Protein AF-A0A9D8E2U4-F1 (afdb_monomer_lite)

Radius of gyration: 33.71 Å; chains: 1; bounding box: 80×39×110 Å

pLDDT: mean 76.06, std 14.98, range [36.28, 96.69]

Sequence (444 aa):
MKRAAAAPSSARPSHGDLSRYRPISSFGSALQLMFAAWMGLLGLVAAGRLVAWRASDRLASNPFAVSYEQASAADQRAVVLGVVGIGAYAVTGLLFVTWLWRAYRNLTAFQQAPTRFRPGWAIGAWFVPILNLVRPKRIVDECWRESAPRPTDGPRLARTGSVPWVFHLWWGLTITGRFLGSWFWLGSPDQPGLFRWRALLTVVAAFAEMGAAGAAFWVVTLVTRRQAARAASLGLEKTPRPVSRPAAVLVIVGLPLVAAAATVPALVAWHEPPAFVVIGGLDPEQEQRYEAHGVGFRYPGGYVAAESSGFGSGKPTYGYGMIALTPETPALRDHYLVVEWASGLTTDDAAEFIAAVVDMVTRTESGSPLRRLSDLVHLPFGSGEVVARTFSASEGGAWMSGAVGYGMCPSSDRLFGIRYIYPYANRQGTVLGDLEAVLASLSC

Structure (mmCIF, N/CA/C/O backbone):
data_AF-A0A9D8E2U4-F1
#
_entry.id   AF-A0A9D8E2U4-F1
#
loop_
_atom_site.group_PDB
_atom_site.id
_atom_site.type_symbol
_atom_site.label_atom_id
_atom_site.label_alt_id
_atom_site.label_comp_id
_atom_site.label_asym_id
_atom_site.label_entity_id
_atom_site.label_seq_id
_atom_site.pdbx_PDB_ins_code
_atom_site.Cartn_x
_atom_site.Cartn_y
_atom_site.Cartn_z
_atom_site.occupancy
_atom_site.B_iso_or_equiv
_atom_site.auth_seq_id
_atom_site.auth_comp_id
_atom_site.auth_asym_id
_atom_site.auth_atom_id
_atom_site.pdbx_PDB_model_num
ATOM 1 N N . MET A 1 1 ? -43.370 16.072 67.535 1.00 38.62 1 MET A N 1
ATOM 2 C CA . MET A 1 1 ? -42.488 14.915 67.252 1.00 38.62 1 MET A CA 1
ATOM 3 C C . MET A 1 1 ? -42.647 14.505 65.787 1.00 38.62 1 MET A C 1
ATOM 5 O O . MET A 1 1 ? -43.623 13.850 65.452 1.00 38.62 1 MET A O 1
ATOM 9 N N . LYS A 1 2 ? -41.751 14.945 64.890 1.00 38.69 2 LYS A N 1
ATOM 10 C CA . LYS A 1 2 ? -41.728 14.508 63.480 1.00 38.69 2 LYS A CA 1
ATOM 11 C C . LYS A 1 2 ? -40.787 13.304 63.366 1.00 38.69 2 LYS A C 1
ATOM 13 O O . LYS A 1 2 ? -39.613 13.425 63.700 1.00 38.69 2 LYS A O 1
ATOM 18 N N . ARG A 1 3 ? -41.312 12.148 62.941 1.00 38.56 3 ARG A N 1
ATOM 19 C CA . ARG A 1 3 ? -40.525 10.940 62.648 1.00 38.56 3 ARG A CA 1
ATOM 20 C C . ARG A 1 3 ? -39.592 11.225 61.469 1.00 38.56 3 ARG A C 1
ATOM 22 O O . ARG A 1 3 ? -40.064 11.553 60.384 1.00 38.56 3 ARG A O 1
ATOM 29 N N . ALA A 1 4 ? -38.287 11.105 61.693 1.00 37.94 4 ALA A N 1
ATOM 30 C CA . ALA A 1 4 ? -37.291 11.106 60.632 1.00 37.94 4 ALA A CA 1
ATOM 31 C C . ALA A 1 4 ? -37.431 9.810 59.817 1.00 37.94 4 ALA A C 1
ATOM 33 O O . ALA A 1 4 ? -37.358 8.713 60.371 1.00 37.94 4 ALA A O 1
ATOM 34 N N . ALA A 1 5 ? -37.675 9.943 58.514 1.00 39.53 5 ALA A N 1
ATOM 35 C CA . ALA A 1 5 ? -37.659 8.826 57.582 1.00 39.53 5 ALA A CA 1
ATOM 36 C C . ALA A 1 5 ? -36.214 8.332 57.421 1.00 39.53 5 ALA A C 1
ATOM 38 O O . ALA A 1 5 ? -35.320 9.106 57.077 1.00 39.53 5 ALA A O 1
ATOM 39 N N . ALA A 1 6 ? -35.993 7.050 57.705 1.00 38.72 6 ALA A N 1
ATOM 40 C CA . ALA A 1 6 ? -34.713 6.388 57.511 1.00 38.72 6 ALA A CA 1
ATOM 41 C C . ALA A 1 6 ? -34.320 6.413 56.025 1.00 38.72 6 ALA A C 1
ATOM 43 O O . ALA A 1 6 ? -35.119 6.066 55.154 1.00 38.72 6 ALA A O 1
ATOM 44 N N . ALA A 1 7 ? -33.083 6.826 55.747 1.00 36.62 7 ALA A N 1
ATOM 45 C CA . ALA A 1 7 ? -32.491 6.762 54.419 1.00 36.62 7 ALA A CA 1
ATOM 46 C C . ALA A 1 7 ? -32.400 5.297 53.939 1.00 36.62 7 ALA A C 1
ATOM 48 O O . ALA A 1 7 ? -32.098 4.415 54.749 1.00 36.62 7 ALA A O 1
ATOM 49 N N . PRO A 1 8 ? -32.633 5.009 52.645 1.00 39.94 8 PRO A N 1
ATOM 50 C CA . PRO A 1 8 ? -32.501 3.657 52.125 1.00 39.94 8 PRO A CA 1
ATOM 51 C C . PRO A 1 8 ? -31.041 3.198 52.230 1.00 39.94 8 PRO A C 1
ATOM 53 O O . PRO A 1 8 ? -30.123 3.847 51.731 1.00 39.94 8 PRO A O 1
ATOM 56 N N . SER A 1 9 ? -30.849 2.069 52.912 1.00 40.84 9 SER A N 1
ATOM 57 C CA . SER A 1 9 ? -29.581 1.351 53.023 1.00 40.84 9 SER A CA 1
ATOM 58 C C . SER A 1 9 ? -29.017 1.056 51.629 1.00 40.84 9 SER A C 1
ATOM 60 O O . SER A 1 9 ? -29.697 0.464 50.789 1.00 40.84 9 SER A O 1
ATOM 62 N N . SER A 1 10 ? -27.769 1.459 51.382 1.00 46.50 10 SER A N 1
ATOM 63 C CA . SER A 1 10 ? -26.990 1.010 50.231 1.00 46.50 10 SER A CA 1
ATOM 64 C C . SER A 1 10 ? -26.762 -0.497 50.356 1.00 46.50 10 SER A C 1
ATOM 66 O O . SER A 1 10 ? -25.886 -0.958 51.090 1.00 46.50 10 SER A O 1
ATOM 68 N N . ALA A 1 11 ? -27.595 -1.282 49.674 1.00 48.19 11 ALA A N 1
ATOM 69 C CA . ALA A 1 11 ? -27.471 -2.731 49.652 1.00 48.19 11 ALA A CA 1
ATOM 70 C C . ALA A 1 11 ? -26.057 -3.118 49.188 1.00 48.19 11 ALA A C 1
ATOM 72 O O . ALA A 1 11 ? -25.645 -2.794 48.072 1.00 48.19 11 ALA A O 1
ATOM 73 N N . ARG A 1 12 ? -25.296 -3.796 50.060 1.00 51.50 12 ARG A N 1
ATOM 74 C CA . ARG A 1 12 ? -24.032 -4.433 49.671 1.00 51.50 12 ARG A CA 1
ATOM 75 C C . ARG A 1 12 ? -24.316 -5.412 48.524 1.00 51.50 12 ARG A C 1
ATOM 77 O O . ARG A 1 12 ? -25.303 -6.144 48.614 1.00 51.50 12 ARG A O 1
ATOM 84 N N . PRO A 1 13 ? -23.469 -5.459 47.481 1.00 50.88 13 PRO A N 1
ATOM 85 C CA . PRO A 1 13 ? -23.630 -6.424 46.401 1.00 50.88 13 PRO A CA 1
ATOM 86 C C . PRO A 1 13 ? -23.661 -7.847 46.967 1.00 50.88 13 PRO A C 1
ATOM 88 O O . PRO A 1 13 ? -22.899 -8.188 47.876 1.00 50.88 13 PRO A O 1
ATOM 91 N N . SER A 1 14 ? -24.565 -8.674 46.443 1.00 50.19 14 SER A N 1
ATOM 92 C CA . SER A 1 14 ? -24.683 -10.073 46.852 1.00 50.19 14 SER A CA 1
ATOM 93 C C . SER A 1 14 ? -23.428 -10.852 46.431 1.00 50.19 14 SER A C 1
ATOM 95 O O . SER A 1 14 ? -22.780 -10.509 45.441 1.00 50.19 14 SER A O 1
ATOM 97 N N . HIS A 1 15 ? -23.073 -11.937 47.131 1.00 48.56 15 HIS A N 1
ATOM 98 C CA . HIS A 1 15 ? -21.917 -12.777 46.763 1.00 48.56 15 HIS A CA 1
ATOM 99 C C . HIS A 1 15 ? -21.956 -13.276 45.298 1.00 48.56 15 HIS A C 1
ATOM 101 O O . HIS A 1 15 ? -20.906 -13.517 44.702 1.00 48.56 15 HIS A O 1
ATOM 107 N N . GLY A 1 16 ? -23.146 -13.371 44.689 1.00 52.62 16 GLY A N 1
ATOM 108 C CA . GLY A 1 16 ? -23.322 -13.715 43.276 1.00 52.62 16 GLY A CA 1
ATOM 109 C C . GLY A 1 16 ? -22.845 -12.634 42.295 1.00 52.62 16 GLY A C 1
ATOM 110 O O . GLY A 1 16 ? -22.331 -12.981 41.229 1.00 52.62 16 GLY A O 1
ATOM 111 N N . ASP A 1 17 ? -22.937 -11.348 42.650 1.00 52.34 17 ASP A N 1
ATOM 112 C CA . ASP A 1 17 ? -22.516 -10.218 41.801 1.00 52.34 17 ASP A CA 1
ATOM 113 C C . ASP A 1 17 ? -20.989 -10.124 41.673 1.00 52.34 17 ASP A C 1
ATOM 115 O O . ASP A 1 17 ? -20.460 -9.856 40.591 1.00 52.34 17 ASP A O 1
ATOM 119 N N . LEU A 1 18 ? -20.267 -10.440 42.754 1.00 52.34 18 LEU A N 1
ATOM 120 C CA . LEU A 1 18 ? -18.799 -10.456 42.788 1.00 52.34 18 LEU A CA 1
ATOM 121 C C . LEU A 1 18 ? -18.195 -11.543 41.881 1.00 52.34 18 LEU A C 1
ATOM 123 O O . LEU A 1 18 ? -17.095 -11.369 41.367 1.00 52.34 18 LEU A O 1
ATOM 127 N N . SER A 1 19 ? -18.918 -12.643 41.641 1.00 57.62 19 SER A N 1
ATOM 128 C CA . SER A 1 19 ? -18.449 -13.751 40.790 1.00 57.62 19 SER A CA 1
ATOM 129 C C . SER A 1 19 ? -18.502 -13.454 39.282 1.00 57.62 19 SER A C 1
ATOM 131 O O . SER A 1 19 ? -17.851 -14.136 38.486 1.00 57.62 19 SER A O 1
ATOM 133 N N . ARG A 1 20 ? -19.286 -12.448 38.863 1.00 71.56 20 ARG A N 1
ATOM 134 C CA . ARG A 1 20 ? -19.576 -12.179 37.443 1.00 71.56 20 ARG A CA 1
ATOM 135 C C . ARG A 1 20 ? -18.669 -11.124 36.814 1.00 71.56 20 ARG A C 1
ATOM 137 O O . ARG A 1 20 ? -18.444 -11.186 35.605 1.00 71.56 20 ARG A O 1
ATOM 144 N N . TYR A 1 21 ? -18.142 -10.184 37.600 1.00 81.69 21 TYR A N 1
ATOM 145 C CA . TYR A 1 21 ? -17.253 -9.131 37.103 1.00 81.69 21 TYR A CA 1
ATOM 146 C C . TYR A 1 21 ? -15.833 -9.658 36.858 1.00 81.69 21 TYR A C 1
ATOM 148 O O . TYR A 1 21 ? -15.243 -10.326 37.706 1.00 81.69 21 TYR A O 1
ATOM 156 N N . ARG A 1 22 ? -15.255 -9.334 35.695 1.00 83.62 22 ARG A N 1
ATOM 157 C CA . ARG A 1 22 ? -13.849 -9.615 35.373 1.00 83.62 22 ARG A CA 1
ATOM 158 C C . ARG A 1 22 ? -13.116 -8.311 35.049 1.00 83.62 22 ARG A C 1
ATOM 160 O O . ARG A 1 22 ? -13.505 -7.652 34.083 1.00 83.62 22 ARG A O 1
ATOM 167 N N . PRO A 1 23 ? -12.037 -7.954 35.773 1.00 82.75 23 PRO A N 1
ATOM 168 C CA . PRO A 1 23 ? -11.258 -6.759 35.472 1.00 82.75 23 PRO A CA 1
ATOM 169 C C . PRO A 1 23 ? -10.737 -6.779 34.033 1.00 82.75 23 PRO A C 1
ATOM 171 O O . PRO A 1 23 ? -10.144 -7.760 33.577 1.00 82.75 23 PRO A O 1
ATOM 174 N N . ILE A 1 24 ? -10.950 -5.679 33.313 1.00 84.94 24 ILE A N 1
ATOM 175 C CA . ILE A 1 24 ? -10.504 -5.513 31.919 1.00 84.94 24 ILE A CA 1
ATOM 176 C C . ILE A 1 24 ? -9.313 -4.561 31.780 1.00 84.94 24 ILE A C 1
ATOM 178 O O . ILE A 1 24 ? -8.827 -4.362 30.673 1.00 84.94 24 ILE A O 1
ATOM 182 N N . SER A 1 25 ? -8.804 -4.003 32.882 1.00 76.44 25 SER A N 1
ATOM 183 C CA . SER A 1 25 ? -7.725 -3.004 32.882 1.00 76.44 25 SER A CA 1
ATOM 184 C C . SER A 1 25 ? -6.418 -3.532 32.281 1.00 76.44 25 SER A C 1
ATOM 186 O O . SER A 1 25 ? -5.863 -2.905 31.385 1.00 76.44 25 SER A O 1
ATOM 188 N N . SER A 1 26 ? -5.970 -4.721 32.696 1.00 73.62 26 SER A N 1
ATOM 189 C CA . SER A 1 26 ? -4.735 -5.352 32.190 1.00 73.62 26 SER A CA 1
ATOM 190 C C . SER A 1 26 ? -4.828 -5.658 30.695 1.00 73.62 26 SER A C 1
ATOM 192 O O . SER A 1 26 ? -3.884 -5.451 29.938 1.00 73.62 26 SER A O 1
ATOM 194 N N . PHE A 1 27 ? -6.007 -6.111 30.271 1.00 76.50 27 PHE A N 1
ATOM 195 C CA . PHE A 1 27 ? -6.288 -6.429 28.879 1.00 76.50 27 PHE A CA 1
ATOM 196 C C . PHE A 1 27 ? -6.379 -5.156 28.023 1.00 76.50 27 PHE A C 1
ATOM 198 O O . PHE A 1 27 ? -5.862 -5.116 26.910 1.00 76.50 27 PHE A O 1
ATOM 205 N N . GLY A 1 28 ? -6.980 -4.093 28.565 1.00 77.19 28 GLY A N 1
ATOM 206 C CA . GLY A 1 28 ? -7.035 -2.776 27.936 1.00 77.19 28 GLY A CA 1
ATOM 207 C C . GLY A 1 28 ? -5.643 -2.194 27.691 1.00 77.19 28 GLY A C 1
ATOM 208 O O . GLY A 1 28 ? -5.395 -1.691 26.602 1.00 77.19 28 GLY A O 1
ATOM 209 N N . SER A 1 29 ? -4.714 -2.329 28.643 1.00 76.81 29 SER A N 1
ATOM 210 C CA . SER A 1 29 ? -3.326 -1.873 28.469 1.00 76.81 29 SER A CA 1
ATOM 211 C C . SER A 1 29 ? -2.562 -2.656 27.399 1.00 76.81 29 SER A C 1
ATOM 213 O O . SER A 1 29 ? -1.879 -2.048 26.579 1.00 76.81 29 SER A O 1
ATOM 215 N N . ALA A 1 30 ? -2.708 -3.983 27.351 1.00 78.81 30 ALA A N 1
ATOM 216 C CA . ALA A 1 30 ? -2.099 -4.795 26.294 1.00 78.81 30 ALA A CA 1
ATOM 217 C C . ALA A 1 30 ? -2.639 -4.416 24.901 1.00 78.81 30 ALA A C 1
ATOM 219 O O . ALA A 1 30 ? -1.876 -4.240 23.954 1.00 78.81 30 ALA A O 1
ATOM 220 N N . LEU A 1 31 ? -3.955 -4.218 24.792 1.00 85.44 31 LEU A N 1
ATOM 221 C CA . LEU A 1 31 ? -4.609 -3.809 23.551 1.00 85.44 31 LEU A CA 1
ATOM 222 C C . LEU A 1 31 ? -4.204 -2.390 23.115 1.00 85.44 31 LEU A C 1
ATOM 224 O O . LEU A 1 31 ? -4.018 -2.140 21.929 1.00 85.44 31 LEU A O 1
ATOM 228 N N . GLN A 1 32 ? -4.017 -1.470 24.061 1.00 84.75 32 GLN A N 1
ATOM 229 C CA . GLN A 1 32 ? -3.500 -0.122 23.803 1.00 84.75 32 GLN A CA 1
ATOM 230 C C . GLN A 1 32 ? -2.082 -0.143 23.216 1.00 84.75 32 GLN A C 1
ATOM 232 O O . GLN A 1 32 ? -1.827 0.560 22.239 1.00 84.75 32 GLN A O 1
ATOM 237 N N . LEU A 1 33 ? -1.177 -0.956 23.777 1.00 83.56 33 LEU A N 1
ATOM 238 C CA . LEU A 1 33 ? 0.173 -1.145 23.230 1.00 83.56 33 LEU A CA 1
ATOM 239 C C . LEU A 1 33 ? 0.121 -1.731 21.816 1.00 83.56 33 LEU A C 1
ATOM 241 O O . LEU A 1 33 ? 0.829 -1.261 20.929 1.00 83.56 33 LEU A O 1
ATOM 245 N N . MET A 1 34 ? -0.763 -2.704 21.590 1.00 86.25 34 MET A N 1
ATOM 246 C CA . MET A 1 34 ? -0.937 -3.302 20.270 1.00 86.25 34 MET A CA 1
ATOM 247 C C . MET A 1 34 ? -1.465 -2.286 19.247 1.00 86.25 34 MET A C 1
ATOM 249 O O . MET A 1 34 ? -0.934 -2.212 18.146 1.00 86.25 34 MET A O 1
ATOM 253 N N . PHE A 1 35 ? -2.438 -1.438 19.605 1.00 87.44 35 PHE A N 1
ATOM 254 C CA . PHE A 1 35 ? -2.903 -0.361 18.720 1.00 87.44 35 PHE A CA 1
ATOM 255 C C . PHE A 1 35 ? -1.802 0.644 18.379 1.00 87.44 35 PHE A C 1
ATOM 257 O O . PHE A 1 35 ? -1.769 1.156 17.265 1.00 87.44 35 PHE A O 1
ATOM 264 N N . ALA A 1 36 ? -0.894 0.920 19.310 1.00 82.75 36 ALA A N 1
ATOM 265 C CA . ALA A 1 36 ? 0.237 1.803 19.067 1.00 82.75 36 ALA A CA 1
ATOM 266 C C . ALA A 1 36 ? 1.258 1.211 18.097 1.00 82.75 36 ALA A C 1
ATOM 268 O O . ALA A 1 36 ? 1.654 1.873 17.139 1.00 82.75 36 ALA A O 1
ATOM 269 N N . ALA A 1 37 ? 1.626 -0.055 18.308 1.00 82.69 37 ALA A N 1
ATOM 270 C CA . ALA A 1 37 ? 2.467 -0.798 17.377 1.00 82.69 37 ALA A CA 1
ATOM 271 C C . ALA A 1 37 ? 1.811 -0.880 15.989 1.00 82.69 37 ALA A C 1
ATOM 273 O O . ALA A 1 37 ? 2.460 -0.632 14.975 1.00 82.69 37 ALA A O 1
ATOM 274 N N . TRP A 1 38 ? 0.500 -1.136 15.953 1.00 87.56 38 TRP A N 1
ATOM 275 C CA . TRP A 1 38 ? -0.297 -1.164 14.731 1.00 87.56 38 TRP A CA 1
ATOM 276 C C . TRP A 1 38 ? -0.296 0.183 13.999 1.00 87.56 38 TRP A C 1
ATOM 278 O O . TRP A 1 38 ? -0.090 0.211 12.793 1.00 87.56 38 TRP A O 1
ATOM 288 N N . MET A 1 39 ? -0.442 1.309 14.706 1.00 87.69 39 MET A N 1
ATOM 289 C CA . MET A 1 39 ? -0.328 2.645 14.102 1.00 87.69 39 MET A CA 1
ATOM 290 C C . MET A 1 39 ? 1.063 2.903 13.513 1.00 87.69 39 MET A C 1
ATOM 292 O O . MET A 1 39 ? 1.156 3.485 12.437 1.00 87.69 39 MET A O 1
ATOM 296 N N . GLY A 1 40 ? 2.135 2.449 14.170 1.00 82.81 40 GLY A N 1
ATOM 297 C CA . GLY A 1 40 ? 3.494 2.549 13.624 1.00 82.81 40 GLY A CA 1
ATOM 298 C C . GLY A 1 40 ? 3.668 1.761 12.332 1.00 82.81 40 GLY A C 1
ATOM 299 O O . GLY A 1 40 ? 4.165 2.293 11.341 1.00 82.81 40 GLY A O 1
ATOM 300 N N . LEU A 1 41 ? 3.182 0.519 12.314 1.00 86.00 41 LEU A N 1
ATOM 301 C CA . LEU A 1 41 ? 3.187 -0.317 11.117 1.00 86.00 41 LEU A CA 1
ATOM 302 C C . LEU A 1 41 ? 2.349 0.298 9.986 1.00 86.00 41 LEU A C 1
ATOM 304 O O . LEU A 1 41 ? 2.807 0.356 8.848 1.00 86.00 41 LEU A O 1
ATOM 308 N N . LEU A 1 42 ? 1.158 0.821 10.295 1.00 87.81 42 LEU A N 1
ATOM 309 C CA . LEU A 1 42 ? 0.325 1.536 9.325 1.00 87.81 42 LEU A CA 1
ATOM 310 C C . LEU A 1 42 ? 1.006 2.803 8.794 1.00 87.81 42 LEU A C 1
ATOM 312 O O . LEU A 1 42 ? 0.842 3.122 7.621 1.00 87.81 42 LEU A O 1
ATOM 316 N N . GLY A 1 43 ? 1.802 3.492 9.615 1.00 85.25 43 GLY A N 1
ATOM 317 C CA . GLY A 1 43 ? 2.633 4.614 9.180 1.00 85.25 43 GLY A CA 1
ATOM 318 C C . GLY A 1 43 ? 3.671 4.201 8.133 1.00 85.25 43 GLY A C 1
ATOM 319 O O . GLY A 1 43 ? 3.797 4.866 7.105 1.00 85.25 43 GLY A O 1
ATOM 320 N N . LEU A 1 44 ? 4.351 3.067 8.337 1.00 83.62 44 LEU A N 1
ATOM 321 C CA . LEU A 1 44 ? 5.289 2.505 7.354 1.00 83.62 44 LEU A CA 1
ATOM 322 C C . LEU A 1 44 ? 4.580 2.095 6.056 1.00 83.62 44 LEU A C 1
ATOM 324 O O . LEU A 1 44 ? 5.061 2.395 4.964 1.00 83.62 44 LEU A O 1
ATOM 328 N N . VAL A 1 45 ? 3.407 1.465 6.164 1.00 85.75 45 VAL A N 1
ATOM 329 C CA . VAL A 1 45 ? 2.578 1.108 5.001 1.00 85.75 45 VAL A CA 1
ATOM 330 C C . VAL A 1 45 ? 2.129 2.359 4.242 1.00 85.75 45 VAL A C 1
ATOM 332 O O . VAL A 1 45 ? 2.227 2.398 3.016 1.00 85.75 45 VAL A O 1
ATOM 335 N N . ALA A 1 46 ? 1.666 3.398 4.941 1.00 85.31 46 ALA A N 1
ATOM 336 C CA . ALA A 1 46 ? 1.256 4.661 4.333 1.00 85.31 46 ALA A CA 1
ATOM 337 C C . ALA A 1 46 ? 2.426 5.350 3.616 1.00 85.31 46 ALA A C 1
ATOM 339 O O . ALA A 1 46 ? 2.250 5.843 2.503 1.00 85.31 46 ALA A O 1
ATOM 340 N N . ALA A 1 47 ? 3.623 5.331 4.212 1.00 82.31 47 ALA A N 1
ATOM 341 C CA . ALA A 1 47 ? 4.838 5.848 3.589 1.00 82.31 47 ALA A CA 1
ATOM 342 C C . ALA A 1 47 ? 5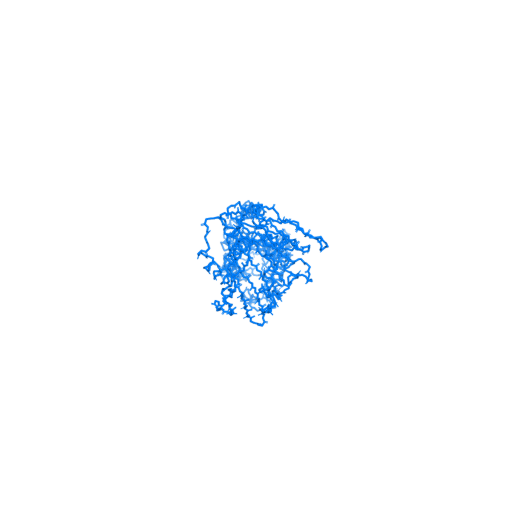.188 5.080 2.304 1.00 82.31 47 ALA A C 1
ATOM 344 O O . ALA A 1 47 ? 5.404 5.701 1.266 1.00 82.31 47 ALA A O 1
ATOM 345 N N . GLY A 1 48 ? 5.159 3.743 2.339 1.00 81.31 48 GLY A N 1
A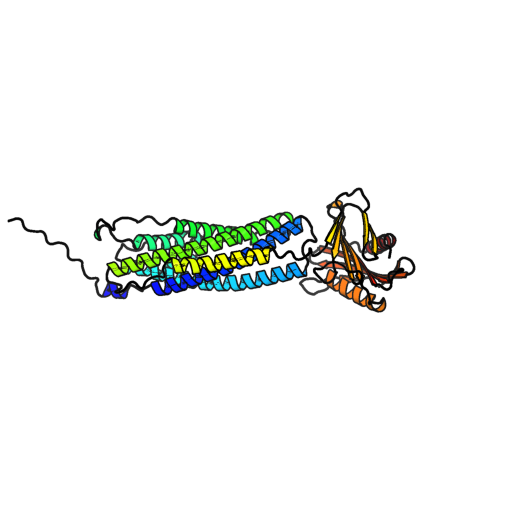TOM 346 C CA . GLY A 1 48 ? 5.382 2.909 1.154 1.00 81.31 48 GLY A CA 1
ATOM 347 C C . GLY A 1 48 ? 4.366 3.183 0.040 1.00 81.31 48 GLY A C 1
ATOM 348 O O . GLY A 1 48 ? 4.745 3.376 -1.113 1.00 81.31 48 GLY A O 1
ATOM 349 N N . ARG A 1 49 ? 3.076 3.306 0.383 1.00 85.12 49 ARG A N 1
ATOM 350 C CA . ARG A 1 49 ? 2.016 3.662 -0.579 1.00 85.12 49 ARG A CA 1
ATOM 351 C C . ARG A 1 49 ? 2.192 5.066 -1.153 1.00 85.12 49 ARG A C 1
ATOM 353 O O . ARG A 1 49 ? 1.925 5.273 -2.331 1.00 85.12 49 ARG A O 1
ATOM 360 N N . LEU A 1 50 ? 2.659 6.023 -0.352 1.00 84.69 50 LEU A N 1
ATOM 361 C CA . LEU A 1 50 ? 2.941 7.381 -0.816 1.00 84.69 50 LEU A CA 1
ATOM 362 C C . LEU A 1 50 ? 4.105 7.396 -1.815 1.00 84.69 50 LEU A C 1
ATOM 364 O O . LEU A 1 50 ? 4.031 8.094 -2.826 1.00 84.69 50 LEU A O 1
ATOM 368 N N . VAL A 1 51 ? 5.156 6.611 -1.557 1.00 79.69 51 VAL A N 1
ATOM 369 C CA . VAL A 1 51 ? 6.276 6.424 -2.491 1.00 79.69 51 VAL A CA 1
ATOM 370 C C . VAL A 1 51 ? 5.793 5.776 -3.788 1.00 79.69 51 VAL A C 1
ATOM 372 O O . VAL A 1 51 ? 6.097 6.293 -4.859 1.00 79.69 51 VAL A O 1
ATOM 375 N N . ALA A 1 52 ? 4.978 4.721 -3.706 1.00 78.62 52 ALA A N 1
ATOM 376 C CA . ALA A 1 52 ? 4.399 4.066 -4.880 1.00 78.62 52 ALA A CA 1
ATOM 377 C C . ALA A 1 52 ? 3.500 5.013 -5.697 1.00 78.62 52 ALA A C 1
ATOM 379 O O . ALA A 1 52 ? 3.601 5.065 -6.922 1.00 78.62 52 ALA A O 1
ATOM 380 N N . TRP A 1 53 ? 2.666 5.825 -5.040 1.00 83.88 53 TRP A N 1
ATOM 381 C CA . TRP A 1 53 ? 1.859 6.847 -5.712 1.00 83.88 53 TRP A CA 1
ATOM 382 C C . TRP A 1 53 ? 2.726 7.899 -6.414 1.00 83.88 53 TRP A C 1
ATOM 384 O O . TRP A 1 53 ? 2.476 8.202 -7.576 1.00 83.88 53 TRP A O 1
ATOM 394 N N . ARG A 1 54 ? 3.791 8.402 -5.772 1.00 81.12 54 ARG A N 1
ATOM 395 C CA . ARG A 1 54 ? 4.728 9.336 -6.423 1.00 81.12 54 ARG A CA 1
ATOM 396 C C . ARG A 1 54 ? 5.505 8.703 -7.570 1.00 81.12 54 ARG A C 1
ATOM 398 O O . ARG A 1 54 ? 5.787 9.373 -8.554 1.00 81.12 54 ARG A O 1
ATOM 405 N N . ALA A 1 55 ? 5.881 7.433 -7.452 1.00 76.06 55 ALA A N 1
ATOM 406 C CA . ALA A 1 55 ? 6.480 6.686 -8.552 1.00 76.06 55 ALA A CA 1
ATOM 407 C C . ALA A 1 55 ? 5.502 6.590 -9.732 1.00 76.06 55 ALA A C 1
ATOM 409 O O . ALA A 1 55 ? 5.889 6.868 -10.858 1.00 76.06 55 ALA A O 1
ATOM 410 N N . SER A 1 56 ? 4.224 6.318 -9.456 1.00 76.06 56 SER A N 1
ATOM 411 C CA . SER A 1 56 ? 3.153 6.281 -10.462 1.00 76.06 56 SER A CA 1
ATOM 412 C C . SER A 1 56 ? 2.930 7.638 -11.137 1.00 76.06 56 SER A C 1
ATOM 414 O O . SER A 1 56 ? 2.713 7.699 -12.341 1.00 76.06 56 SER A O 1
ATOM 416 N N . ASP A 1 57 ? 2.979 8.726 -10.367 1.00 77.12 57 ASP A N 1
ATOM 417 C CA . ASP A 1 57 ? 2.843 10.094 -10.875 1.00 77.12 57 ASP A CA 1
ATOM 418 C C . ASP A 1 57 ? 4.028 10.482 -11.772 1.00 77.12 57 ASP A C 1
ATOM 420 O O . ASP A 1 57 ? 3.835 10.995 -12.870 1.00 77.12 57 ASP A O 1
ATOM 424 N N . ARG A 1 58 ? 5.253 10.127 -11.360 1.00 73.44 58 ARG A N 1
ATOM 425 C CA . ARG A 1 58 ? 6.457 10.295 -12.186 1.00 73.44 58 ARG A CA 1
ATOM 426 C C . ARG A 1 58 ? 6.429 9.436 -13.447 1.00 73.44 58 ARG A C 1
ATOM 428 O O . ARG A 1 58 ? 6.848 9.913 -14.488 1.00 73.44 58 ARG A O 1
ATOM 435 N N . LEU A 1 59 ? 5.919 8.206 -13.377 1.00 67.44 59 LEU A N 1
ATOM 436 C CA . LEU A 1 59 ? 5.743 7.340 -14.549 1.00 67.44 59 LEU A CA 1
ATOM 437 C C . LEU A 1 59 ? 4.711 7.897 -15.535 1.00 67.44 59 LEU A C 1
ATOM 439 O O . LEU A 1 59 ? 4.840 7.695 -16.737 1.00 67.44 59 LEU A O 1
ATOM 443 N N . ALA A 1 60 ? 3.698 8.610 -15.037 1.00 67.50 60 ALA A N 1
ATOM 444 C CA . ALA A 1 60 ? 2.702 9.257 -15.881 1.00 67.50 60 ALA A CA 1
ATOM 445 C C . ALA A 1 60 ? 3.263 10.469 -16.644 1.00 67.50 60 ALA A C 1
ATOM 447 O O . ALA A 1 60 ? 2.753 10.775 -17.718 1.00 67.50 60 ALA A O 1
ATOM 448 N N . SER A 1 61 ? 4.274 11.157 -16.100 1.00 66.19 61 SER A N 1
ATOM 449 C CA . SER A 1 61 ? 4.959 12.269 -16.776 1.00 66.19 61 SER A CA 1
ATOM 450 C C . SER A 1 61 ? 6.201 11.843 -17.558 1.00 66.19 61 SER A C 1
ATOM 452 O O . SER A 1 61 ? 6.567 12.503 -18.520 1.00 66.19 61 SER A O 1
ATOM 454 N N . ASN A 1 62 ? 6.854 10.761 -17.144 1.00 62.44 62 ASN A N 1
ATOM 455 C CA . ASN A 1 62 ? 8.035 10.197 -17.773 1.00 62.44 62 ASN A CA 1
ATOM 456 C C . ASN A 1 62 ? 8.031 8.667 -17.575 1.00 62.44 62 ASN A C 1
ATOM 458 O O . ASN A 1 62 ? 8.356 8.198 -16.477 1.00 62.44 62 ASN A O 1
ATOM 462 N N . PRO A 1 63 ? 7.748 7.875 -18.626 1.00 61.06 63 PRO A N 1
ATOM 463 C CA . PRO A 1 63 ? 7.729 6.410 -18.557 1.00 61.06 63 PRO A CA 1
ATOM 464 C C . PRO A 1 63 ? 9.032 5.774 -18.048 1.00 61.06 63 PRO A C 1
ATOM 466 O O . PRO A 1 63 ? 9.022 4.639 -17.582 1.00 61.06 63 PRO A O 1
ATOM 469 N N . PHE A 1 64 ? 10.143 6.508 -18.089 1.00 61.88 64 PHE A N 1
ATOM 470 C CA . PHE A 1 64 ? 11.467 6.061 -17.672 1.00 61.88 64 PHE A CA 1
ATOM 471 C C . PHE A 1 64 ? 11.895 6.587 -16.294 1.00 61.88 64 PHE A C 1
ATOM 473 O O . PHE A 1 64 ? 13.062 6.524 -15.909 1.00 61.88 64 PHE A O 1
ATOM 480 N N . ALA A 1 65 ? 10.971 7.139 -15.513 1.00 64.38 65 ALA A N 1
ATOM 481 C CA . ALA A 1 65 ? 11.315 7.690 -14.208 1.00 64.38 65 ALA A CA 1
ATOM 482 C C . ALA A 1 65 ? 11.710 6.626 -13.162 1.00 64.38 65 ALA A C 1
ATOM 484 O O . ALA A 1 65 ? 12.318 6.981 -12.150 1.00 64.38 65 ALA A O 1
ATOM 485 N N . VAL A 1 66 ? 11.348 5.352 -13.370 1.00 66.19 66 VAL A N 1
ATOM 486 C CA . VAL A 1 66 ? 11.505 4.256 -12.396 1.00 66.19 66 VAL A CA 1
ATOM 487 C C . VAL A 1 66 ? 12.085 3.018 -13.083 1.00 66.19 66 VAL A C 1
ATOM 489 O O . VAL A 1 66 ? 11.598 2.619 -14.138 1.00 66.19 66 VAL A O 1
ATOM 492 N N . SER A 1 67 ? 13.116 2.402 -12.495 1.00 67.00 67 SER A N 1
ATOM 493 C CA . SER A 1 67 ? 13.745 1.190 -13.036 1.00 67.00 67 SER A CA 1
ATOM 494 C C . SER A 1 67 ? 12.968 -0.062 -12.629 1.00 67.00 67 SER A C 1
ATOM 496 O O . SER A 1 67 ? 12.238 -0.063 -11.635 1.00 67.00 67 SER A O 1
ATOM 498 N N . TYR A 1 68 ? 13.171 -1.162 -13.357 1.00 60.28 68 TYR A N 1
ATOM 499 C CA . TYR A 1 68 ? 12.609 -2.460 -12.975 1.00 60.28 68 TYR A CA 1
ATOM 500 C C . TYR A 1 68 ? 13.080 -2.911 -11.582 1.00 60.28 68 TYR A C 1
ATOM 502 O O . TYR A 1 68 ? 12.278 -3.378 -10.779 1.00 60.28 68 TYR A O 1
ATOM 510 N N . GLU A 1 69 ? 14.362 -2.725 -11.261 1.00 62.56 69 GLU A N 1
ATOM 511 C CA . GLU A 1 69 ? 14.914 -3.069 -9.945 1.00 62.56 69 GLU A CA 1
ATOM 512 C C . GLU A 1 69 ? 14.276 -2.232 -8.826 1.00 62.56 69 GLU A C 1
ATOM 514 O O . GLU A 1 69 ? 13.896 -2.773 -7.787 1.00 62.56 69 GLU A O 1
ATOM 519 N N . GLN A 1 70 ? 14.072 -0.930 -9.061 1.00 68.94 70 GLN A N 1
ATOM 520 C CA . GLN A 1 70 ? 13.388 -0.037 -8.123 1.00 68.94 70 GLN A CA 1
ATOM 521 C C . GLN A 1 70 ? 11.932 -0.459 -7.901 1.00 68.94 70 GLN A C 1
ATOM 523 O O . GLN A 1 70 ? 11.476 -0.507 -6.756 1.00 68.94 70 GLN A O 1
ATOM 528 N N . ALA A 1 71 ? 11.211 -0.787 -8.977 1.00 68.31 71 ALA A N 1
ATOM 529 C CA . ALA A 1 71 ? 9.841 -1.284 -8.902 1.00 68.31 71 ALA A CA 1
ATOM 530 C C . ALA A 1 71 ? 9.767 -2.622 -8.144 1.00 68.31 71 ALA A C 1
ATOM 532 O O . ALA A 1 71 ? 9.003 -2.744 -7.190 1.00 68.31 71 ALA A O 1
ATOM 533 N N . SER A 1 72 ? 10.631 -3.583 -8.481 1.00 68.44 72 SER A N 1
ATOM 534 C CA . SER A 1 72 ? 10.694 -4.902 -7.838 1.00 68.44 72 SER A CA 1
ATOM 535 C C . SER A 1 72 ? 11.043 -4.812 -6.348 1.00 68.44 72 SER A C 1
ATOM 537 O O . SER A 1 72 ? 10.379 -5.422 -5.506 1.00 68.44 72 SER A O 1
ATOM 539 N N . ALA A 1 73 ? 12.028 -3.989 -5.976 1.00 69.31 73 ALA A N 1
ATOM 540 C CA . ALA A 1 73 ? 12.377 -3.764 -4.577 1.00 69.31 73 ALA A CA 1
ATOM 541 C C . ALA A 1 73 ? 11.229 -3.097 -3.796 1.00 69.31 73 ALA A C 1
ATOM 543 O O . ALA A 1 73 ? 11.006 -3.421 -2.625 1.00 69.31 73 ALA A O 1
ATOM 544 N N . ALA A 1 74 ? 10.491 -2.171 -4.419 1.00 73.56 74 ALA A N 1
ATOM 545 C CA . ALA A 1 74 ? 9.311 -1.557 -3.816 1.00 73.56 74 ALA A CA 1
ATOM 546 C C . ALA A 1 74 ? 8.177 -2.577 -3.613 1.00 73.56 74 ALA A C 1
ATOM 548 O O . ALA A 1 74 ? 7.602 -2.628 -2.521 1.00 73.56 74 ALA A O 1
ATOM 549 N N . ASP A 1 75 ? 7.918 -3.428 -4.605 1.00 76.06 75 ASP A N 1
ATOM 550 C CA . ASP A 1 75 ? 6.906 -4.484 -4.537 1.00 76.06 75 ASP A CA 1
ATOM 551 C C . ASP A 1 75 ? 7.240 -5.524 -3.463 1.00 76.06 75 ASP A C 1
ATOM 553 O O . ASP A 1 75 ? 6.391 -5.848 -2.630 1.00 76.06 75 ASP A O 1
ATOM 557 N N . GLN A 1 76 ? 8.494 -5.978 -3.379 1.00 75.19 76 GLN A N 1
ATOM 558 C CA . GLN A 1 76 ? 8.938 -6.900 -2.326 1.00 75.19 76 GLN A CA 1
ATOM 559 C C . GLN A 1 76 ? 8.721 -6.317 -0.923 1.00 75.19 76 GLN A C 1
ATOM 561 O O . GLN A 1 76 ? 8.194 -6.994 -0.034 1.00 75.19 76 GLN A O 1
ATOM 566 N N . ARG A 1 77 ? 9.069 -5.040 -0.710 1.00 78.50 77 ARG A N 1
ATOM 567 C CA . ARG A 1 77 ? 8.821 -4.346 0.567 1.00 78.50 77 ARG A CA 1
ATOM 568 C C . ARG A 1 77 ? 7.326 -4.250 0.862 1.00 78.50 77 ARG A C 1
ATOM 570 O O . ARG A 1 77 ? 6.920 -4.473 2.004 1.00 78.50 77 ARG A O 1
ATOM 577 N N . ALA A 1 78 ? 6.508 -3.936 -0.143 1.00 79.31 78 ALA A N 1
ATOM 578 C CA . ALA A 1 78 ? 5.059 -3.850 0.000 1.00 79.31 78 ALA A CA 1
ATOM 579 C C . ALA A 1 78 ? 4.443 -5.204 0.387 1.00 79.31 78 ALA A C 1
ATOM 581 O O . ALA A 1 78 ? 3.603 -5.248 1.287 1.00 79.31 78 ALA A O 1
ATOM 582 N N . VAL A 1 79 ? 4.905 -6.306 -0.214 1.00 79.56 79 VAL A N 1
ATOM 583 C CA . VAL A 1 79 ? 4.486 -7.673 0.136 1.00 79.56 79 VAL A CA 1
ATOM 584 C C . VAL A 1 79 ? 4.862 -8.009 1.578 1.00 79.56 79 VAL A C 1
ATOM 586 O O . VAL A 1 79 ? 3.998 -8.431 2.347 1.00 79.56 79 VAL A O 1
ATOM 589 N N . VAL A 1 80 ? 6.114 -7.769 1.986 1.00 81.00 80 VAL A N 1
ATOM 590 C CA . VAL A 1 80 ? 6.573 -8.035 3.362 1.00 81.00 80 VAL A CA 1
ATOM 591 C C . VAL A 1 80 ? 5.752 -7.240 4.381 1.00 81.00 80 VAL A C 1
ATOM 593 O O . VAL A 1 80 ? 5.231 -7.813 5.341 1.00 81.00 80 VAL A O 1
ATOM 596 N N . LEU A 1 81 ? 5.573 -5.934 4.157 1.00 82.62 81 LEU A N 1
ATOM 597 C CA . LEU A 1 81 ? 4.746 -5.085 5.020 1.00 82.62 81 LEU A CA 1
ATOM 598 C C . LEU A 1 81 ? 3.279 -5.531 5.029 1.00 82.62 81 LEU A C 1
ATOM 600 O O . LEU A 1 81 ? 2.632 -5.469 6.073 1.00 82.62 81 LEU A O 1
ATOM 604 N N . GLY A 1 82 ? 2.760 -6.011 3.897 1.00 84.06 82 GLY A N 1
ATOM 605 C CA . GLY A 1 82 ? 1.416 -6.567 3.777 1.00 84.06 82 GLY A CA 1
ATOM 606 C C . GLY A 1 82 ? 1.222 -7.823 4.626 1.00 84.06 82 GLY A C 1
ATOM 607 O O . GLY A 1 82 ? 0.272 -7.890 5.404 1.00 84.06 82 GLY A O 1
ATOM 608 N N . VAL A 1 83 ? 2.141 -8.789 4.544 1.00 84.75 83 VAL A N 1
ATOM 609 C CA . VAL A 1 83 ? 2.097 -10.038 5.327 1.00 84.75 83 VAL A CA 1
ATOM 610 C C . VAL A 1 83 ? 2.193 -9.755 6.827 1.00 84.75 83 VAL A C 1
ATOM 612 O O . VAL A 1 83 ? 1.365 -10.238 7.606 1.00 84.75 83 VAL A O 1
ATOM 615 N N . VAL A 1 84 ? 3.152 -8.919 7.241 1.00 86.69 84 VAL A N 1
ATOM 616 C CA . VAL A 1 84 ? 3.287 -8.484 8.643 1.00 86.69 84 VAL A CA 1
ATOM 617 C C . VAL A 1 84 ? 2.029 -7.734 9.094 1.00 86.69 84 VAL A C 1
ATOM 619 O O . VAL A 1 84 ? 1.525 -7.961 10.196 1.00 86.69 84 VAL A O 1
ATOM 622 N N . GLY A 1 85 ? 1.478 -6.896 8.212 1.00 87.94 85 GLY A N 1
ATOM 623 C CA . GLY A 1 85 ? 0.214 -6.187 8.385 1.00 87.94 85 GLY A CA 1
ATOM 624 C C . GLY A 1 85 ? -0.955 -7.121 8.688 1.00 87.94 85 GLY A C 1
ATOM 625 O O . GLY A 1 85 ? -1.644 -6.951 9.690 1.00 87.94 85 GLY A O 1
ATOM 626 N N . ILE A 1 86 ? -1.164 -8.149 7.868 1.00 88.88 86 ILE A N 1
ATOM 627 C CA . ILE A 1 86 ? -2.247 -9.123 8.058 1.00 88.88 86 ILE A CA 1
ATOM 628 C C . ILE A 1 86 ? -2.108 -9.839 9.408 1.00 88.88 86 ILE A C 1
ATOM 630 O O . ILE A 1 86 ? -3.088 -9.952 10.150 1.00 88.88 86 ILE A O 1
ATOM 634 N N . GLY A 1 87 ? -0.893 -10.270 9.762 1.00 90.00 87 GLY A N 1
ATOM 635 C CA . GLY A 1 87 ? -0.621 -10.921 11.044 1.00 90.00 87 GLY A CA 1
ATOM 636 C C . GLY A 1 87 ? -0.939 -10.020 12.240 1.00 90.00 87 GLY A C 1
ATOM 637 O O . GLY A 1 87 ? -1.692 -10.407 13.138 1.00 90.00 87 GLY A O 1
ATOM 638 N N . ALA A 1 88 ? -0.431 -8.786 12.238 1.00 87.56 88 ALA A N 1
ATOM 639 C CA . ALA A 1 88 ? -0.689 -7.838 13.318 1.00 87.56 88 ALA A CA 1
ATOM 640 C C . ALA A 1 88 ? -2.168 -7.398 13.381 1.00 87.56 88 ALA A C 1
ATOM 642 O O . ALA A 1 88 ? -2.708 -7.247 14.483 1.00 87.56 88 ALA A O 1
ATOM 643 N N . TYR A 1 89 ? -2.865 -7.291 12.243 1.00 88.88 89 TYR A N 1
ATOM 644 C CA . TYR A 1 89 ? -4.312 -7.054 12.197 1.00 88.88 89 TYR A CA 1
ATOM 645 C C . TYR A 1 89 ? -5.096 -8.191 12.860 1.00 88.88 89 TYR A C 1
ATOM 647 O O . TYR A 1 89 ? -5.971 -7.933 13.689 1.00 88.88 89 TYR A O 1
ATOM 655 N N . ALA A 1 90 ? -4.766 -9.447 12.541 1.00 91.12 90 ALA A N 1
ATOM 656 C CA . ALA A 1 90 ? -5.424 -10.619 13.112 1.00 91.12 90 ALA A CA 1
ATOM 657 C C . ALA A 1 90 ? -5.244 -10.678 14.637 1.00 91.12 90 ALA A C 1
ATOM 659 O O . ALA A 1 90 ? -6.227 -10.801 15.371 1.00 91.12 90 ALA A O 1
ATOM 660 N N . VAL A 1 91 ? -4.013 -10.505 15.130 1.00 90.56 91 VAL A N 1
ATOM 661 C CA . VAL A 1 91 ? -3.720 -10.484 16.573 1.00 90.56 91 VAL A CA 1
ATOM 662 C C . VAL A 1 91 ? -4.464 -9.341 17.272 1.00 90.56 91 VAL A C 1
ATOM 664 O O . VAL A 1 91 ? -5.137 -9.565 18.281 1.00 90.56 91 VAL A O 1
ATOM 667 N N . THR A 1 92 ? -4.406 -8.124 16.721 1.00 90.25 92 THR A N 1
ATOM 668 C CA . THR A 1 92 ? -5.115 -6.954 17.271 1.00 90.25 92 THR A CA 1
ATOM 669 C C . THR A 1 92 ? -6.625 -7.180 17.296 1.00 90.25 92 THR A C 1
ATOM 671 O O . THR A 1 92 ? -7.276 -6.886 18.299 1.00 90.25 92 THR A O 1
ATOM 674 N N . GLY A 1 93 ? -7.187 -7.748 16.227 1.00 92.44 93 GLY A N 1
ATOM 675 C CA . GLY A 1 93 ? -8.605 -8.074 16.116 1.00 92.44 93 GLY A CA 1
ATOM 676 C C . GLY A 1 93 ? -9.053 -9.104 17.151 1.00 92.44 93 GLY A C 1
ATOM 677 O O . GLY A 1 93 ? -10.043 -8.878 17.847 1.00 92.44 93 GLY A O 1
ATOM 678 N N . LEU A 1 94 ? -8.302 -10.197 17.323 1.00 93.12 94 LEU A N 1
ATOM 679 C CA . LEU A 1 94 ? -8.587 -11.222 18.334 1.00 93.12 94 LEU A CA 1
ATOM 680 C C . LEU A 1 94 ? -8.568 -10.644 19.752 1.00 93.12 94 LEU A C 1
ATOM 682 O O . LEU A 1 94 ? -9.478 -10.910 20.546 1.00 93.12 94 LEU A O 1
ATOM 686 N N . LEU A 1 95 ? -7.572 -9.808 20.063 1.00 91.50 95 LEU A N 1
ATOM 687 C CA . LEU A 1 95 ? -7.518 -9.100 21.337 1.00 91.50 95 LEU A CA 1
ATOM 688 C C . LEU A 1 95 ? -8.725 -8.166 21.483 1.00 91.50 95 LEU A C 1
ATOM 690 O O . LEU A 1 95 ? -9.446 -8.253 22.475 1.00 91.50 95 LEU A O 1
ATOM 694 N N . PHE A 1 96 ? -9.012 -7.326 20.489 1.00 94.06 96 PHE A N 1
ATOM 695 C CA . PHE A 1 96 ? -10.133 -6.388 20.531 1.00 94.06 96 PHE A CA 1
ATOM 696 C C . PHE A 1 96 ? -11.483 -7.084 20.749 1.00 94.06 96 PHE A C 1
ATOM 698 O O . PHE A 1 96 ? -12.261 -6.670 21.609 1.00 94.06 96 PHE A O 1
ATOM 705 N N . VAL A 1 97 ? -11.756 -8.172 20.027 1.00 94.56 97 VAL A N 1
ATOM 706 C CA . VAL A 1 97 ? -12.997 -8.950 20.165 1.00 94.56 97 VAL A CA 1
ATOM 707 C C . VAL A 1 97 ? -13.085 -9.608 21.544 1.00 94.56 97 VAL A C 1
ATOM 709 O O . VAL A 1 97 ? -14.140 -9.570 22.181 1.00 94.56 97 VAL A O 1
ATOM 712 N N . THR A 1 98 ? -11.975 -10.149 22.054 1.00 92.56 98 THR A N 1
ATOM 713 C CA . THR A 1 98 ? -11.915 -10.747 23.398 1.00 92.56 98 THR A CA 1
ATOM 714 C C . THR A 1 98 ? -12.149 -9.701 24.489 1.00 92.56 98 THR A C 1
ATOM 716 O O . THR A 1 98 ? -12.903 -9.943 25.438 1.00 92.56 98 THR A O 1
ATOM 719 N N . TRP A 1 99 ? -11.545 -8.517 24.346 1.00 94.12 99 TRP A N 1
ATOM 720 C CA . TRP A 1 99 ? -11.782 -7.368 25.216 1.00 94.12 99 TRP A CA 1
ATOM 721 C C . TRP A 1 99 ? -13.251 -6.952 25.189 1.00 94.12 99 TRP A C 1
ATOM 723 O O . TRP A 1 99 ? -13.865 -6.828 26.248 1.00 94.12 99 TRP A O 1
ATOM 733 N N . LEU A 1 100 ? -13.832 -6.799 23.997 1.00 94.94 100 LEU A N 1
ATOM 734 C CA . LEU A 1 100 ? -15.215 -6.368 23.820 1.00 94.94 100 LEU A CA 1
ATOM 735 C C . LEU A 1 100 ? -16.193 -7.367 24.437 1.00 94.94 100 LEU A C 1
ATOM 737 O O . LEU A 1 100 ? -17.116 -6.971 25.143 1.00 94.94 100 LEU A O 1
ATOM 741 N N . TRP A 1 101 ? -15.966 -8.663 24.229 1.00 93.06 101 TRP A N 1
ATOM 742 C CA . TRP A 1 101 ? -16.770 -9.715 24.842 1.00 93.06 101 TRP A CA 1
ATOM 743 C C . TRP A 1 101 ? -16.716 -9.663 26.372 1.00 93.06 101 TRP A C 1
ATOM 745 O O . TRP A 1 101 ? -17.757 -9.744 27.027 1.00 93.06 101 TRP A O 1
ATOM 755 N N . ARG A 1 102 ? -15.527 -9.469 26.961 1.00 91.69 102 ARG A N 1
ATOM 756 C CA . ARG A 1 102 ? -15.376 -9.303 28.418 1.00 91.69 102 ARG A CA 1
ATOM 757 C C . ARG A 1 102 ? -16.077 -8.042 28.923 1.00 91.69 102 ARG A C 1
ATOM 759 O O . ARG A 1 102 ? -16.843 -8.124 29.881 1.00 91.69 102 ARG A O 1
ATOM 766 N N . ALA A 1 103 ? -15.856 -6.909 28.259 1.00 91.88 103 ALA A N 1
ATOM 767 C CA . ALA A 1 103 ? -16.469 -5.632 28.608 1.00 91.88 103 ALA A CA 1
ATOM 768 C C . ALA A 1 103 ? -18.002 -5.707 28.549 1.00 91.88 103 ALA A C 1
ATOM 770 O O . ALA A 1 103 ? -18.681 -5.210 29.445 1.00 91.88 103 ALA A O 1
ATOM 771 N N . TYR A 1 104 ? -18.553 -6.382 27.538 1.00 91.94 104 TYR A N 1
ATOM 772 C CA . TYR A 1 104 ? -19.996 -6.540 27.382 1.00 91.94 104 TYR A CA 1
ATOM 773 C C . TYR A 1 104 ? -20.590 -7.494 28.429 1.00 91.94 104 TYR A C 1
ATOM 775 O O . TYR A 1 104 ? -21.654 -7.228 28.980 1.00 91.94 104 TYR A O 1
ATOM 783 N N . ARG A 1 105 ? -19.888 -8.582 28.784 1.00 90.00 105 ARG A N 1
ATOM 784 C CA . ARG A 1 105 ? -20.318 -9.480 29.873 1.00 90.00 105 ARG A CA 1
ATOM 785 C C . ARG A 1 105 ? -20.375 -8.778 31.229 1.00 90.00 105 ARG A C 1
ATOM 787 O O . ARG A 1 105 ? -21.298 -9.049 31.998 1.00 90.00 105 ARG A O 1
ATOM 794 N N . ASN A 1 106 ? -19.437 -7.872 31.504 1.00 89.69 106 ASN A N 1
ATOM 795 C CA . ASN A 1 106 ? -19.398 -7.115 32.757 1.00 89.69 106 ASN A CA 1
ATOM 796 C C . ASN A 1 106 ? -20.642 -6.245 32.981 1.00 89.69 106 ASN A C 1
ATOM 798 O O . ASN A 1 106 ? -20.976 -5.980 34.132 1.00 89.69 106 ASN A O 1
ATOM 802 N N . LEU A 1 107 ? -21.372 -5.864 31.925 1.00 87.56 107 LEU A N 1
ATOM 803 C CA . LEU A 1 107 ? -22.611 -5.090 32.062 1.00 87.56 107 LEU A CA 1
ATOM 804 C C . LEU A 1 107 ? -23.645 -5.798 32.949 1.00 87.56 107 LEU A C 1
ATOM 806 O O . LEU A 1 107 ? -24.336 -5.149 33.730 1.00 87.56 107 LEU A O 1
ATOM 810 N N . THR A 1 108 ? -23.683 -7.134 32.913 1.00 84.88 108 THR A N 1
ATOM 811 C CA . THR A 1 108 ? -24.584 -7.930 33.766 1.00 84.88 108 THR A CA 1
ATOM 812 C C . THR A 1 108 ? -24.279 -7.805 35.260 1.00 84.88 108 THR A C 1
ATOM 814 O O . THR A 1 108 ? -25.180 -7.988 36.073 1.00 84.88 108 THR A O 1
ATOM 817 N N . ALA A 1 109 ? -23.038 -7.469 35.628 1.00 82.31 109 ALA A N 1
ATOM 818 C CA . ALA A 1 109 ? -22.630 -7.249 37.014 1.00 82.31 109 ALA A CA 1
ATOM 819 C C . ALA A 1 109 ? -22.930 -5.820 37.501 1.00 82.31 109 ALA A C 1
ATOM 821 O O . ALA A 1 109 ? -22.955 -5.573 38.701 1.00 82.31 109 ALA A O 1
ATOM 822 N N . PHE A 1 110 ? -23.176 -4.866 36.594 1.00 79.06 110 PHE A N 1
ATOM 823 C CA . PHE A 1 110 ? -23.473 -3.477 36.963 1.00 79.06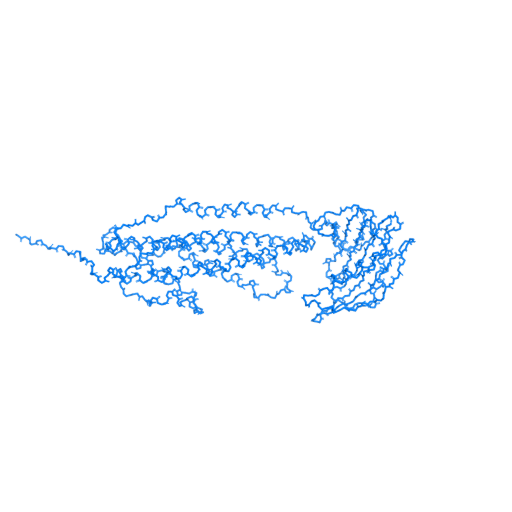 110 PHE A CA 1
ATOM 824 C C . PHE A 1 110 ? -24.954 -3.234 37.286 1.00 79.06 110 PHE A C 1
ATOM 826 O O . PHE A 1 110 ? -25.315 -2.121 37.665 1.00 79.06 110 PHE A O 1
ATOM 833 N N . GLN A 1 111 ? -25.803 -4.264 37.155 1.00 66.12 111 GLN A N 1
ATOM 834 C CA . GLN A 1 111 ? -27.239 -4.245 37.474 1.00 66.12 111 GLN A CA 1
ATOM 835 C C . GLN A 1 111 ? -28.033 -3.148 36.735 1.00 66.12 111 GLN A C 1
ATOM 837 O O . GLN A 1 111 ? -29.103 -2.730 37.187 1.00 66.12 111 GLN A O 1
ATOM 842 N N . GLN A 1 112 ? -27.522 -2.673 35.592 1.00 62.78 112 GLN A N 1
ATOM 843 C CA . GLN A 1 112 ? -28.117 -1.622 34.762 1.00 62.78 112 GLN A CA 1
ATOM 844 C C . GLN A 1 112 ? -28.869 -2.248 33.591 1.00 62.78 112 GLN A C 1
ATOM 846 O O . GLN A 1 112 ? -28.294 -2.437 32.534 1.00 62.78 112 GLN A O 1
ATOM 851 N N . ALA A 1 113 ? -30.141 -2.598 33.812 1.00 59.38 113 ALA A N 1
ATOM 852 C CA . ALA A 1 113 ? -31.053 -3.144 32.800 1.00 59.38 113 ALA A CA 1
ATOM 853 C C . ALA A 1 113 ? -30.597 -4.472 32.131 1.00 59.38 113 ALA A C 1
ATOM 855 O O . ALA A 1 113 ? -29.431 -4.868 32.179 1.00 59.38 113 ALA A O 1
ATOM 856 N N . PRO A 1 114 ? -31.523 -5.243 31.531 1.00 69.56 114 PRO A N 1
ATOM 857 C CA . PRO A 1 114 ? -31.130 -6.344 30.660 1.00 69.56 114 PRO A CA 1
ATOM 858 C C . PRO A 1 114 ? -30.383 -5.797 29.436 1.00 69.56 114 PRO A C 1
ATOM 860 O O . PRO A 1 114 ? -30.865 -4.885 28.764 1.00 69.56 114 PRO A O 1
ATOM 863 N N . THR A 1 115 ? -29.220 -6.375 29.125 1.00 79.38 115 THR A N 1
ATOM 864 C CA . THR A 1 115 ? -28.467 -6.035 27.911 1.00 79.38 115 THR A CA 1
ATOM 865 C C . THR A 1 115 ? -29.306 -6.345 26.674 1.00 79.38 115 THR A C 1
ATOM 867 O O . THR A 1 115 ? -29.929 -7.407 26.578 1.00 79.38 115 THR A O 1
ATOM 870 N N . ARG A 1 116 ? -29.293 -5.451 25.685 1.00 82.25 116 ARG A N 1
ATOM 871 C CA . ARG A 1 116 ? -30.070 -5.586 24.447 1.00 82.25 116 ARG A CA 1
ATOM 872 C C . ARG A 1 116 ? -29.640 -6.791 23.614 1.00 82.25 116 ARG A C 1
ATOM 874 O O . ARG A 1 116 ? -30.441 -7.331 22.849 1.00 82.25 116 ARG A O 1
ATOM 881 N N . PHE A 1 117 ? -28.378 -7.203 23.726 1.00 85.50 117 PHE A N 1
ATOM 882 C CA . PHE A 1 117 ? -27.827 -8.350 23.012 1.00 85.50 117 PHE A CA 1
ATOM 883 C C . PHE A 1 117 ? -27.324 -9.423 23.972 1.00 85.50 117 PHE A C 1
ATOM 885 O O . PHE A 1 117 ? -26.976 -9.169 25.123 1.00 85.50 117 PHE A O 1
ATOM 892 N N . ARG A 1 118 ? -27.268 -10.663 23.476 1.00 87.31 118 ARG A N 1
ATOM 893 C CA . ARG A 1 118 ? -26.572 -11.752 24.169 1.00 87.31 118 ARG A CA 1
ATOM 894 C C . ARG A 1 118 ? -25.054 -11.568 24.016 1.00 87.31 118 ARG A C 1
ATOM 896 O O . ARG A 1 118 ? -24.625 -11.201 22.921 1.00 87.31 118 ARG A O 1
ATOM 903 N N . PRO A 1 119 ? -24.225 -11.911 25.021 1.00 85.94 119 PRO A N 1
ATOM 904 C CA . PRO A 1 119 ? -22.774 -11.707 24.957 1.00 85.94 119 PRO A CA 1
ATOM 905 C C . PRO A 1 119 ? -22.068 -12.339 23.752 1.00 85.94 119 PRO A C 1
ATOM 907 O O . PRO A 1 119 ? -21.080 -11.793 23.276 1.00 85.94 119 PRO A O 1
ATOM 910 N N . GLY A 1 120 ? -22.580 -13.454 23.215 1.00 88.31 120 GLY A N 1
ATOM 911 C CA . GLY A 1 120 ? -22.024 -14.087 22.011 1.00 88.31 120 GLY A CA 1
ATOM 912 C C . GLY A 1 120 ? -22.015 -13.172 20.779 1.00 88.31 120 GLY A C 1
ATOM 913 O O . GLY A 1 120 ? -21.132 -13.295 19.933 1.00 88.31 120 GLY A O 1
ATOM 914 N N . TRP A 1 121 ? -22.918 -12.186 20.709 1.00 93.31 121 TRP A N 1
ATOM 915 C CA . TRP A 1 121 ? -22.934 -11.206 19.621 1.00 93.31 121 TRP A CA 1
ATOM 916 C C . TRP A 1 121 ? -21.730 -10.264 19.632 1.00 93.31 121 TRP A C 1
ATOM 918 O O . TRP A 1 121 ? -21.393 -9.747 18.575 1.00 93.31 121 TRP A O 1
ATOM 928 N N . ALA A 1 122 ? -21.030 -10.092 20.760 1.00 91.75 122 ALA A N 1
ATOM 929 C CA . ALA A 1 122 ? -19.769 -9.343 20.791 1.00 91.75 122 ALA A CA 1
ATOM 930 C C . ALA A 1 122 ? -18.677 -9.981 19.909 1.00 91.75 122 ALA A C 1
ATOM 932 O O . ALA A 1 122 ? -17.761 -9.284 19.476 1.00 91.75 122 ALA A O 1
ATOM 933 N N . ILE A 1 123 ? -18.810 -11.281 19.620 1.00 93.94 123 ILE A N 1
ATOM 934 C CA . ILE A 1 123 ? -17.931 -12.060 18.741 1.00 93.94 123 ILE A CA 1
ATOM 935 C C . ILE A 1 123 ? -18.607 -12.267 17.380 1.00 93.94 123 ILE A C 1
ATOM 937 O O . ILE A 1 123 ? -18.075 -11.861 16.352 1.00 93.94 123 ILE A O 1
ATOM 941 N N . GLY A 1 124 ? -19.816 -12.841 17.364 1.00 92.25 124 GLY A N 1
ATOM 942 C CA . GLY A 1 124 ? -20.503 -13.226 16.126 1.00 92.25 124 GLY A CA 1
ATOM 943 C C . GLY A 1 124 ? -20.826 -12.056 15.192 1.00 92.25 124 GLY A C 1
ATOM 944 O O . GLY A 1 124 ? -20.849 -12.230 13.977 1.00 92.25 124 GLY A O 1
ATOM 945 N N . ALA A 1 125 ? -21.006 -10.842 15.729 1.00 94.12 125 ALA A N 1
ATOM 946 C CA . ALA A 1 125 ? -21.304 -9.658 14.924 1.00 94.12 125 ALA A CA 1
ATOM 947 C C . ALA A 1 125 ? -20.220 -9.313 13.893 1.00 94.12 125 ALA A C 1
ATOM 949 O O . ALA A 1 125 ? -20.528 -8.611 12.938 1.00 94.12 125 ALA A O 1
ATOM 950 N N . TRP A 1 126 ? -18.980 -9.774 14.071 1.00 92.81 126 TRP A N 1
ATOM 951 C CA . TRP A 1 126 ? -17.871 -9.484 13.158 1.00 92.81 126 TRP A CA 1
ATOM 952 C C . TRP A 1 126 ? -17.839 -10.386 11.924 1.00 92.81 126 TRP A C 1
ATOM 954 O O . TRP A 1 126 ? -17.286 -9.988 10.902 1.00 92.81 126 TRP A O 1
ATOM 964 N N . PHE A 1 127 ? -18.453 -11.567 12.015 1.00 92.69 127 PHE A N 1
ATOM 965 C CA . PHE A 1 127 ? -18.373 -12.615 10.996 1.00 92.69 127 PHE A CA 1
ATOM 966 C C . PHE A 1 127 ? -19.618 -12.700 10.115 1.00 92.69 127 PHE A C 1
ATOM 968 O O . PHE A 1 127 ? -19.571 -13.320 9.060 1.00 92.69 127 PHE A O 1
ATOM 975 N N . VAL A 1 128 ? -20.726 -12.075 10.524 1.00 93.56 128 VAL A N 1
ATOM 976 C CA . VAL A 1 128 ? -21.946 -12.038 9.711 1.00 93.56 128 VAL A CA 1
ATOM 977 C C . VAL A 1 128 ? -21.881 -10.843 8.751 1.00 93.56 128 VAL A C 1
ATOM 979 O O . VAL A 1 128 ? -21.848 -9.700 9.228 1.00 93.56 128 VAL A O 1
ATOM 982 N N . PRO A 1 129 ? -21.884 -11.069 7.422 1.00 88.00 129 PRO A N 1
ATOM 983 C CA . PRO A 1 129 ? -21.907 -9.992 6.435 1.00 88.00 129 PRO A CA 1
ATOM 984 C C . PRO A 1 129 ? -23.069 -9.026 6.680 1.00 88.00 129 PRO A C 1
ATOM 986 O O . PRO A 1 129 ? -24.119 -9.428 7.183 1.00 88.00 129 PRO A O 1
ATOM 989 N N . ILE A 1 130 ? -22.887 -7.749 6.330 1.00 90.06 130 ILE A N 1
ATOM 990 C CA . ILE A 1 130 ? -23.842 -6.641 6.537 1.00 90.06 130 ILE A CA 1
ATOM 991 C C . ILE A 1 130 ? -24.027 -6.281 8.022 1.00 90.06 130 ILE A C 1
ATOM 993 O O . ILE A 1 130 ? -23.904 -5.114 8.400 1.00 90.06 130 ILE A O 1
ATOM 997 N N . LEU A 1 131 ? -24.264 -7.259 8.903 1.00 91.00 131 LEU A N 1
ATOM 998 C CA . LEU A 1 131 ? -24.341 -7.030 10.348 1.00 91.00 131 LEU A CA 1
ATOM 999 C C . LEU A 1 131 ? -23.019 -6.506 10.910 1.00 91.00 131 LEU A C 1
ATOM 1001 O O . LEU A 1 131 ? -23.049 -5.655 11.803 1.00 91.00 131 LEU A O 1
ATOM 1005 N N . ASN A 1 132 ? -21.885 -6.939 10.361 1.00 91.38 132 ASN A N 1
ATOM 1006 C CA . ASN A 1 132 ? -20.561 -6.438 10.723 1.00 91.38 132 ASN A CA 1
ATOM 1007 C C . ASN A 1 132 ? -20.360 -4.933 10.460 1.00 91.38 132 ASN A C 1
ATOM 1009 O O . ASN A 1 132 ? -19.431 -4.355 11.019 1.00 91.38 132 ASN A O 1
ATOM 1013 N N . LEU A 1 133 ? -21.250 -4.279 9.701 1.00 91.12 133 LEU A N 1
ATOM 1014 C CA . LEU A 1 133 ? -21.235 -2.831 9.452 1.00 91.12 133 LEU A CA 1
ATOM 1015 C C . LEU A 1 133 ? -22.002 -2.017 10.510 1.00 91.12 133 LEU A C 1
ATOM 1017 O O . LEU A 1 133 ? -21.851 -0.797 10.578 1.00 91.12 133 LEU A O 1
ATOM 1021 N N . VAL A 1 134 ? -22.811 -2.664 11.358 1.00 93.88 134 VAL A N 1
ATOM 1022 C CA . VAL A 1 134 ? -23.711 -1.956 12.291 1.00 93.88 134 VAL A CA 1
ATOM 1023 C C . VAL A 1 134 ? -23.668 -2.520 13.710 1.00 93.88 134 VAL A C 1
ATOM 1025 O O . VAL A 1 134 ? -23.650 -1.767 14.688 1.00 93.88 134 VAL A O 1
ATOM 1028 N N . ARG A 1 135 ? -23.683 -3.847 13.863 1.00 93.81 135 ARG A N 1
ATOM 1029 C CA . ARG A 1 135 ? -23.777 -4.510 15.171 1.00 93.81 135 ARG A CA 1
ATOM 1030 C C . ARG A 1 135 ? -22.585 -4.214 16.079 1.00 93.81 135 ARG A C 1
ATOM 1032 O O . ARG A 1 135 ? -22.852 -3.857 17.227 1.00 93.81 135 ARG A O 1
ATOM 1039 N N . PRO A 1 136 ? -21.320 -4.287 15.622 1.00 94.75 136 PRO A N 1
ATOM 1040 C CA . PRO A 1 136 ? -20.190 -4.012 16.502 1.00 94.75 136 PRO A CA 1
ATOM 1041 C C . PRO A 1 136 ? -20.238 -2.615 17.124 1.00 94.75 136 PRO A C 1
ATOM 1043 O O . PRO A 1 136 ? -20.079 -2.472 18.336 1.00 94.75 136 PRO A O 1
ATOM 1046 N N . LYS A 1 137 ? -20.580 -1.596 16.325 1.00 95.44 137 LYS A N 1
ATOM 1047 C CA . LYS A 1 137 ? -20.767 -0.223 16.808 1.00 95.44 137 LYS A CA 1
ATOM 1048 C C . LYS A 1 137 ? -21.836 -0.130 17.893 1.00 95.44 137 LYS A C 1
ATOM 1050 O O . LYS A 1 137 ? -21.603 0.475 18.934 1.00 95.44 137 LYS A O 1
ATOM 1055 N N . ARG A 1 138 ? -22.995 -0.766 17.685 1.00 94.31 138 ARG A N 1
ATOM 1056 C CA . ARG A 1 138 ? -24.088 -0.766 18.673 1.00 94.31 138 ARG A CA 1
ATOM 1057 C C . ARG A 1 138 ? -23.669 -1.399 20.002 1.00 94.31 138 ARG A C 1
ATOM 1059 O O . ARG A 1 138 ? -24.046 -0.875 21.045 1.00 94.31 138 ARG A O 1
ATOM 1066 N N . ILE A 1 139 ? -22.892 -2.482 19.954 1.00 94.44 139 ILE A N 1
ATOM 1067 C CA . ILE A 1 139 ? -22.383 -3.197 21.135 1.00 94.44 139 ILE A CA 1
ATOM 1068 C C . ILE A 1 139 ? -21.393 -2.319 21.912 1.00 94.44 139 ILE A C 1
ATOM 1070 O O . ILE A 1 139 ? -21.520 -2.183 23.126 1.00 94.44 139 ILE A O 1
ATOM 1074 N N . VAL A 1 140 ? -20.444 -1.673 21.227 1.00 95.31 140 VAL A N 1
ATOM 1075 C CA . VAL A 1 140 ? -19.470 -0.762 21.860 1.00 95.31 140 VAL A CA 1
ATOM 1076 C C . VAL A 1 140 ? -20.159 0.459 22.484 1.00 95.31 140 VAL A C 1
ATOM 1078 O O . VAL A 1 140 ? -19.822 0.863 23.598 1.00 95.31 140 VAL A O 1
ATOM 1081 N N . ASP A 1 141 ? -21.158 1.023 21.808 1.00 92.88 141 ASP A N 1
ATOM 1082 C CA . ASP A 1 141 ? -21.929 2.151 22.334 1.00 92.88 141 ASP A CA 1
ATOM 1083 C C . ASP A 1 141 ? -22.754 1.777 23.570 1.00 92.88 141 ASP A C 1
ATOM 1085 O O . ASP A 1 141 ? -22.916 2.580 24.487 1.00 92.88 141 ASP A O 1
ATOM 1089 N N . GLU A 1 142 ? -23.302 0.563 23.593 1.00 90.81 142 GLU A N 1
ATOM 1090 C CA . GLU A 1 142 ? -24.018 0.025 24.748 1.00 90.81 142 GLU A CA 1
ATOM 1091 C C . GLU A 1 142 ? -23.064 -0.230 25.919 1.00 90.81 142 GLU A C 1
ATOM 1093 O O . GLU A 1 142 ? -23.363 0.202 27.029 1.00 90.81 142 GLU A O 1
ATOM 1098 N N . CYS A 1 143 ? -21.867 -0.783 25.668 1.00 91.25 143 CYS A N 1
ATOM 1099 C CA . CYS A 1 143 ? -20.802 -0.854 26.674 1.00 91.25 143 CYS A CA 1
ATOM 1100 C C . CYS A 1 143 ? -20.534 0.511 27.312 1.00 91.25 143 CYS A C 1
ATOM 1102 O O . CYS A 1 143 ? -20.360 0.593 28.523 1.00 91.25 143 CYS A O 1
ATOM 1104 N N . TRP A 1 144 ? -20.500 1.587 26.524 1.00 91.19 144 TRP A N 1
ATOM 1105 C CA . TRP A 1 144 ? -20.302 2.933 27.056 1.00 91.19 144 TRP A CA 1
ATOM 1106 C C . TRP A 1 144 ? -21.490 3.423 27.897 1.00 91.19 144 TRP A C 1
ATOM 1108 O O . TRP A 1 144 ? -21.292 3.869 29.032 1.00 91.19 144 TRP A O 1
ATOM 1118 N N . ARG A 1 145 ? -22.710 3.336 27.352 1.00 87.38 145 ARG A N 1
ATOM 1119 C CA . ARG A 1 145 ? -23.935 3.846 27.989 1.00 87.38 145 ARG A CA 1
ATOM 1120 C C . ARG A 1 145 ? -24.247 3.138 29.302 1.00 87.38 145 ARG A C 1
ATOM 1122 O O . ARG A 1 145 ? -24.402 3.807 30.318 1.00 87.38 145 ARG A O 1
ATOM 1129 N N . GLU A 1 146 ? -24.231 1.811 29.302 1.00 85.94 146 GLU A N 1
ATOM 1130 C CA . GLU A 1 146 ? -24.606 1.000 30.469 1.00 85.94 146 GLU A CA 1
ATOM 1131 C C . GLU A 1 146 ? -23.507 0.949 31.547 1.00 85.94 146 GLU A C 1
ATOM 1133 O O . GLU A 1 146 ? -23.704 0.438 32.650 1.00 85.94 146 GLU A O 1
ATOM 1138 N N . SER A 1 147 ? -22.339 1.531 31.261 1.00 85.88 147 SER A N 1
ATOM 1139 C CA . SER A 1 147 ? -21.280 1.752 32.253 1.00 85.88 147 SER A CA 1
ATOM 1140 C C . SER A 1 147 ? -21.396 3.111 32.965 1.00 85.88 147 SER A C 1
ATOM 1142 O O . SER A 1 147 ? -20.539 3.441 33.782 1.00 85.88 147 SER A O 1
ATOM 1144 N N . ALA A 1 148 ? -22.405 3.937 32.654 1.00 76.88 148 ALA A N 1
ATOM 1145 C CA . ALA A 1 148 ? -22.631 5.226 33.313 1.00 76.88 148 ALA A CA 1
ATOM 1146 C C . ALA A 1 148 ? -23.057 5.072 34.791 1.00 76.88 148 ALA A C 1
ATOM 1148 O O . ALA A 1 148 ? -23.778 4.134 35.114 1.00 76.88 148 ALA A O 1
ATOM 1149 N N . PRO A 1 149 ? -22.672 5.988 35.696 1.00 66.94 149 PRO A N 1
ATOM 1150 C CA . PRO A 1 149 ? -23.310 6.109 37.010 1.00 66.94 149 PRO A CA 1
ATOM 1151 C C . PRO A 1 149 ? -24.802 6.466 36.877 1.00 66.94 149 PRO A C 1
ATOM 1153 O O . PRO A 1 149 ? -25.175 7.217 35.971 1.00 66.94 149 PRO A O 1
ATOM 1156 N N . ARG A 1 150 ? -25.664 5.965 37.772 1.00 63.28 150 ARG A N 1
ATOM 1157 C CA . ARG A 1 150 ? -27.097 6.299 37.765 1.00 63.28 150 ARG A CA 1
ATOM 1158 C C . ARG A 1 150 ? -27.355 7.672 38.395 1.00 63.28 150 ARG A C 1
ATOM 1160 O O . ARG A 1 150 ? -26.637 8.070 39.308 1.00 63.28 150 ARG A O 1
ATOM 1167 N N . PRO A 1 151 ? -28.457 8.351 38.029 1.00 55.38 151 PRO A N 1
ATOM 1168 C CA . PRO A 1 151 ? -28.956 9.506 38.779 1.00 55.38 151 PRO A CA 1
ATOM 1169 C C . PRO A 1 151 ? -29.238 9.195 40.259 1.00 55.38 151 PRO A C 1
ATOM 1171 O O . PRO A 1 151 ? -29.078 10.064 41.113 1.00 55.38 151 PRO A O 1
ATOM 1174 N N . THR A 1 152 ? -29.598 7.944 40.572 1.00 56.59 152 THR A N 1
ATOM 1175 C CA . THR A 1 152 ? -29.777 7.441 41.947 1.00 56.59 152 THR A CA 1
ATOM 1176 C C . THR A 1 152 ? -28.470 7.338 42.734 1.00 56.59 152 THR A C 1
ATOM 1178 O O . THR A 1 152 ? -28.516 7.244 43.954 1.00 56.59 152 THR A O 1
ATOM 1181 N N . ASP A 1 153 ? -27.316 7.389 42.061 1.00 56.56 153 ASP A N 1
ATOM 1182 C CA . ASP A 1 153 ? -25.988 7.334 42.685 1.00 56.56 153 ASP A CA 1
ATOM 1183 C C . ASP A 1 153 ? -25.496 8.742 43.105 1.00 56.56 153 ASP A C 1
ATOM 1185 O O . ASP A 1 153 ? -24.402 8.889 43.650 1.00 56.56 153 ASP A O 1
ATOM 1189 N N . GLY A 1 154 ? -26.307 9.786 42.870 1.00 50.16 154 GLY A N 1
ATOM 1190 C CA . GLY A 1 154 ? -26.118 11.153 43.361 1.00 50.16 154 GLY A CA 1
ATOM 1191 C C . GLY A 1 154 ? -26.299 12.238 42.279 1.00 50.16 154 GLY A C 1
ATOM 1192 O O . GLY A 1 154 ? -25.909 12.042 41.125 1.00 50.16 154 GLY A O 1
ATOM 1193 N N . PRO A 1 155 ? -26.809 13.439 42.626 1.00 47.31 155 PRO A N 1
ATOM 1194 C CA . PRO A 1 155 ? -27.124 14.502 41.658 1.00 47.31 155 PRO A CA 1
ATOM 1195 C C . PRO A 1 155 ? -25.909 15.058 40.887 1.00 47.31 155 PRO A C 1
ATOM 1197 O O . PRO A 1 155 ? -26.075 15.618 39.807 1.00 47.31 155 PRO A O 1
ATOM 1200 N N . ARG A 1 156 ? -24.675 14.863 41.384 1.00 46.78 156 ARG A N 1
ATOM 1201 C CA . ARG A 1 156 ? -23.427 15.239 40.680 1.00 46.78 156 ARG A CA 1
ATOM 1202 C C . ARG A 1 156 ? -22.988 14.236 39.601 1.00 46.78 156 ARG A C 1
ATOM 1204 O O . ARG A 1 156 ? -22.139 14.573 38.784 1.00 46.78 156 ARG A O 1
ATOM 1211 N N . LEU A 1 157 ? -23.552 13.026 39.585 1.00 50.41 157 LEU A N 1
ATOM 1212 C CA . LEU A 1 157 ? -23.157 11.913 38.706 1.00 50.41 157 LEU A CA 1
ATOM 1213 C C . LEU A 1 157 ? -24.150 11.668 37.548 1.00 50.41 157 LEU A C 1
ATOM 1215 O O . LEU A 1 157 ? -23.876 10.871 36.655 1.00 50.41 157 LEU A O 1
ATOM 1219 N N . ALA A 1 158 ? -25.275 12.391 37.520 1.00 45.50 158 ALA A N 1
ATOM 1220 C CA . ALA A 1 158 ? -26.430 12.145 36.650 1.00 45.50 158 ALA A CA 1
ATOM 1221 C C . ALA A 1 158 ? -26.282 12.583 35.174 1.00 45.50 158 ALA A C 1
ATOM 1223 O O . ALA A 1 158 ? -27.265 12.599 34.433 1.00 45.50 158 ALA A O 1
ATOM 1224 N N . ARG A 1 159 ? -25.084 12.945 34.700 1.00 50.25 159 ARG A N 1
ATOM 1225 C CA . ARG A 1 159 ? -24.869 13.353 33.301 1.00 50.25 159 ARG A CA 1
ATOM 1226 C C . ARG A 1 159 ? -23.869 12.438 32.600 1.00 50.25 159 ARG A C 1
ATOM 1228 O O . ARG A 1 159 ? -22.701 12.403 32.967 1.00 50.25 159 ARG A O 1
ATOM 1235 N N . THR A 1 160 ? -24.348 11.753 31.552 1.00 56.34 160 THR A N 1
ATOM 1236 C CA . THR A 1 160 ? -23.724 11.510 30.223 1.00 56.34 160 THR A CA 1
ATOM 1237 C C . THR A 1 160 ? -24.073 10.124 29.655 1.00 56.34 160 THR A C 1
ATOM 1239 O O . THR A 1 160 ? -23.240 9.223 29.622 1.00 56.34 160 THR A O 1
ATOM 1242 N N . GLY A 1 161 ? -25.306 9.954 29.159 1.00 60.91 161 GLY A N 1
ATOM 1243 C CA . GLY A 1 161 ? -25.676 8.833 28.272 1.00 60.91 161 GLY A CA 1
ATOM 1244 C C . GLY A 1 161 ? -25.281 9.055 26.802 1.00 60.91 161 GLY A C 1
ATOM 1245 O O . GLY A 1 161 ? -25.437 8.161 25.973 1.00 60.91 161 GLY A O 1
ATOM 1246 N N . SER A 1 162 ? -24.766 10.242 26.465 1.00 79.94 162 SER A N 1
ATOM 1247 C CA . SER A 1 162 ? -24.285 10.539 25.116 1.00 79.94 162 SER A CA 1
ATOM 1248 C C . SER A 1 162 ? -22.977 9.800 24.835 1.00 79.94 162 SER A C 1
ATOM 1250 O O . SER A 1 162 ? -22.081 9.733 25.685 1.00 79.94 162 SER A O 1
ATOM 1252 N N . VAL A 1 163 ? -22.886 9.222 23.641 1.00 86.94 163 VAL A N 1
ATOM 1253 C CA . VAL A 1 163 ? -21.690 8.533 23.161 1.00 86.94 163 VAL A CA 1
ATOM 1254 C C . VAL A 1 163 ? -20.699 9.592 22.655 1.00 86.94 163 VAL A C 1
ATOM 1256 O O . VAL A 1 163 ? -21.082 10.422 21.831 1.00 86.94 163 VAL A O 1
ATOM 1259 N N . PRO A 1 164 ? -19.436 9.602 23.120 1.00 90.38 164 PRO A N 1
ATOM 1260 C CA . PRO A 1 164 ? -18.439 10.558 22.664 1.00 90.38 164 PRO A CA 1
ATOM 1261 C C . PRO A 1 164 ? -18.222 10.483 21.152 1.00 90.38 164 PRO A C 1
ATOM 1263 O O . PRO A 1 164 ? -18.214 9.398 20.566 1.00 90.38 164 PRO A O 1
ATOM 1266 N N . TRP A 1 165 ? -17.955 11.632 20.529 1.00 91.31 165 TRP A N 1
ATOM 1267 C CA . TRP A 1 165 ? -17.766 11.747 19.079 1.00 91.31 165 TRP A CA 1
ATOM 1268 C C . TRP A 1 165 ? -16.675 10.804 18.532 1.00 91.31 165 TRP A C 1
ATOM 1270 O O . TRP A 1 165 ? -16.819 10.278 17.431 1.00 91.31 165 TRP A O 1
ATOM 1280 N N . VAL A 1 166 ? -15.633 10.503 19.323 1.00 92.19 166 VAL A N 1
ATOM 1281 C CA . VAL A 1 166 ? -14.535 9.596 18.934 1.00 92.19 166 VAL A CA 1
ATOM 1282 C C . VAL A 1 166 ? -15.012 8.179 18.589 1.00 92.19 166 VAL A C 1
ATOM 1284 O O . VAL A 1 166 ? -14.405 7.515 17.758 1.00 92.19 166 VAL A O 1
ATOM 1287 N N . PHE A 1 167 ? -16.137 7.721 19.150 1.00 95.56 167 PHE A N 1
ATOM 1288 C CA . PHE A 1 167 ? -16.730 6.425 18.803 1.00 95.56 167 PHE A CA 1
ATOM 1289 C C . PHE A 1 167 ? -17.293 6.451 17.381 1.00 95.56 167 PHE A C 1
ATOM 1291 O O . PHE A 1 167 ? -17.181 5.472 16.644 1.00 95.56 167 PHE A O 1
ATOM 1298 N N . HIS A 1 168 ? -17.917 7.568 16.997 1.00 95.62 168 HIS A N 1
ATOM 1299 C CA . HIS A 1 168 ? -18.435 7.776 15.648 1.00 95.62 168 HIS A CA 1
ATOM 1300 C C . HIS A 1 168 ? -17.295 7.957 14.647 1.00 95.62 168 HIS A C 1
ATOM 1302 O O . HIS A 1 168 ? -17.346 7.341 13.587 1.00 95.62 168 HIS A O 1
ATOM 1308 N N . LEU A 1 169 ? -16.246 8.704 15.016 1.00 94.50 169 LEU A N 1
ATOM 1309 C CA . LEU A 1 169 ? -15.038 8.837 14.200 1.00 94.50 169 LEU A CA 1
ATOM 1310 C C . LEU A 1 169 ? -14.386 7.472 13.946 1.00 94.50 169 LEU A C 1
ATOM 1312 O O . LEU A 1 169 ? -14.146 7.125 12.796 1.00 94.50 169 LEU A O 1
ATOM 1316 N N . TRP A 1 170 ? -14.145 6.685 15.001 1.00 95.88 170 TRP A N 1
ATOM 1317 C CA . TRP A 1 170 ? -13.574 5.340 14.892 1.00 95.88 170 TRP A CA 1
ATOM 1318 C C . TRP A 1 170 ? -14.337 4.483 13.884 1.00 95.88 170 TRP A C 1
ATOM 1320 O O . TRP A 1 170 ? -13.739 3.889 12.985 1.00 95.88 170 TRP A O 1
ATOM 1330 N N . TRP A 1 171 ? -15.663 4.434 14.018 1.00 96.69 171 TRP A N 1
ATOM 1331 C CA . TRP A 1 171 ? -16.482 3.602 13.148 1.00 96.69 171 TRP A CA 1
ATOM 1332 C C . TRP A 1 171 ? -16.530 4.130 11.716 1.00 96.69 171 TRP A C 1
ATOM 1334 O O . TRP A 1 171 ? -16.345 3.354 10.784 1.00 96.69 171 TRP A O 1
ATOM 1344 N N . GLY A 1 172 ? -16.714 5.443 11.545 1.00 96.62 172 GLY A N 1
ATOM 1345 C CA . GLY A 1 172 ? -16.709 6.094 10.237 1.00 96.62 172 GLY A CA 1
ATOM 1346 C C . GLY A 1 172 ? -15.410 5.823 9.483 1.00 96.62 172 GLY A C 1
ATOM 1347 O O . GLY A 1 172 ? -15.452 5.313 8.371 1.00 96.62 172 GLY A O 1
ATOM 1348 N N . LEU A 1 173 ? -14.260 6.044 10.125 1.00 94.94 173 LEU A N 1
ATOM 1349 C CA . LEU A 1 173 ? -12.949 5.768 9.533 1.00 94.94 173 LEU A CA 1
ATOM 1350 C C . LEU A 1 173 ? -12.737 4.280 9.229 1.00 94.94 173 LEU A C 1
ATOM 1352 O O . LEU A 1 173 ? -12.178 3.952 8.188 1.00 94.94 173 LEU A O 1
ATOM 1356 N N . THR A 1 174 ? -13.219 3.376 10.089 1.00 93.12 174 THR A N 1
ATOM 1357 C CA . THR A 1 174 ? -13.126 1.926 9.847 1.00 93.12 174 THR A CA 1
ATOM 1358 C C . THR A 1 174 ? -13.897 1.515 8.588 1.00 93.12 174 THR A C 1
ATOM 1360 O O . THR A 1 174 ? -13.394 0.727 7.788 1.00 93.12 174 THR A O 1
ATOM 1363 N N . ILE A 1 175 ? -15.113 2.038 8.394 1.00 93.00 175 ILE A N 1
ATOM 1364 C CA . ILE A 1 175 ? -15.928 1.745 7.206 1.00 93.00 175 ILE A CA 1
ATOM 1365 C C . ILE A 1 175 ? -15.325 2.393 5.958 1.00 93.00 175 ILE A C 1
ATOM 1367 O O . ILE A 1 175 ? -15.154 1.710 4.950 1.00 93.00 175 ILE A O 1
ATOM 1371 N N . THR A 1 176 ? -14.950 3.671 6.038 1.00 90.56 176 THR A N 1
ATOM 1372 C CA . THR A 1 176 ? -14.335 4.396 4.921 1.00 90.56 176 THR A CA 1
ATOM 1373 C C . THR A 1 176 ? -13.039 3.728 4.474 1.00 90.56 176 THR A C 1
ATOM 1375 O O . THR A 1 176 ? -12.885 3.450 3.291 1.00 90.56 176 THR A O 1
ATOM 1378 N N . GLY A 1 177 ? -12.138 3.395 5.404 1.00 86.81 177 GLY A N 1
ATOM 1379 C CA . GLY A 1 177 ? -10.878 2.717 5.090 1.00 86.81 177 GLY A CA 1
ATOM 1380 C C . GLY A 1 177 ? -11.099 1.372 4.396 1.00 86.81 177 GLY A C 1
ATOM 1381 O O . GLY A 1 177 ? -10.516 1.121 3.345 1.00 86.81 177 GLY A O 1
ATOM 1382 N N . ARG A 1 178 ? -12.028 0.548 4.904 1.00 86.19 178 ARG A N 1
ATOM 1383 C CA . ARG A 1 178 ? -12.386 -0.736 4.276 1.00 86.19 178 ARG A CA 1
ATOM 1384 C C . ARG A 1 178 ? -12.938 -0.570 2.865 1.00 86.19 178 ARG A C 1
ATOM 1386 O O . ARG A 1 178 ? -12.573 -1.343 1.982 1.00 86.19 178 ARG A O 1
ATOM 1393 N N . PHE A 1 179 ? -13.804 0.417 2.648 1.00 86.25 179 PHE A N 1
ATOM 1394 C CA . PHE A 1 179 ? -14.391 0.670 1.335 1.00 86.25 179 PHE A CA 1
ATOM 1395 C C . PHE A 1 179 ? -13.335 1.157 0.332 1.00 86.25 179 PHE A C 1
ATOM 1397 O O . PHE A 1 179 ? -13.205 0.579 -0.746 1.00 86.25 179 PHE A O 1
ATOM 1404 N N . LEU A 1 180 ? -12.517 2.142 0.720 1.00 84.31 180 LEU A N 1
ATOM 1405 C CA . LEU A 1 180 ? -11.434 2.673 -0.115 1.00 84.31 180 LEU A CA 1
ATOM 1406 C C . LEU A 1 180 ? -10.367 1.613 -0.431 1.00 84.31 180 LEU A C 1
ATOM 1408 O O . LEU A 1 180 ? -9.921 1.514 -1.570 1.00 84.31 180 LEU A O 1
ATOM 1412 N N . GLY A 1 181 ? -9.993 0.789 0.553 1.00 77.06 181 GLY A N 1
ATOM 1413 C CA . GLY A 1 181 ? -9.040 -0.306 0.367 1.00 77.06 181 GLY A CA 1
ATOM 1414 C C . GLY A 1 181 ? -9.574 -1.432 -0.523 1.00 77.06 181 GLY A C 1
ATOM 1415 O O . GLY A 1 181 ? -8.819 -1.997 -1.309 1.00 77.06 181 GLY A O 1
ATOM 1416 N N . SER A 1 182 ? -10.876 -1.732 -0.458 1.00 76.12 182 SER A N 1
ATOM 1417 C CA . SER A 1 182 ? -11.502 -2.752 -1.317 1.00 76.12 182 SER A CA 1
ATOM 1418 C C . SER A 1 182 ? -11.599 -2.299 -2.775 1.00 76.12 182 SER A C 1
ATOM 1420 O O . SER A 1 182 ? -11.481 -3.119 -3.681 1.00 76.12 182 SER A O 1
ATOM 1422 N N . TRP A 1 183 ? -11.755 -0.992 -3.015 1.00 70.56 183 TRP A N 1
ATOM 1423 C CA . TRP A 1 183 ? -11.833 -0.426 -4.365 1.00 70.56 183 TRP A CA 1
ATOM 1424 C C . TRP A 1 183 ? -10.555 -0.647 -5.183 1.00 70.56 183 TRP A C 1
ATOM 1426 O O . TRP A 1 183 ? -10.617 -0.768 -6.404 1.00 70.56 183 TRP A O 1
ATOM 1436 N N . PHE A 1 184 ? -9.403 -0.774 -4.514 1.00 63.34 184 PHE A N 1
ATOM 1437 C CA . PHE A 1 184 ? -8.150 -1.148 -5.169 1.00 63.34 184 PHE A CA 1
ATOM 1438 C C . PHE A 1 184 ? -8.226 -2.524 -5.843 1.00 63.34 184 PHE A C 1
ATOM 1440 O O . PHE A 1 184 ? -7.624 -2.696 -6.894 1.00 63.34 184 PHE A O 1
ATOM 1447 N N . TRP A 1 185 ? -8.978 -3.479 -5.294 1.00 60.97 185 TRP A N 1
ATOM 1448 C CA . TRP A 1 185 ? -9.055 -4.853 -5.809 1.00 60.97 185 TRP A CA 1
ATOM 1449 C C . TRP A 1 185 ? -10.157 -5.067 -6.855 1.00 60.97 185 TRP A C 1
ATOM 1451 O O . TRP A 1 185 ? -10.175 -6.095 -7.518 1.00 60.97 185 TRP A O 1
ATOM 1461 N N . LEU A 1 186 ? -11.074 -4.107 -7.013 1.00 63.84 186 LEU A N 1
ATOM 1462 C CA . LEU A 1 186 ? -12.253 -4.231 -7.881 1.00 63.84 186 LEU A CA 1
ATOM 1463 C C . LEU A 1 186 ? -12.035 -3.759 -9.330 1.00 63.84 186 LEU A C 1
ATOM 1465 O O . LEU A 1 186 ? -12.921 -3.948 -10.157 1.00 63.84 186 LEU A O 1
ATOM 1469 N N . GLY A 1 187 ? -10.900 -3.134 -9.656 1.00 58.56 187 GLY A N 1
ATOM 1470 C CA . GLY A 1 187 ? -10.619 -2.651 -11.015 1.00 58.56 187 GLY A CA 1
ATOM 1471 C C . GLY A 1 187 ? -9.636 -3.537 -11.781 1.00 58.56 187 GLY A C 1
ATOM 1472 O O . GLY A 1 187 ? -8.641 -3.977 -11.201 1.00 58.56 187 GLY A O 1
ATOM 1473 N N . SER A 1 188 ? -9.844 -3.713 -13.090 1.00 54.97 188 SER A N 1
ATOM 1474 C CA . SER A 1 188 ? -8.909 -4.424 -13.977 1.00 54.97 188 SER A CA 1
ATOM 1475 C C . SER A 1 188 ? -7.496 -3.809 -13.925 1.00 54.97 188 SER A C 1
ATOM 1477 O O . SER A 1 188 ? -7.391 -2.578 -13.837 1.00 54.97 188 SER A O 1
ATOM 1479 N N . PRO A 1 189 ? -6.415 -4.611 -13.953 1.00 55.28 189 PRO A N 1
ATOM 1480 C CA . PRO A 1 189 ? -5.031 -4.115 -13.998 1.00 55.28 189 PRO A CA 1
ATOM 1481 C C . PRO A 1 189 ? -4.726 -3.291 -15.262 1.00 55.28 189 PRO A C 1
ATOM 1483 O O . PRO A 1 189 ? -3.871 -2.412 -15.249 1.00 55.28 189 PRO A O 1
ATOM 1486 N N . ASP A 1 190 ? -5.493 -3.525 -16.326 1.00 53.53 190 ASP A N 1
ATOM 1487 C CA . ASP A 1 190 ? -5.155 -3.182 -17.714 1.00 53.53 190 ASP A CA 1
ATOM 1488 C C . ASP A 1 190 ? -5.557 -1.752 -18.123 1.00 53.53 190 ASP A C 1
ATOM 1490 O O . ASP A 1 190 ? -5.582 -1.416 -19.305 1.00 53.53 190 ASP A O 1
ATOM 1494 N N . GLN A 1 191 ? -5.905 -0.888 -17.161 1.00 57.16 191 GLN A N 1
ATOM 1495 C CA . GLN A 1 191 ? -6.298 0.505 -17.415 1.00 57.16 191 GLN A CA 1
ATOM 1496 C C . GLN A 1 191 ? -5.246 1.491 -16.873 1.00 57.16 191 GLN A C 1
ATOM 1498 O O . GLN A 1 191 ? -5.423 2.035 -15.774 1.00 57.16 191 GLN A O 1
ATOM 1503 N N . PRO A 1 192 ? -4.179 1.785 -17.648 1.00 55.22 192 PRO A N 1
ATOM 1504 C CA . PRO A 1 192 ? -3.082 2.659 -17.227 1.00 55.22 192 PRO A CA 1
ATOM 1505 C C . PRO A 1 192 ? -3.559 4.027 -16.716 1.00 55.22 192 PRO A C 1
ATOM 1507 O O . PRO A 1 192 ? -3.036 4.552 -15.735 1.00 55.22 192 PRO A O 1
ATOM 1510 N N . GLY A 1 193 ? -4.616 4.582 -17.324 1.00 61.59 193 GLY A N 1
ATOM 1511 C CA . GLY A 1 193 ? -5.163 5.896 -16.965 1.00 61.59 193 GLY A CA 1
ATOM 1512 C C . GLY A 1 193 ? -5.748 5.994 -15.547 1.00 61.59 193 GLY A C 1
ATOM 1513 O O . GLY A 1 193 ? -5.829 7.091 -14.992 1.00 61.59 193 GLY A O 1
ATOM 1514 N N . LEU A 1 194 ? -6.128 4.868 -14.929 1.00 69.69 194 LEU A N 1
ATOM 1515 C CA . LEU A 1 194 ? -6.693 4.833 -13.572 1.00 69.69 194 LEU A CA 1
ATOM 1516 C C . LEU A 1 194 ? -5.657 4.518 -12.488 1.00 69.69 194 LEU A C 1
ATOM 1518 O O . LEU A 1 194 ? -5.951 4.684 -11.300 1.00 69.69 194 LEU A O 1
ATOM 1522 N N . PHE A 1 195 ? -4.453 4.089 -12.868 1.00 72.69 195 PHE A N 1
ATOM 1523 C CA . PHE A 1 195 ? -3.440 3.600 -11.935 1.00 72.69 195 PHE A CA 1
ATOM 1524 C C . PHE A 1 195 ? -3.054 4.653 -10.884 1.00 72.69 195 PHE A C 1
ATOM 1526 O O . PHE A 1 195 ? -3.133 4.387 -9.682 1.00 72.69 195 PHE A O 1
ATOM 1533 N N . ARG A 1 196 ? -2.774 5.895 -11.314 1.00 75.88 196 ARG A N 1
ATOM 1534 C CA . ARG A 1 196 ? -2.427 7.012 -10.410 1.00 75.88 196 ARG A CA 1
ATOM 1535 C C . ARG A 1 196 ? -3.504 7.297 -9.362 1.00 75.88 196 ARG A C 1
ATOM 1537 O O . ARG A 1 196 ? -3.200 7.533 -8.194 1.00 75.88 196 ARG A O 1
ATOM 1544 N N . TRP A 1 197 ? -4.777 7.252 -9.760 1.00 78.31 197 TRP A N 1
ATOM 1545 C CA . TRP A 1 197 ? -5.888 7.557 -8.862 1.00 78.31 197 TRP A CA 1
ATOM 1546 C C . TRP A 1 197 ? -6.119 6.426 -7.870 1.00 78.31 197 TRP A C 1
ATOM 1548 O O . TRP A 1 197 ? -6.364 6.684 -6.695 1.00 78.31 197 TRP A O 1
ATOM 1558 N N . ARG A 1 198 ? -5.956 5.173 -8.302 1.00 79.94 198 ARG A N 1
ATOM 1559 C CA . ARG A 1 198 ? -6.001 4.009 -7.409 1.00 79.94 198 ARG A CA 1
ATOM 1560 C C . ARG A 1 198 ? -4.883 4.062 -6.373 1.00 79.94 198 ARG A C 1
ATOM 1562 O O . ARG A 1 198 ? -5.155 3.844 -5.195 1.00 79.94 198 ARG A O 1
ATOM 1569 N N . ALA A 1 199 ? -3.666 4.418 -6.780 1.00 80.62 199 ALA A N 1
ATOM 1570 C CA . ALA A 1 199 ? -2.552 4.605 -5.855 1.00 80.62 199 ALA A CA 1
ATOM 1571 C C . ALA A 1 199 ? -2.830 5.730 -4.836 1.00 80.62 199 ALA A C 1
ATOM 1573 O O . ALA A 1 199 ? -2.560 5.562 -3.650 1.00 80.62 199 ALA A O 1
ATOM 1574 N N . LEU A 1 200 ? -3.470 6.832 -5.242 1.00 83.88 200 LEU A N 1
ATOM 1575 C CA . LEU A 1 200 ? -3.895 7.871 -4.296 1.00 83.88 200 LEU A CA 1
ATOM 1576 C C . LEU A 1 200 ? -4.936 7.349 -3.290 1.00 83.88 200 LEU A C 1
ATOM 1578 O O . LEU A 1 200 ? -4.833 7.614 -2.092 1.00 83.88 200 LEU A O 1
ATOM 1582 N N . LEU A 1 201 ? -5.933 6.588 -3.750 1.00 86.06 201 LEU A N 1
ATOM 1583 C CA . LEU A 1 201 ? -6.967 6.033 -2.870 1.00 86.06 201 LEU A CA 1
ATOM 1584 C C . LEU A 1 201 ? -6.382 5.089 -1.813 1.00 86.06 201 LEU A C 1
ATOM 1586 O O . LEU A 1 201 ? -6.847 5.104 -0.673 1.00 86.06 201 LEU A O 1
ATOM 1590 N N . THR A 1 202 ? -5.347 4.308 -2.138 1.00 84.88 202 THR A N 1
ATOM 1591 C CA . THR A 1 202 ? -4.699 3.430 -1.149 1.00 84.88 202 THR A CA 1
ATOM 1592 C C . THR A 1 202 ? -3.896 4.213 -0.111 1.00 84.88 202 THR A C 1
ATOM 1594 O O . THR A 1 202 ? -3.851 3.796 1.053 1.00 84.88 202 THR A O 1
ATOM 1597 N N . VAL A 1 203 ? -3.312 5.357 -0.485 1.00 85.56 203 VAL A N 1
ATOM 1598 C CA . VAL A 1 203 ? -2.691 6.300 0.459 1.00 85.56 203 VAL A CA 1
ATOM 1599 C C . VAL A 1 203 ? -3.747 6.846 1.418 1.00 85.56 203 VAL A C 1
ATOM 1601 O O . VAL A 1 203 ? -3.597 6.722 2.634 1.00 85.56 203 VAL A O 1
ATOM 1604 N N . VAL A 1 204 ? -4.856 7.373 0.890 1.00 88.75 204 VAL A N 1
ATOM 1605 C CA . VAL A 1 204 ? -5.966 7.899 1.705 1.00 88.75 204 VAL A CA 1
ATOM 1606 C C . VAL A 1 204 ? -6.538 6.815 2.626 1.00 88.75 204 VAL A C 1
ATOM 1608 O O . VAL A 1 204 ? -6.775 7.075 3.806 1.00 88.75 204 VAL A O 1
ATOM 1611 N N . ALA A 1 205 ? -6.700 5.585 2.128 1.00 88.88 205 ALA A N 1
ATOM 1612 C CA . ALA A 1 205 ? -7.154 4.448 2.924 1.00 88.88 205 ALA A CA 1
ATOM 1613 C C . ALA A 1 205 ? -6.202 4.137 4.092 1.00 88.88 205 ALA A C 1
ATOM 1615 O O . ALA A 1 205 ? -6.670 3.938 5.210 1.00 88.88 205 ALA A O 1
ATOM 1616 N N . ALA A 1 206 ? -4.881 4.155 3.870 1.00 87.12 206 ALA A N 1
ATOM 1617 C CA . ALA A 1 206 ? -3.898 3.899 4.927 1.00 87.12 206 ALA A CA 1
ATOM 1618 C C . ALA A 1 206 ? -3.963 4.953 6.045 1.00 87.12 206 ALA A C 1
ATOM 1620 O O . ALA A 1 206 ? -3.953 4.613 7.229 1.00 87.12 206 ALA A O 1
ATOM 1621 N N . PHE A 1 207 ? -4.110 6.233 5.687 1.00 87.44 207 PHE A N 1
ATOM 1622 C CA . PHE A 1 207 ? -4.310 7.300 6.672 1.00 87.44 207 PHE A CA 1
ATOM 1623 C C . PHE A 1 207 ? -5.639 7.160 7.423 1.00 87.44 207 PHE A C 1
ATOM 1625 O O . PHE A 1 207 ? -5.681 7.361 8.640 1.00 87.44 207 PHE A O 1
ATOM 1632 N N . ALA A 1 208 ? -6.717 6.777 6.732 1.00 90.19 208 ALA A N 1
ATOM 1633 C CA . ALA A 1 208 ? -8.009 6.525 7.364 1.00 90.19 208 ALA A CA 1
ATOM 1634 C C . ALA A 1 208 ? -7.932 5.359 8.366 1.00 90.19 208 ALA A C 1
ATOM 1636 O O . ALA A 1 208 ? -8.447 5.473 9.478 1.00 90.19 208 ALA A O 1
ATOM 1637 N N . GLU A 1 209 ? -7.244 4.269 8.018 1.00 90.31 209 GLU A N 1
ATOM 1638 C CA . GLU A 1 209 ? -7.003 3.126 8.908 1.00 90.31 209 GLU A CA 1
ATOM 1639 C C . GLU A 1 209 ? -6.160 3.506 10.129 1.00 90.31 209 GLU A C 1
ATOM 1641 O O . GLU A 1 209 ? -6.488 3.116 11.253 1.00 90.31 209 GLU A O 1
ATOM 1646 N N . MET A 1 210 ? -5.116 4.317 9.942 1.00 89.88 210 MET A N 1
ATOM 1647 C CA . MET A 1 210 ? -4.292 4.813 11.046 1.00 89.88 210 MET A CA 1
ATOM 1648 C C . MET A 1 210 ? -5.116 5.691 11.999 1.00 89.88 210 MET A C 1
ATOM 1650 O O . MET A 1 210 ? -5.068 5.509 13.219 1.00 89.88 210 MET A O 1
ATOM 1654 N N . GLY A 1 211 ? -5.949 6.584 11.456 1.00 90.25 211 GLY A N 1
ATOM 1655 C CA . GLY A 1 211 ? -6.895 7.375 12.242 1.00 90.25 211 GLY A CA 1
ATOM 1656 C C . GLY A 1 211 ? -7.937 6.511 12.963 1.00 90.25 211 GLY A C 1
ATOM 1657 O O . GLY A 1 211 ? -8.255 6.767 14.127 1.00 90.25 211 GLY A O 1
ATOM 1658 N N . ALA A 1 212 ? -8.433 5.449 12.317 1.00 93.62 212 ALA A N 1
ATOM 1659 C CA . ALA A 1 212 ? -9.347 4.490 12.930 1.00 93.62 212 ALA A CA 1
ATOM 1660 C C . ALA A 1 212 ? -8.689 3.771 14.115 1.00 93.62 212 ALA A C 1
ATOM 1662 O O . ALA A 1 212 ? -9.310 3.659 15.170 1.00 93.62 212 ALA A O 1
ATOM 1663 N N . ALA A 1 213 ? -7.434 3.333 13.980 1.00 92.12 213 ALA A N 1
ATOM 1664 C CA . ALA A 1 213 ? -6.673 2.711 15.063 1.00 92.12 213 ALA A CA 1
ATOM 1665 C C . ALA A 1 213 ? -6.471 3.670 16.250 1.00 92.12 213 ALA A C 1
ATOM 1667 O O . ALA A 1 213 ? -6.706 3.287 17.399 1.00 92.12 213 ALA A O 1
ATOM 1668 N N . GLY A 1 214 ? -6.138 4.938 15.983 1.00 90.94 214 GLY A N 1
ATOM 1669 C CA . GLY A 1 214 ? -6.026 5.971 17.016 1.00 90.94 214 GLY A CA 1
ATOM 1670 C C . GLY A 1 214 ? -7.353 6.250 17.730 1.00 90.94 214 GLY A C 1
ATOM 1671 O O . GLY A 1 214 ? -7.409 6.352 18.957 1.00 90.94 214 GLY A O 1
ATOM 1672 N N . ALA A 1 215 ? -8.461 6.307 16.992 1.00 93.00 215 ALA A N 1
ATOM 1673 C CA . ALA A 1 215 ? -9.786 6.461 17.585 1.00 93.00 215 ALA A CA 1
ATOM 1674 C C . ALA A 1 215 ? -10.216 5.205 18.376 1.00 93.00 215 ALA A C 1
ATOM 1676 O O . ALA A 1 215 ? -10.773 5.333 19.468 1.00 93.00 215 ALA A O 1
ATOM 1677 N N . ALA A 1 216 ? -9.899 3.998 17.892 1.00 93.12 216 ALA A N 1
ATOM 1678 C CA . ALA A 1 216 ? -10.151 2.731 18.588 1.00 93.12 216 ALA A CA 1
ATOM 1679 C C . ALA A 1 216 ? -9.390 2.647 19.918 1.00 93.12 216 ALA A C 1
ATOM 1681 O O . ALA A 1 216 ? -9.962 2.255 20.937 1.00 93.12 216 ALA A O 1
ATOM 1682 N N . PHE A 1 217 ? -8.126 3.082 19.933 1.00 91.81 217 PHE A N 1
ATOM 1683 C CA . PHE A 1 217 ? -7.326 3.221 21.149 1.00 91.81 217 PHE A CA 1
ATOM 1684 C C . PHE A 1 217 ? -8.065 4.064 22.199 1.00 91.81 217 PHE A C 1
ATOM 1686 O O . PHE A 1 217 ? -8.183 3.667 23.364 1.00 91.81 217 PHE A O 1
ATOM 1693 N N . TRP A 1 218 ? -8.625 5.208 21.795 1.00 90.62 218 TRP A N 1
ATOM 1694 C CA . TRP A 1 218 ? -9.394 6.068 22.694 1.00 90.62 218 TRP A CA 1
ATOM 1695 C C . TRP A 1 218 ? -10.706 5.434 23.141 1.00 90.62 218 TRP A C 1
ATOM 1697 O O . TRP A 1 218 ? -11.021 5.492 24.328 1.00 90.62 218 TRP A O 1
ATOM 1707 N N . VAL A 1 219 ? -11.438 4.773 22.244 1.00 93.62 219 VAL A N 1
ATOM 1708 C CA . VAL A 1 219 ? -12.653 4.019 22.588 1.00 93.62 219 VAL A CA 1
ATOM 1709 C C . VAL A 1 219 ? -12.359 2.985 23.680 1.00 93.62 219 VAL A C 1
ATOM 1711 O O . VAL A 1 219 ? -13.025 2.982 24.717 1.00 93.62 219 VAL A O 1
ATOM 1714 N N . VAL A 1 220 ? -11.319 2.164 23.505 1.00 92.12 220 VAL A N 1
ATOM 1715 C CA . VAL A 1 220 ? -10.905 1.157 24.496 1.00 92.12 220 VAL A CA 1
ATOM 1716 C C . VAL A 1 220 ? -10.522 1.811 25.817 1.00 92.12 220 VAL A C 1
ATOM 1718 O O . VAL A 1 220 ? -10.951 1.354 26.880 1.00 92.12 220 VAL A O 1
ATOM 1721 N N . THR A 1 221 ? -9.761 2.904 25.766 1.00 89.06 221 THR A N 1
ATOM 1722 C CA . THR A 1 221 ? -9.332 3.658 26.951 1.00 89.06 221 THR A CA 1
ATOM 1723 C C . THR A 1 221 ? -10.528 4.181 27.741 1.00 89.06 221 THR A C 1
ATOM 1725 O O . THR A 1 221 ? -10.605 4.004 28.957 1.00 89.06 221 THR A O 1
ATOM 1728 N N . LEU A 1 222 ? -11.472 4.817 27.049 1.00 89.88 222 LEU A N 1
ATOM 1729 C CA . LEU A 1 222 ? -12.645 5.442 27.641 1.00 89.88 222 LEU A CA 1
ATOM 1730 C C . LEU A 1 222 ? -13.579 4.394 28.251 1.00 89.88 222 LEU A C 1
ATOM 1732 O O . LEU A 1 222 ? -13.965 4.536 29.412 1.00 89.88 222 LEU A O 1
ATOM 1736 N N . VAL A 1 223 ? -13.888 3.318 27.522 1.00 91.38 223 VAL A N 1
ATOM 1737 C CA . VAL A 1 223 ? -14.735 2.227 28.032 1.00 91.38 223 VAL A CA 1
ATOM 1738 C C . VAL A 1 223 ? -14.072 1.534 29.222 1.00 91.38 223 VAL A C 1
ATOM 1740 O O . VAL A 1 223 ? -14.718 1.351 30.251 1.00 91.38 223 VAL A O 1
ATOM 1743 N N . THR A 1 224 ? -12.778 1.211 29.131 1.00 90.44 224 THR A N 1
ATOM 1744 C CA . THR A 1 224 ? -12.043 0.535 30.214 1.00 90.44 224 THR A CA 1
ATOM 1745 C C . THR A 1 224 ? -12.018 1.384 31.484 1.00 90.44 224 THR A C 1
ATOM 1747 O O . THR A 1 224 ? -12.311 0.878 32.566 1.00 90.44 224 THR A O 1
ATOM 1750 N N . ARG A 1 225 ? -11.732 2.690 31.370 1.00 86.38 225 ARG A N 1
ATOM 1751 C CA . ARG A 1 225 ? -11.747 3.613 32.518 1.00 86.38 225 ARG A CA 1
ATOM 1752 C C . ARG A 1 225 ? -13.141 3.751 33.119 1.00 86.38 225 ARG A C 1
ATOM 1754 O O . ARG A 1 225 ? -13.277 3.737 34.339 1.00 86.38 225 ARG A O 1
ATOM 1761 N N . ARG A 1 226 ? -14.172 3.861 32.277 1.00 87.31 226 ARG A N 1
ATOM 1762 C CA . ARG A 1 226 ? -15.559 4.011 32.730 1.00 87.31 226 ARG A CA 1
ATOM 1763 C C . ARG A 1 226 ? -16.045 2.762 33.468 1.00 87.31 226 ARG A C 1
ATOM 1765 O O . ARG A 1 226 ? -16.615 2.892 34.545 1.00 87.31 226 ARG A O 1
ATOM 1772 N N . GLN A 1 227 ? -15.747 1.568 32.953 1.00 88.56 227 GLN A N 1
ATOM 1773 C CA . GLN A 1 227 ? -16.076 0.311 33.633 1.00 88.56 227 GLN A CA 1
ATOM 1774 C C . GLN A 1 227 ? -15.309 0.126 34.943 1.00 88.56 227 GLN A C 1
ATOM 1776 O O . GLN A 1 227 ? -15.920 -0.258 35.934 1.00 88.56 227 GLN A O 1
ATOM 1781 N N . ALA A 1 228 ? -14.014 0.452 34.983 1.00 85.62 228 ALA A N 1
ATOM 1782 C CA . ALA A 1 228 ? -13.229 0.379 36.217 1.00 85.62 228 ALA A CA 1
ATOM 1783 C C . ALA A 1 228 ? -13.762 1.344 37.296 1.00 85.62 228 ALA A C 1
ATOM 1785 O O . ALA A 1 228 ? -13.924 0.959 38.451 1.00 85.62 228 ALA A O 1
ATOM 1786 N N . ALA A 1 229 ? -14.113 2.580 36.920 1.00 83.44 229 ALA A N 1
ATOM 1787 C CA . ALA A 1 229 ? -14.733 3.543 37.834 1.00 83.44 229 ALA A CA 1
ATOM 1788 C C . ALA A 1 229 ? -16.107 3.063 38.338 1.00 83.44 229 ALA A C 1
ATOM 1790 O O . ALA A 1 229 ? -16.452 3.240 39.510 1.00 83.44 229 ALA A O 1
ATOM 1791 N N . ARG A 1 230 ? -16.887 2.403 37.470 1.00 83.62 230 ARG A N 1
ATOM 1792 C CA . ARG A 1 230 ? -18.170 1.812 37.856 1.00 83.62 230 ARG A CA 1
ATOM 1793 C C . ARG A 1 230 ? -17.985 0.641 38.819 1.00 83.62 230 ARG A C 1
ATOM 1795 O O . ARG A 1 230 ? -18.639 0.611 39.854 1.00 83.62 230 ARG A O 1
ATOM 1802 N N . ALA A 1 231 ? -17.061 -0.268 38.533 1.00 84.94 231 ALA A N 1
ATOM 1803 C CA . ALA A 1 231 ? -16.748 -1.391 39.410 1.00 84.94 231 ALA A CA 1
ATOM 1804 C C . ALA A 1 231 ? -16.264 -0.927 40.793 1.00 84.94 231 ALA A C 1
ATOM 1806 O O . ALA A 1 231 ? -16.711 -1.462 41.806 1.00 84.94 231 ALA A O 1
ATOM 1807 N N . ALA A 1 232 ? -15.425 0.112 40.843 1.00 82.62 232 ALA A N 1
ATOM 1808 C CA . ALA A 1 232 ? -14.971 0.712 42.094 1.00 82.62 232 ALA A CA 1
ATOM 1809 C C . ALA A 1 232 ? -16.128 1.327 42.904 1.00 82.62 232 ALA A C 1
ATOM 1811 O O . ALA A 1 232 ? -16.218 1.087 44.105 1.00 82.62 232 ALA A O 1
ATOM 1812 N N . SER A 1 233 ? -17.052 2.062 42.265 1.00 80.94 233 SER A N 1
ATOM 1813 C CA . SER A 1 233 ? -18.209 2.648 42.975 1.00 80.94 233 SER A CA 1
ATOM 1814 C C . SER A 1 233 ? -19.188 1.602 43.519 1.00 80.94 233 SER A C 1
ATOM 1816 O O . SER A 1 233 ? -19.836 1.847 44.531 1.00 80.94 233 SER A O 1
ATOM 1818 N N . LEU A 1 234 ? -19.255 0.422 42.897 1.00 81.12 234 LEU A N 1
ATOM 1819 C CA . LEU A 1 234 ? -20.048 -0.719 43.366 1.00 81.12 234 LEU A CA 1
ATOM 1820 C C . LEU A 1 234 ? -19.297 -1.617 44.370 1.00 81.12 234 LEU A C 1
ATOM 1822 O O . LEU A 1 234 ? -19.840 -2.627 44.808 1.00 81.12 234 LEU A O 1
ATOM 1826 N N . GLY A 1 235 ? -18.047 -1.295 44.722 1.00 79.50 235 GLY A N 1
ATOM 1827 C CA . GLY A 1 235 ? -17.222 -2.117 45.614 1.00 79.50 235 GLY A CA 1
ATOM 1828 C C . GLY A 1 235 ? -16.774 -3.459 45.015 1.00 79.50 235 GLY A C 1
ATOM 1829 O O . GLY A 1 235 ? -16.302 -4.324 45.751 1.00 79.50 235 GLY A O 1
ATOM 1830 N N . LEU A 1 236 ? -16.904 -3.639 43.695 1.00 79.81 236 LEU A N 1
ATOM 1831 C CA . LEU A 1 236 ? -16.480 -4.843 42.967 1.00 79.81 236 LEU A CA 1
ATOM 1832 C C . LEU A 1 236 ? -14.956 -4.885 42.750 1.00 79.81 236 LEU A C 1
ATOM 1834 O O . LEU A 1 236 ? -14.390 -5.956 42.544 1.00 79.81 236 LEU A O 1
ATOM 1838 N N . GLU A 1 237 ? -14.280 -3.733 42.805 1.00 73.88 237 G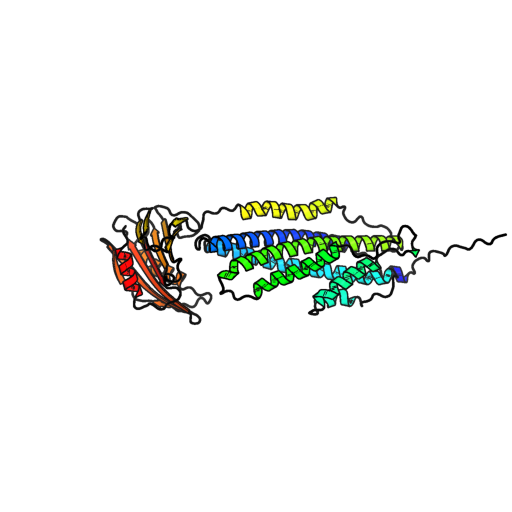LU A N 1
ATOM 1839 C CA . GLU A 1 237 ? -12.829 -3.606 42.625 1.00 73.88 237 GLU A CA 1
ATOM 1840 C C . GLU A 1 237 ? -12.243 -2.698 43.722 1.00 73.88 237 GLU A C 1
ATOM 1842 O O . GLU A 1 237 ? -12.595 -1.524 43.822 1.00 73.88 237 GLU A O 1
ATOM 1847 N N . LYS A 1 238 ? -11.371 -3.251 44.583 1.00 60.34 238 LYS A N 1
ATOM 1848 C CA . LYS A 1 238 ? -10.848 -2.566 45.788 1.00 60.34 238 LYS A CA 1
ATOM 1849 C C . LYS A 1 238 ? -9.818 -1.469 45.492 1.00 60.34 238 LYS A C 1
ATOM 1851 O O . LYS A 1 238 ? -9.644 -0.573 46.311 1.00 60.34 238 LYS A O 1
ATOM 1856 N N . THR A 1 239 ? -9.138 -1.527 44.350 1.00 56.72 239 THR A N 1
ATOM 1857 C CA . THR A 1 239 ? -8.124 -0.545 43.944 1.00 56.72 239 THR A CA 1
ATOM 1858 C C . THR A 1 239 ? -8.193 -0.328 42.434 1.00 56.72 239 THR A C 1
ATOM 1860 O O . THR A 1 239 ? -7.842 -1.237 41.679 1.00 56.72 239 THR A O 1
ATOM 1863 N N . PRO A 1 240 ? -8.608 0.857 41.946 1.00 52.62 240 PRO A N 1
ATOM 1864 C CA . PRO A 1 240 ? -8.444 1.170 40.535 1.00 52.62 240 PRO A CA 1
ATOM 1865 C C . PRO A 1 240 ? -6.943 1.216 40.235 1.00 52.62 240 PRO A C 1
ATOM 1867 O O . PRO A 1 240 ? -6.245 2.141 40.652 1.00 52.62 240 PRO A O 1
ATOM 1870 N N . ARG A 1 241 ? -6.415 0.205 39.530 1.00 54.72 241 ARG A N 1
ATOM 1871 C CA . ARG A 1 241 ? -5.046 0.283 39.004 1.00 54.72 241 ARG A CA 1
ATOM 1872 C C . ARG A 1 241 ? -4.971 1.514 38.093 1.00 54.72 241 ARG A C 1
ATOM 1874 O O . ARG A 1 241 ? -5.833 1.648 37.218 1.00 54.72 241 ARG A O 1
ATOM 1881 N N . PRO A 1 242 ? -3.992 2.417 38.277 1.00 52.50 242 PRO A N 1
ATOM 1882 C CA . PRO A 1 242 ? -3.886 3.605 37.448 1.00 52.50 242 PRO A CA 1
ATOM 1883 C C . PRO A 1 242 ? -3.662 3.170 36.000 1.00 52.50 242 PRO A C 1
ATOM 1885 O O . PRO A 1 242 ? -2.606 2.655 35.643 1.00 52.50 242 PRO A O 1
ATOM 1888 N N . VAL A 1 243 ? -4.682 3.355 35.160 1.00 53.88 243 VAL A N 1
ATOM 1889 C CA . VAL A 1 243 ? -4.521 3.284 33.705 1.00 53.88 243 VAL A CA 1
ATOM 1890 C C . VAL A 1 243 ? -3.492 4.352 33.341 1.00 53.88 243 VAL A C 1
ATOM 1892 O O . VAL A 1 243 ? -3.587 5.481 33.830 1.00 53.88 243 VAL A O 1
ATOM 1895 N N . SER A 1 244 ? -2.507 3.993 32.521 1.00 50.88 244 SER A N 1
ATOM 1896 C CA . SER A 1 244 ? -1.378 4.849 32.151 1.00 50.88 244 SER A CA 1
ATOM 1897 C C . SER A 1 244 ? -1.830 6.279 31.800 1.00 50.88 244 SER A C 1
ATOM 1899 O O . SER A 1 244 ? -2.832 6.505 31.108 1.00 50.88 244 SER A O 1
ATOM 1901 N N . ARG A 1 245 ? -1.127 7.268 32.374 1.00 53.31 245 ARG A N 1
ATOM 1902 C CA . ARG A 1 245 ? -1.420 8.707 32.239 1.00 53.31 245 ARG A CA 1
ATOM 1903 C C . ARG A 1 245 ? -1.315 9.163 30.770 1.00 53.31 245 ARG A C 1
ATOM 1905 O O . ARG A 1 245 ? -0.556 8.567 30.010 1.00 53.31 245 ARG A O 1
ATOM 1912 N N . PRO A 1 246 ? -1.986 10.264 30.374 1.00 47.72 246 PRO A N 1
ATOM 1913 C CA . PRO A 1 246 ? -1.885 10.846 29.027 1.00 47.72 246 PRO A CA 1
ATOM 1914 C C . PRO A 1 246 ? -0.449 11.179 28.564 1.00 47.72 246 PRO A C 1
ATOM 1916 O O . PRO A 1 246 ? -0.195 11.219 27.370 1.00 47.72 246 PRO A O 1
ATOM 1919 N N . ALA A 1 247 ? 0.526 11.331 29.465 1.00 42.41 247 ALA A N 1
ATOM 1920 C CA . ALA A 1 247 ? 1.937 11.483 29.085 1.00 42.41 247 ALA A CA 1
ATOM 1921 C C . ALA A 1 247 ? 2.531 10.213 28.436 1.00 42.41 247 ALA A C 1
ATOM 1923 O O . ALA A 1 247 ? 3.278 10.308 27.468 1.00 42.41 247 ALA A O 1
ATOM 1924 N N . ALA A 1 248 ? 2.129 9.019 28.890 1.00 49.34 248 ALA A N 1
ATOM 1925 C CA . ALA A 1 248 ? 2.472 7.771 28.208 1.00 49.34 248 ALA A CA 1
ATOM 1926 C C . ALA A 1 248 ? 1.766 7.675 26.844 1.00 49.34 248 ALA A C 1
ATOM 1928 O O . ALA A 1 248 ? 2.315 7.099 25.919 1.00 49.34 248 ALA A O 1
ATOM 1929 N N . VAL A 1 249 ? 0.589 8.297 26.691 1.00 52.00 249 VAL A N 1
ATOM 1930 C CA . VAL A 1 249 ? -0.146 8.394 25.414 1.00 52.00 249 VAL A CA 1
ATOM 1931 C C . VAL A 1 249 ? 0.604 9.263 24.401 1.00 52.00 249 VAL A C 1
ATOM 1933 O O . VAL A 1 249 ? 0.628 8.919 23.227 1.00 52.00 249 VAL A O 1
ATOM 1936 N N . LEU A 1 250 ? 1.274 10.333 24.840 1.00 52.69 250 LEU A N 1
ATOM 1937 C CA . LEU A 1 250 ? 2.098 11.184 23.973 1.00 52.69 250 LEU A CA 1
ATOM 1938 C C . LEU A 1 250 ? 3.340 10.450 23.452 1.00 52.69 250 LEU A C 1
ATOM 1940 O O . LEU A 1 250 ? 3.715 10.634 22.304 1.00 52.69 250 LEU A O 1
ATOM 1944 N N . VAL A 1 251 ? 3.928 9.560 24.252 1.00 52.06 251 VAL A N 1
ATOM 1945 C CA . VAL A 1 251 ? 5.036 8.698 23.814 1.00 52.06 251 VAL A CA 1
ATOM 1946 C C . VAL A 1 251 ? 4.518 7.554 22.937 1.00 52.06 251 VAL A C 1
ATOM 1948 O O . VAL A 1 251 ? 5.070 7.275 21.889 1.00 52.06 251 VAL A O 1
ATOM 1951 N N . ILE A 1 252 ? 3.407 6.919 23.297 1.00 51.22 252 ILE A N 1
ATOM 1952 C CA . ILE A 1 252 ? 2.870 5.748 22.588 1.00 51.22 252 ILE A CA 1
ATOM 1953 C C . ILE A 1 252 ? 2.223 6.116 21.237 1.00 51.22 252 ILE A C 1
ATOM 1955 O O . ILE A 1 252 ? 2.271 5.319 20.311 1.00 51.22 252 ILE A O 1
ATOM 1959 N N . VAL A 1 253 ? 1.627 7.306 21.103 1.00 52.28 253 VAL A N 1
ATOM 1960 C CA . VAL A 1 253 ? 1.051 7.823 19.843 1.00 52.28 253 VAL A CA 1
ATOM 1961 C C . VAL A 1 253 ? 2.056 8.700 19.101 1.00 52.28 253 VAL A C 1
ATOM 1963 O O . VAL A 1 253 ? 2.154 8.632 17.878 1.00 52.28 253 VAL A O 1
ATOM 1966 N N . GLY A 1 254 ? 2.831 9.499 19.836 1.00 56.66 254 GLY A N 1
ATOM 1967 C CA . GLY A 1 254 ? 3.831 10.388 19.264 1.00 56.66 254 GLY A CA 1
ATOM 1968 C C . GLY A 1 254 ? 5.041 9.639 18.734 1.00 56.66 254 GLY A C 1
ATOM 1969 O O . GLY A 1 254 ? 5.490 9.990 17.664 1.00 56.66 254 GLY A O 1
ATOM 1970 N N . LEU A 1 255 ? 5.542 8.583 19.380 1.00 59.12 255 LEU A N 1
ATOM 1971 C CA . LEU A 1 255 ? 6.733 7.878 18.887 1.00 59.12 255 LEU A CA 1
ATOM 1972 C C . LEU A 1 255 ? 6.488 7.155 17.549 1.00 59.12 255 LEU A C 1
ATOM 1974 O O . LEU A 1 255 ? 7.333 7.295 16.676 1.00 59.12 255 LEU A O 1
ATOM 1978 N N . PRO A 1 256 ? 5.353 6.467 17.306 1.00 55.28 256 PRO A N 1
ATOM 1979 C CA . PRO A 1 256 ? 5.045 5.922 15.985 1.00 55.28 256 PRO A CA 1
ATOM 1980 C C . PRO A 1 256 ? 4.741 7.003 14.944 1.00 55.28 256 PRO A C 1
ATOM 1982 O O . PRO A 1 256 ? 5.167 6.862 13.805 1.00 55.28 256 PRO A O 1
ATOM 1985 N N . LEU A 1 257 ? 4.054 8.094 15.315 1.00 54.47 257 LEU A N 1
ATOM 1986 C CA . LEU A 1 257 ? 3.813 9.226 14.407 1.00 54.47 257 LEU A CA 1
ATOM 1987 C C . LEU A 1 257 ? 5.095 9.988 14.074 1.00 54.47 257 LEU A C 1
ATOM 1989 O O . LEU A 1 257 ? 5.249 10.418 12.943 1.00 54.47 257 LEU A O 1
ATOM 1993 N N . VAL A 1 258 ? 6.010 10.142 15.029 1.00 58.91 258 VAL A N 1
ATOM 1994 C CA . VAL A 1 258 ? 7.326 10.769 14.861 1.00 58.91 258 VAL A CA 1
ATOM 1995 C C . VAL A 1 258 ? 8.251 9.825 14.110 1.00 58.91 258 VAL A C 1
ATOM 1997 O O . VAL A 1 258 ? 8.954 10.282 13.228 1.00 58.91 258 VAL A O 1
ATOM 2000 N N . ALA A 1 259 ? 8.217 8.516 14.368 1.00 56.25 259 ALA A N 1
ATOM 2001 C CA . ALA A 1 259 ? 8.957 7.531 13.583 1.00 56.25 259 ALA A CA 1
ATOM 2002 C C . ALA A 1 259 ? 8.448 7.487 12.137 1.00 56.25 259 ALA A C 1
ATOM 2004 O O . ALA A 1 259 ? 9.257 7.510 11.216 1.00 56.25 259 ALA A O 1
ATOM 2005 N N . ALA A 1 260 ? 7.131 7.514 11.915 1.00 52.78 260 ALA A N 1
ATOM 2006 C CA . ALA A 1 260 ? 6.540 7.661 10.588 1.00 52.78 260 ALA A CA 1
ATOM 2007 C C . ALA A 1 260 ? 6.916 9.016 9.967 1.00 52.78 260 ALA A C 1
ATOM 2009 O O . ALA A 1 260 ? 7.398 9.059 8.848 1.00 52.78 260 ALA A O 1
ATOM 2010 N N . ALA A 1 261 ? 6.798 10.127 10.694 1.00 53.16 261 ALA A N 1
ATOM 2011 C CA . ALA A 1 261 ? 7.153 11.459 10.204 1.00 53.16 261 ALA A CA 1
ATOM 2012 C C . ALA A 1 261 ? 8.664 11.686 10.034 1.00 53.16 261 ALA A C 1
ATOM 2014 O O . ALA A 1 261 ? 9.037 12.614 9.332 1.00 53.16 261 ALA A O 1
ATOM 2015 N N . ALA A 1 262 ? 9.528 10.872 10.646 1.00 53.66 262 ALA A N 1
ATOM 2016 C CA . ALA A 1 262 ? 10.981 10.896 10.469 1.00 53.66 262 ALA A CA 1
ATOM 2017 C C . ALA A 1 262 ? 11.424 9.962 9.334 1.00 53.66 262 ALA A C 1
ATOM 2019 O O . ALA A 1 262 ? 12.348 10.281 8.591 1.00 53.66 262 ALA A O 1
ATOM 2020 N N . THR A 1 263 ? 10.734 8.832 9.154 1.00 51.44 263 THR A N 1
ATOM 2021 C CA . THR A 1 263 ? 10.979 7.907 8.038 1.00 51.44 263 THR A CA 1
ATOM 2022 C C . THR A 1 263 ? 10.364 8.402 6.738 1.00 51.44 263 THR A C 1
ATOM 2024 O O . THR A 1 263 ? 10.953 8.179 5.690 1.00 51.44 263 THR A O 1
ATOM 2027 N N . VAL A 1 264 ? 9.241 9.128 6.777 1.00 46.09 264 VAL A N 1
ATOM 2028 C CA . VAL A 1 264 ? 8.591 9.698 5.590 1.00 46.09 264 VAL A CA 1
ATOM 2029 C C . VAL A 1 264 ? 9.551 10.624 4.844 1.00 46.09 264 VAL A C 1
ATOM 2031 O O . VAL A 1 264 ? 9.778 10.339 3.685 1.00 46.09 264 VAL A O 1
ATOM 2034 N N . PRO A 1 265 ? 10.210 11.638 5.431 1.00 45.50 265 PRO A N 1
ATOM 2035 C CA . PRO A 1 265 ? 11.229 12.423 4.745 1.00 45.50 265 PRO A CA 1
ATOM 2036 C C . PRO A 1 265 ? 12.387 11.581 4.219 1.00 45.50 265 PRO A C 1
ATOM 2038 O O . PRO A 1 265 ? 12.827 11.857 3.123 1.00 45.50 265 PRO A O 1
ATOM 2041 N N . ALA A 1 266 ? 12.851 10.536 4.909 1.00 42.19 266 ALA A N 1
ATOM 2042 C CA . ALA A 1 266 ? 13.920 9.674 4.387 1.00 42.19 266 ALA A CA 1
ATOM 2043 C C . ALA A 1 266 ? 13.467 8.810 3.187 1.00 42.19 266 ALA A C 1
ATOM 2045 O O . ALA A 1 266 ? 14.207 8.663 2.221 1.00 42.19 266 ALA A O 1
ATOM 2046 N N . LEU A 1 267 ? 12.231 8.297 3.208 1.00 46.00 267 LEU A N 1
ATOM 2047 C CA . LEU A 1 267 ? 11.599 7.563 2.100 1.00 46.00 267 LEU A CA 1
ATOM 2048 C C . LEU A 1 267 ? 11.159 8.484 0.948 1.00 46.00 267 LEU A C 1
ATOM 2050 O O . LEU A 1 267 ? 11.113 8.061 -0.201 1.00 46.00 267 LEU A O 1
ATOM 2054 N N . VAL A 1 268 ? 10.803 9.733 1.252 1.00 40.53 268 VAL A N 1
ATOM 2055 C CA . VAL A 1 268 ? 10.301 10.748 0.310 1.00 40.53 268 VAL A CA 1
ATOM 2056 C C . VAL A 1 268 ? 11.433 11.564 -0.306 1.00 40.53 268 VAL A C 1
ATOM 2058 O O . VAL A 1 268 ? 11.345 11.929 -1.473 1.00 40.53 268 VAL A O 1
ATOM 2061 N N . ALA A 1 269 ? 12.481 11.854 0.459 1.00 36.28 269 ALA A N 1
ATOM 2062 C CA . ALA A 1 269 ? 13.691 12.536 0.012 1.00 36.28 269 ALA A CA 1
ATOM 2063 C C . ALA A 1 269 ? 14.722 11.565 -0.569 1.00 36.28 269 ALA A C 1
ATOM 2065 O O . ALA A 1 269 ? 15.826 11.998 -0.893 1.00 36.28 269 ALA A O 1
ATOM 2066 N N . TRP A 1 270 ? 14.360 10.291 -0.761 1.00 42.75 270 TRP A N 1
A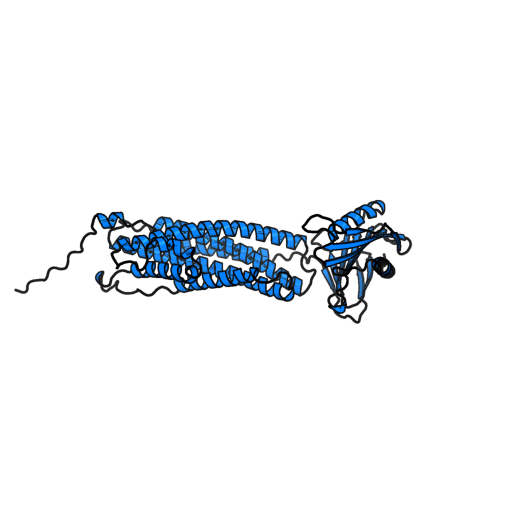TOM 2067 C CA . TRP A 1 270 ? 15.085 9.370 -1.630 1.00 42.75 270 TRP A CA 1
ATOM 2068 C C . TRP A 1 270 ? 14.968 9.862 -3.083 1.00 42.75 270 TRP A C 1
ATOM 2070 O O . TRP A 1 270 ? 14.189 9.372 -3.897 1.00 42.75 270 TRP A O 1
ATOM 2080 N N . HIS A 1 271 ? 15.727 10.917 -3.385 1.00 45.84 271 HIS A N 1
ATOM 2081 C CA . HIS A 1 271 ? 16.108 11.314 -4.730 1.00 45.84 271 HIS A CA 1
ATOM 2082 C C . HIS A 1 271 ? 17.168 10.320 -5.190 1.00 45.84 271 HIS A C 1
ATOM 2084 O O . HIS A 1 271 ? 18.355 10.634 -5.253 1.00 45.84 271 HIS A O 1
ATOM 2090 N N . GLU A 1 272 ? 16.748 9.089 -5.461 1.00 51.66 272 GLU A N 1
ATOM 2091 C CA . GLU A 1 272 ? 17.560 8.262 -6.337 1.00 51.66 272 GLU A CA 1
ATOM 2092 C C . GLU A 1 272 ? 17.559 8.924 -7.721 1.00 51.66 272 GLU A C 1
ATOM 2094 O O . GLU A 1 272 ? 16.513 9.446 -8.141 1.00 51.66 272 GLU A O 1
ATOM 2099 N N . PRO A 1 273 ? 18.717 8.980 -8.406 1.00 49.19 273 PRO A N 1
ATOM 2100 C CA . PRO A 1 273 ? 18.775 9.502 -9.762 1.00 49.19 273 PRO A CA 1
ATOM 2101 C C . PRO A 1 273 ? 17.718 8.785 -10.610 1.00 49.19 273 PRO A C 1
ATOM 2103 O O . PRO A 1 273 ? 17.444 7.603 -10.368 1.00 49.19 273 PRO A O 1
ATOM 2106 N N . PRO A 1 274 ? 17.084 9.490 -11.562 1.00 53.06 274 PRO A N 1
ATOM 2107 C CA . PRO A 1 274 ? 16.085 8.857 -12.402 1.00 53.06 274 PRO A CA 1
ATOM 2108 C C . PRO A 1 274 ? 16.716 7.627 -13.058 1.00 53.06 274 PRO A C 1
ATOM 2110 O O . PRO A 1 274 ? 17.889 7.654 -13.439 1.00 53.06 274 PRO A O 1
ATOM 2113 N N . ALA A 1 275 ? 15.946 6.540 -13.132 1.00 58.16 275 ALA A N 1
ATOM 2114 C CA . ALA A 1 275 ? 16.396 5.288 -13.735 1.00 58.16 275 ALA A CA 1
ATOM 2115 C C . ALA A 1 275 ? 16.968 5.497 -15.137 1.00 58.16 275 ALA A C 1
ATOM 2117 O O . ALA A 1 275 ? 17.897 4.788 -15.536 1.00 58.16 275 ALA A O 1
ATOM 2118 N N . PHE A 1 276 ? 16.428 6.513 -15.817 1.00 61.09 276 PHE A N 1
ATOM 2119 C CA . PHE A 1 276 ? 16.965 7.041 -17.043 1.00 61.09 276 PHE A CA 1
ATOM 2120 C C . PHE A 1 276 ? 17.008 8.580 -17.033 1.00 61.09 276 PHE A C 1
ATOM 2122 O O . PHE A 1 276 ? 16.065 9.240 -16.589 1.00 61.09 276 PHE A O 1
ATOM 2129 N N . VAL A 1 277 ? 18.082 9.177 -17.544 1.00 64.44 277 VAL A N 1
ATOM 2130 C CA . VAL A 1 277 ? 18.171 10.619 -17.801 1.00 64.44 277 VAL A CA 1
ATOM 2131 C C . VAL A 1 277 ? 17.431 10.910 -19.103 1.00 64.44 277 VAL A C 1
ATOM 2133 O O . VAL A 1 277 ? 17.851 10.460 -20.162 1.00 64.44 277 VAL A O 1
ATOM 2136 N N . VAL A 1 278 ? 16.311 11.633 -19.033 1.00 66.88 278 VAL A N 1
ATOM 2137 C CA . VAL A 1 278 ? 15.535 11.990 -20.232 1.00 66.88 278 VAL A CA 1
ATOM 2138 C C . VAL A 1 278 ? 16.193 13.138 -20.981 1.00 66.88 278 VAL A C 1
ATOM 2140 O O . VAL A 1 278 ? 16.541 14.155 -20.378 1.00 66.88 278 VAL A O 1
ATOM 2143 N N . ILE A 1 279 ? 16.320 12.986 -22.296 1.00 66.75 279 ILE A N 1
ATOM 2144 C CA . ILE A 1 279 ? 16.998 13.926 -23.187 1.00 66.75 279 ILE A CA 1
ATOM 2145 C C . ILE A 1 279 ? 16.022 14.352 -24.280 1.00 66.75 279 ILE A C 1
ATOM 2147 O O . ILE A 1 279 ? 16.049 13.845 -25.393 1.00 66.75 279 ILE A O 1
ATOM 2151 N N . GLY A 1 280 ? 15.153 15.306 -23.941 1.00 66.69 280 GLY A N 1
ATOM 2152 C CA . GLY A 1 280 ? 14.269 15.971 -24.903 1.00 66.69 280 GLY A CA 1
ATOM 2153 C C . GLY A 1 280 ? 13.210 15.075 -25.565 1.00 66.69 280 GLY A C 1
ATOM 2154 O O . GLY A 1 280 ? 13.039 13.910 -25.209 1.00 66.69 280 GLY A O 1
ATOM 2155 N N . GLY A 1 281 ? 12.485 15.674 -26.519 1.00 61.84 281 GLY A N 1
ATOM 2156 C CA . GLY A 1 281 ? 11.478 15.007 -27.353 1.00 61.84 281 GLY A CA 1
ATOM 2157 C C . GLY A 1 281 ? 10.028 15.318 -26.971 1.00 61.84 281 GLY A C 1
ATOM 2158 O O . GLY A 1 281 ? 9.471 14.680 -26.090 1.00 61.84 281 GLY A O 1
ATOM 2159 N N . LEU A 1 282 ? 9.413 16.282 -27.667 1.00 56.84 282 LEU A N 1
ATOM 2160 C CA . LEU A 1 282 ? 7.952 16.506 -27.677 1.00 56.84 282 LEU A CA 1
ATOM 2161 C C . LEU A 1 282 ? 7.439 17.002 -29.036 1.00 56.84 282 LEU A C 1
ATOM 2163 O O . LEU A 1 282 ? 6.247 16.888 -29.303 1.00 56.84 282 LEU A O 1
ATOM 2167 N N . ASP A 1 283 ? 8.313 17.548 -29.887 1.00 69.75 283 ASP A N 1
ATOM 2168 C CA . ASP A 1 283 ? 7.941 18.003 -31.224 1.00 69.75 283 ASP A CA 1
ATOM 2169 C C . ASP A 1 283 ? 8.003 16.822 -32.214 1.00 69.75 283 ASP A C 1
ATOM 2171 O O . ASP A 1 283 ? 9.097 16.309 -32.469 1.00 69.75 283 ASP A O 1
ATOM 2175 N N . PRO A 1 284 ? 6.861 16.335 -32.735 1.00 67.62 284 PRO A N 1
ATOM 2176 C CA . PRO A 1 284 ? 6.827 15.235 -33.694 1.00 67.62 284 PRO A CA 1
ATOM 2177 C C . PRO A 1 284 ? 7.318 15.633 -35.092 1.00 67.62 284 PRO A C 1
ATOM 2179 O O . PRO A 1 284 ? 7.582 14.746 -35.900 1.00 67.62 284 PRO A O 1
ATOM 2182 N N . GLU A 1 285 ? 7.456 16.928 -35.391 1.00 74.69 285 GLU A N 1
ATOM 2183 C CA . GLU A 1 285 ? 7.845 17.412 -36.720 1.00 74.69 285 GLU A CA 1
ATOM 2184 C C . GLU A 1 285 ? 9.363 17.603 -36.878 1.00 74.69 285 GLU A C 1
ATOM 2186 O O . GLU A 1 285 ? 9.847 17.779 -37.997 1.00 74.69 285 GLU A O 1
ATOM 2191 N N . GLN A 1 286 ? 10.138 17.535 -35.789 1.00 79.50 286 GLN A N 1
ATOM 2192 C CA . GLN A 1 286 ? 11.588 17.756 -35.811 1.00 79.50 286 GLN A CA 1
ATOM 2193 C C . GLN A 1 286 ? 12.389 16.473 -35.562 1.00 79.50 286 GLN A C 1
ATOM 2195 O O . GLN A 1 286 ? 12.264 15.845 -34.511 1.00 79.50 286 GLN A O 1
ATOM 2200 N N . GLU A 1 287 ? 13.270 16.125 -36.507 1.00 81.50 287 GLU A N 1
ATOM 2201 C CA . GLU A 1 287 ? 14.292 15.086 -36.320 1.00 81.50 287 GLU A CA 1
ATOM 2202 C C . GLU A 1 287 ? 15.244 15.489 -35.182 1.00 81.50 287 GLU A C 1
ATOM 2204 O O . GLU A 1 287 ? 15.707 16.629 -35.106 1.00 81.50 287 GLU A O 1
ATOM 2209 N N . GLN A 1 288 ? 15.532 14.546 -34.291 1.00 85.00 288 GLN A N 1
ATOM 2210 C CA . GLN A 1 288 ? 16.408 14.735 -33.143 1.00 85.00 288 GLN A CA 1
ATOM 2211 C C . GLN A 1 288 ? 17.730 14.000 -33.359 1.00 85.00 288 GLN A C 1
ATOM 2213 O O . GLN A 1 288 ? 17.819 13.012 -34.094 1.00 85.00 288 GLN A O 1
ATOM 2218 N N . ARG A 1 289 ? 18.779 14.475 -32.686 1.00 85.69 289 ARG A N 1
ATOM 2219 C CA . ARG A 1 289 ? 20.107 13.864 -32.727 1.00 85.69 289 ARG A CA 1
ATOM 2220 C C . ARG A 1 289 ? 20.603 13.598 -31.316 1.00 85.69 289 ARG A C 1
ATOM 2222 O O . ARG A 1 289 ? 20.535 14.473 -30.458 1.00 85.69 289 ARG A O 1
ATOM 2229 N N . TYR A 1 290 ? 21.123 12.398 -31.099 1.00 86.56 290 TYR A N 1
ATOM 2230 C CA . TYR A 1 290 ? 21.853 12.039 -29.894 1.00 86.56 290 TYR A CA 1
ATOM 2231 C C . TYR A 1 290 ? 23.345 11.984 -30.215 1.00 86.56 290 TYR A C 1
ATOM 2233 O O . TYR A 1 290 ? 23.733 11.314 -31.168 1.00 86.56 290 TYR A O 1
ATOM 2241 N N . GLU A 1 291 ? 24.162 12.691 -29.433 1.00 87.25 291 GLU A N 1
ATOM 2242 C CA . GLU A 1 291 ? 25.627 12.644 -29.485 1.00 87.25 291 GLU A CA 1
ATOM 2243 C C . GLU A 1 291 ? 26.186 12.752 -28.067 1.00 87.25 291 GLU A C 1
ATOM 2245 O O . GLU A 1 291 ? 26.420 13.843 -27.545 1.00 87.25 291 GLU A O 1
ATOM 2250 N N . ALA A 1 292 ? 26.389 11.610 -27.422 1.00 83.44 292 ALA A N 1
ATOM 2251 C CA . ALA A 1 292 ? 27.016 11.553 -26.111 1.00 83.44 292 ALA A CA 1
ATOM 2252 C C . ALA A 1 292 ? 27.734 10.218 -25.924 1.00 83.44 292 ALA A C 1
ATOM 2254 O O . ALA A 1 292 ? 27.454 9.230 -26.601 1.00 83.44 292 ALA A O 1
ATOM 2255 N N . HIS A 1 293 ? 28.707 10.196 -25.013 1.00 84.19 293 HIS A N 1
ATOM 2256 C CA . HIS A 1 293 ? 29.457 8.991 -24.645 1.00 84.19 293 HIS A CA 1
ATOM 2257 C C . HIS A 1 293 ? 30.176 8.271 -25.804 1.00 84.19 293 HIS A C 1
ATOM 2259 O O . HIS A 1 293 ? 30.628 7.143 -25.626 1.00 84.19 293 HIS A O 1
ATOM 2265 N N . GLY A 1 294 ? 30.371 8.933 -26.952 1.00 76.75 294 GLY A N 1
ATOM 2266 C CA . GLY A 1 294 ? 30.989 8.341 -28.145 1.00 76.75 294 GLY A CA 1
ATOM 2267 C C . GLY A 1 294 ? 30.022 7.546 -29.029 1.00 76.75 294 GLY A C 1
ATOM 2268 O O . GLY A 1 294 ? 30.482 6.758 -29.842 1.00 76.75 294 GLY A O 1
ATOM 2269 N N . VAL A 1 295 ? 28.708 7.737 -28.868 1.00 80.44 295 VAL A N 1
ATOM 2270 C CA . VAL A 1 295 ? 27.663 7.162 -29.727 1.00 80.44 295 VAL A CA 1
ATOM 2271 C C . VAL A 1 295 ? 26.856 8.304 -30.346 1.00 80.44 295 VAL A C 1
ATOM 2273 O O . VAL A 1 295 ? 26.436 9.219 -29.631 1.00 80.44 295 VAL A O 1
ATOM 2276 N N . GLY A 1 296 ? 26.649 8.260 -31.666 1.00 85.69 296 GLY A N 1
ATOM 2277 C CA . GLY A 1 296 ? 25.967 9.316 -32.413 1.00 85.69 296 GLY A CA 1
ATOM 2278 C C . GLY A 1 296 ? 24.887 8.774 -33.344 1.00 85.69 296 GLY A C 1
ATOM 2279 O O . GLY A 1 296 ? 25.185 7.959 -34.209 1.00 85.69 296 GLY A O 1
ATOM 2280 N N . PHE A 1 297 ? 23.639 9.228 -33.234 1.00 86.25 297 PHE A N 1
ATOM 2281 C CA . PHE A 1 297 ? 22.584 8.818 -34.173 1.00 86.25 297 PHE A CA 1
ATOM 2282 C C . PHE A 1 297 ? 21.423 9.795 -34.261 1.00 86.25 297 PHE A C 1
ATOM 2284 O O . PHE A 1 297 ? 21.253 10.677 -33.416 1.00 86.25 297 PHE A O 1
ATOM 2291 N N . ARG A 1 298 ? 20.617 9.624 -35.311 1.00 86.94 298 ARG A N 1
ATOM 2292 C CA . ARG A 1 298 ? 19.403 10.406 -35.552 1.00 86.94 298 ARG A CA 1
ATOM 2293 C C . ARG A 1 298 ? 18.160 9.580 -35.271 1.00 86.94 298 ARG A C 1
ATOM 2295 O O . ARG A 1 298 ? 18.138 8.381 -35.542 1.00 86.94 298 ARG A O 1
ATOM 2302 N N . TYR A 1 299 ? 17.137 10.232 -34.734 1.00 83.69 299 TYR A N 1
ATOM 2303 C CA . TYR A 1 299 ? 15.850 9.610 -34.463 1.00 83.69 299 TYR A CA 1
ATOM 2304 C C . TYR A 1 299 ? 14.687 10.580 -34.723 1.00 83.69 299 TYR A C 1
ATOM 2306 O O . TYR A 1 299 ? 14.862 11.796 -34.604 1.00 83.69 299 TYR A O 1
ATOM 2314 N N . PRO A 1 300 ? 13.498 10.074 -35.096 1.00 77.62 300 PRO A N 1
ATOM 2315 C CA . PRO A 1 300 ? 12.339 10.921 -35.354 1.00 77.62 300 PRO A CA 1
ATOM 2316 C C . PRO A 1 300 ? 11.875 11.694 -34.113 1.00 77.62 300 PRO A C 1
ATOM 2318 O O . PRO A 1 300 ? 12.041 11.240 -32.978 1.00 77.62 300 PRO A O 1
ATOM 2321 N N . GLY A 1 301 ? 11.216 12.830 -34.341 1.00 76.31 301 GLY A N 1
ATOM 2322 C CA . GLY A 1 301 ? 10.459 13.535 -33.309 1.00 76.31 301 GLY A CA 1
ATOM 2323 C C . GLY A 1 301 ? 9.311 12.688 -32.740 1.00 76.31 301 GLY A C 1
ATOM 2324 O O . GLY A 1 301 ? 8.888 11.695 -33.332 1.00 76.31 301 GLY A O 1
ATOM 2325 N N . GLY A 1 302 ? 8.788 13.066 -31.570 1.00 75.38 302 GLY A N 1
ATOM 2326 C CA . GLY A 1 302 ? 7.698 12.334 -30.900 1.00 75.38 302 GLY A CA 1
ATOM 2327 C C . GLY A 1 302 ? 8.126 11.079 -30.119 1.00 75.38 302 GLY A C 1
ATOM 2328 O O . GLY A 1 302 ? 7.269 10.384 -29.563 1.00 75.38 302 GLY A O 1
ATOM 2329 N N . TYR A 1 303 ? 9.434 10.814 -30.047 1.00 76.81 303 TYR A N 1
ATOM 2330 C CA . TYR A 1 303 ? 10.051 9.855 -29.130 1.00 76.81 303 TYR A CA 1
ATOM 2331 C C . TYR A 1 303 ? 10.643 10.579 -27.927 1.00 76.81 303 TYR A C 1
ATOM 2333 O O . TYR A 1 303 ? 11.263 11.632 -28.069 1.00 76.81 303 TYR A O 1
ATOM 2341 N N . VAL A 1 304 ? 10.509 9.965 -26.756 1.00 76.69 304 VAL A N 1
ATOM 2342 C CA . VAL A 1 304 ? 11.238 10.349 -25.549 1.00 76.69 304 VAL A CA 1
ATOM 2343 C C . VAL A 1 304 ? 12.500 9.505 -25.479 1.00 76.69 304 VAL A C 1
ATOM 2345 O O . VAL A 1 304 ? 12.424 8.273 -25.440 1.00 76.69 304 VAL A O 1
ATOM 2348 N N . ALA A 1 305 ? 13.649 10.174 -25.465 1.00 81.50 305 ALA A N 1
ATOM 2349 C CA . ALA A 1 305 ? 14.952 9.545 -25.311 1.00 81.50 305 ALA A CA 1
ATOM 2350 C C . ALA A 1 305 ? 15.357 9.494 -23.838 1.00 81.50 305 ALA A C 1
ATOM 2352 O O . ALA A 1 305 ? 15.235 10.493 -23.127 1.00 81.50 305 ALA A O 1
ATOM 2353 N N . ALA A 1 306 ? 15.854 8.348 -23.377 1.00 78.06 306 ALA A N 1
ATOM 2354 C CA . ALA A 1 306 ? 16.200 8.143 -21.980 1.00 78.06 306 ALA A CA 1
ATOM 2355 C C . ALA A 1 306 ? 17.491 7.321 -21.820 1.00 78.06 306 ALA A C 1
ATOM 2357 O O . ALA A 1 306 ? 17.557 6.156 -22.202 1.00 78.06 306 ALA A O 1
ATOM 2358 N N . GLU A 1 307 ? 18.519 7.933 -21.240 1.00 83.12 307 GLU A N 1
ATOM 2359 C CA . GLU A 1 307 ? 19.844 7.360 -20.973 1.00 83.12 307 GLU A CA 1
ATOM 2360 C C . GLU A 1 307 ? 19.875 6.546 -19.671 1.00 83.12 307 GLU A C 1
ATOM 2362 O O . GLU A 1 307 ? 19.481 7.064 -18.636 1.00 83.12 307 GLU A O 1
ATOM 2367 N N . SER A 1 308 ? 20.438 5.339 -19.646 1.00 76.19 308 SER A N 1
ATOM 2368 C CA . SER A 1 308 ? 20.669 4.552 -18.423 1.00 76.19 308 SER A CA 1
ATOM 2369 C C . SER A 1 308 ? 22.050 3.918 -18.408 1.00 76.19 308 SER A C 1
ATOM 2371 O O . SER A 1 308 ? 22.682 3.747 -19.446 1.00 76.19 308 SER A O 1
ATOM 2373 N N . SER A 1 309 ? 22.518 3.537 -17.219 1.00 72.94 309 SER A N 1
ATOM 2374 C CA . SER A 1 309 ? 23.700 2.694 -17.105 1.00 72.94 309 SER A CA 1
ATOM 2375 C C . SER A 1 309 ? 23.518 1.372 -17.850 1.00 72.94 309 SER A C 1
ATOM 2377 O O . SER A 1 309 ? 24.475 0.953 -18.456 1.00 72.94 309 SER A O 1
ATOM 2379 N N . GLY A 1 310 ? 22.326 0.759 -17.893 1.00 61.53 310 GLY A N 1
ATOM 2380 C CA . GLY A 1 310 ? 22.061 -0.508 -18.600 1.00 61.53 310 GLY A CA 1
ATOM 2381 C C . GLY A 1 310 ? 21.995 -1.757 -17.713 1.00 61.53 310 GLY A C 1
ATOM 2382 O O . GLY A 1 310 ? 21.349 -2.733 -18.077 1.00 61.53 310 GLY A O 1
ATOM 2383 N N . PHE A 1 311 ? 22.587 -1.725 -16.513 1.00 50.19 311 PHE A N 1
ATOM 2384 C CA . PHE A 1 311 ? 22.494 -2.805 -15.508 1.00 50.19 311 PHE A CA 1
ATOM 2385 C C . PHE A 1 311 ? 21.616 -2.440 -14.299 1.00 50.19 311 PHE A C 1
ATOM 2387 O O . PHE A 1 311 ? 21.535 -3.209 -13.349 1.00 50.19 311 PHE A O 1
ATOM 2394 N N . GLY A 1 312 ? 20.961 -1.276 -14.309 1.00 53.16 312 GLY A N 1
ATOM 2395 C CA . GLY A 1 312 ? 20.206 -0.771 -13.162 1.00 53.16 312 GLY A CA 1
ATOM 2396 C C . GLY A 1 312 ? 20.249 0.752 -13.061 1.00 53.16 312 GLY A C 1
ATOM 2397 O O . GLY A 1 312 ? 20.711 1.445 -13.973 1.00 53.16 312 GLY A O 1
ATOM 2398 N N . SER A 1 313 ? 19.728 1.296 -11.960 1.00 52.59 313 SER A N 1
ATOM 2399 C CA . SER A 1 313 ? 19.673 2.745 -11.730 1.00 52.59 313 SER A CA 1
ATOM 2400 C C . SER A 1 313 ? 21.077 3.360 -11.713 1.00 52.59 313 SER A C 1
ATOM 2402 O O . SER A 1 313 ? 21.906 2.986 -10.886 1.00 52.59 313 SER A O 1
ATOM 2404 N N . GLY A 1 314 ? 21.346 4.321 -12.597 1.00 59.72 314 GLY A N 1
ATOM 2405 C CA . GLY A 1 314 ? 22.642 4.997 -12.672 1.00 59.72 314 GLY A CA 1
ATOM 2406 C C . GLY A 1 314 ? 22.820 5.757 -13.983 1.00 59.72 314 GLY A C 1
ATOM 2407 O O . GLY A 1 314 ? 22.153 5.453 -14.971 1.00 59.72 314 GLY A O 1
ATOM 2408 N N . LYS A 1 315 ? 23.713 6.753 -13.992 1.00 68.00 315 LYS A N 1
ATOM 2409 C CA . LYS A 1 315 ? 24.045 7.495 -15.216 1.00 68.00 315 LYS A CA 1
ATOM 2410 C C . LYS A 1 315 ? 24.919 6.640 -16.142 1.00 68.00 315 LYS A C 1
ATOM 2412 O O . LYS A 1 315 ? 25.739 5.875 -15.627 1.00 68.00 315 LYS A O 1
ATOM 2417 N N . PRO A 1 316 ? 24.793 6.793 -17.470 1.00 77.00 316 PRO A N 1
ATOM 2418 C CA . PRO A 1 316 ? 25.727 6.182 -18.399 1.00 77.00 316 PRO A CA 1
ATOM 2419 C C . PRO A 1 316 ? 27.150 6.677 -18.149 1.00 77.00 316 PRO A C 1
ATOM 2421 O O . PRO A 1 316 ? 27.394 7.772 -17.631 1.00 77.00 316 PRO A O 1
ATOM 2424 N N . THR A 1 317 ? 28.105 5.861 -18.557 1.00 78.00 317 THR A N 1
ATOM 2425 C CA . THR A 1 317 ? 29.521 6.208 -18.579 1.00 78.00 317 THR A CA 1
ATOM 2426 C C . THR A 1 317 ? 30.062 6.008 -19.987 1.00 78.00 317 THR A C 1
ATOM 2428 O O . THR A 1 317 ? 29.425 5.400 -20.844 1.00 78.00 317 THR A O 1
ATOM 2431 N N . TYR A 1 318 ? 31.278 6.488 -20.236 1.00 76.00 318 TYR A N 1
ATOM 2432 C CA . TYR A 1 318 ? 31.970 6.158 -21.482 1.00 76.00 318 TYR A CA 1
ATOM 2433 C C . TYR A 1 318 ? 32.188 4.644 -21.649 1.00 76.00 318 TYR A C 1
ATOM 2435 O O . TYR A 1 318 ? 32.157 4.159 -22.769 1.00 76.00 318 TYR A O 1
ATOM 2443 N N . GLY A 1 319 ? 32.388 3.891 -20.563 1.00 73.75 319 GLY A N 1
ATOM 2444 C CA . GLY A 1 319 ? 32.627 2.446 -20.641 1.00 73.75 319 GLY A CA 1
ATOM 2445 C C . GLY A 1 319 ? 31.357 1.608 -20.776 1.00 73.75 319 GLY A C 1
ATOM 2446 O O . GLY A 1 319 ? 31.409 0.512 -21.312 1.00 73.75 319 GLY A O 1
ATOM 2447 N N . TYR A 1 320 ? 30.215 2.096 -20.300 1.00 80.69 320 TYR A N 1
ATOM 2448 C CA . TYR A 1 320 ? 28.972 1.329 -20.315 1.00 80.69 320 TYR A CA 1
ATOM 2449 C C . TYR A 1 320 ? 27.751 2.241 -20.227 1.00 80.69 320 TYR A C 1
ATOM 2451 O O . TYR A 1 320 ? 27.746 3.186 -19.426 1.00 80.69 320 TYR A O 1
ATOM 2459 N N . GLY A 1 321 ? 26.729 1.954 -21.029 1.00 82.31 321 GLY A N 1
ATOM 2460 C CA . GLY A 1 321 ? 25.487 2.712 -21.043 1.00 82.31 321 GLY A CA 1
ATOM 2461 C C . GLY A 1 321 ? 24.478 2.211 -22.068 1.00 82.31 321 GLY A C 1
ATOM 2462 O O . GLY A 1 321 ? 24.783 1.396 -22.935 1.00 82.31 321 GLY A O 1
ATOM 2463 N N . MET A 1 322 ? 23.259 2.727 -21.970 1.00 85.56 322 MET A N 1
ATOM 2464 C CA . MET A 1 322 ? 22.202 2.534 -22.951 1.00 85.56 322 MET A CA 1
ATOM 2465 C C . MET A 1 322 ? 21.357 3.796 -23.102 1.00 85.56 322 MET A C 1
ATOM 2467 O O . MET A 1 322 ? 21.252 4.600 -22.180 1.00 85.56 322 MET A O 1
ATOM 2471 N N . ILE A 1 323 ? 20.699 3.938 -24.242 1.00 86.56 323 ILE A N 1
ATOM 2472 C CA . ILE A 1 323 ? 19.663 4.927 -24.513 1.00 86.56 323 ILE A CA 1
ATOM 2473 C C . ILE A 1 323 ? 18.436 4.208 -25.070 1.00 86.56 323 ILE A C 1
ATOM 2475 O O . ILE A 1 323 ? 18.523 3.442 -26.028 1.00 86.56 323 ILE A O 1
ATOM 2479 N N . ALA A 1 324 ? 17.289 4.434 -24.440 1.00 84.88 324 ALA A N 1
ATOM 2480 C CA . ALA A 1 324 ? 16.000 3.920 -24.871 1.00 84.88 324 ALA A CA 1
ATOM 2481 C C . ALA A 1 324 ? 15.178 5.050 -25.497 1.00 84.88 324 ALA A C 1
ATOM 2483 O O . ALA A 1 324 ? 15.035 6.116 -24.904 1.00 84.88 324 ALA A O 1
ATOM 2484 N N . LEU A 1 325 ? 14.623 4.805 -26.679 1.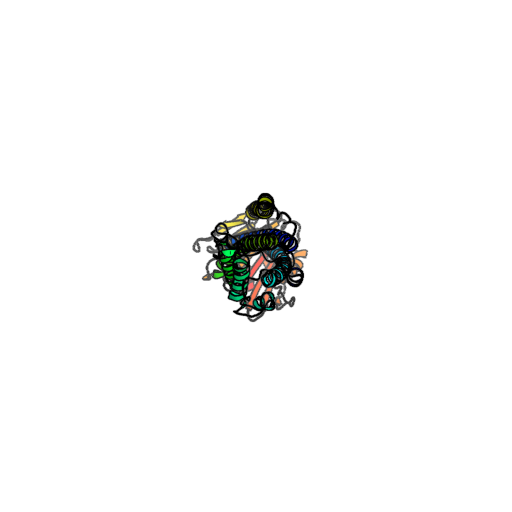00 83.94 325 LEU A N 1
ATOM 2485 C CA . LEU A 1 325 ? 13.680 5.683 -27.356 1.00 83.94 325 LEU A CA 1
ATOM 2486 C C . LEU A 1 325 ? 12.294 5.046 -27.294 1.00 83.94 325 LEU A C 1
ATOM 2488 O O . LEU A 1 325 ? 12.062 3.993 -27.896 1.00 83.94 325 LEU A O 1
ATOM 2492 N N . THR A 1 326 ? 11.372 5.702 -26.591 1.00 77.44 326 THR A N 1
ATOM 2493 C CA . THR A 1 326 ? 9.977 5.255 -26.496 1.00 77.44 326 THR A CA 1
ATOM 2494 C C . THR A 1 326 ? 9.052 6.280 -27.146 1.00 77.44 326 THR A C 1
ATOM 2496 O O . THR A 1 326 ? 9.145 7.467 -26.832 1.00 77.44 326 THR A O 1
ATOM 2499 N N . PRO A 1 327 ? 8.136 5.849 -28.021 1.00 74.12 327 PRO A N 1
ATOM 2500 C CA . PRO A 1 327 ? 7.163 6.731 -28.654 1.00 74.12 327 PRO A CA 1
ATOM 2501 C C . PRO A 1 327 ? 6.126 7.248 -27.649 1.00 74.12 327 PRO A C 1
ATOM 2503 O O . PRO A 1 327 ? 5.522 6.475 -26.899 1.00 74.12 327 PRO A O 1
ATOM 2506 N N . GLU A 1 328 ? 5.850 8.551 -27.668 1.00 68.56 328 GLU A N 1
ATOM 2507 C CA . GLU A 1 328 ? 4.803 9.137 -26.822 1.00 68.56 328 GLU A CA 1
ATOM 2508 C C . GLU A 1 328 ? 3.431 9.148 -27.499 1.00 68.56 328 GLU A C 1
ATOM 2510 O O . GLU A 1 328 ? 2.404 8.870 -26.858 1.00 68.56 328 GLU A O 1
ATOM 2515 N N . THR A 1 329 ? 3.402 9.428 -28.803 1.00 65.69 329 THR A N 1
ATOM 2516 C CA . THR A 1 329 ? 2.152 9.546 -29.553 1.00 65.69 329 THR A CA 1
ATOM 2517 C C . THR A 1 329 ? 1.565 8.162 -29.844 1.00 65.69 329 THR A C 1
ATOM 2519 O O . THR A 1 329 ? 2.282 7.260 -30.275 1.00 65.69 329 THR A O 1
ATOM 2522 N N . PRO A 1 330 ? 0.245 7.956 -29.665 1.00 65.19 330 PRO A N 1
ATOM 2523 C CA . PRO A 1 330 ? -0.404 6.680 -29.977 1.00 65.19 330 PRO A CA 1
ATOM 2524 C C . PRO A 1 330 ? -0.161 6.187 -31.410 1.00 65.19 330 PRO A C 1
ATOM 2526 O O . PRO A 1 330 ? -0.176 4.983 -31.639 1.00 65.19 330 PRO A O 1
ATOM 2529 N N . ALA A 1 331 ? 0.086 7.107 -32.349 1.00 62.41 331 ALA A N 1
ATOM 2530 C CA . ALA A 1 331 ? 0.416 6.800 -33.738 1.00 62.41 331 ALA A CA 1
ATOM 2531 C C . ALA A 1 331 ? 1.802 6.150 -33.916 1.00 62.41 331 ALA A C 1
ATOM 2533 O O . ALA A 1 331 ? 1.986 5.412 -34.876 1.00 62.41 331 ALA A O 1
ATOM 2534 N N . LEU A 1 332 ? 2.744 6.399 -32.998 1.00 63.47 332 LEU A N 1
ATOM 2535 C CA . LEU A 1 332 ? 4.115 5.877 -33.029 1.00 63.47 332 LEU A CA 1
ATOM 2536 C C . LEU A 1 332 ? 4.336 4.709 -32.049 1.00 63.47 332 LEU A C 1
ATOM 2538 O O . LEU A 1 332 ? 5.430 4.167 -31.989 1.00 63.47 332 LEU A O 1
ATOM 2542 N N . ARG A 1 333 ? 3.322 4.297 -31.267 1.00 68.81 333 ARG A N 1
ATOM 2543 C CA . ARG A 1 333 ? 3.416 3.230 -30.238 1.00 68.81 333 ARG A CA 1
ATOM 2544 C C . ARG A 1 333 ? 3.560 1.807 -30.779 1.00 68.81 333 ARG A C 1
ATOM 2546 O O . ARG A 1 333 ? 3.346 0.843 -30.043 1.00 68.81 333 ARG A O 1
ATOM 2553 N N . ASP A 1 334 ? 3.888 1.655 -32.050 1.00 74.62 334 ASP A N 1
ATOM 2554 C CA . ASP A 1 334 ? 4.071 0.345 -32.647 1.00 74.62 334 ASP A CA 1
ATOM 2555 C C . ASP A 1 334 ? 5.403 -0.299 -32.236 1.00 74.62 334 ASP A C 1
ATOM 2557 O O . ASP A 1 334 ? 5.437 -1.524 -32.121 1.00 74.62 334 ASP A O 1
ATOM 2561 N N . HIS A 1 335 ? 6.447 0.480 -31.917 1.00 80.19 335 HIS A N 1
ATOM 2562 C CA . HIS A 1 335 ? 7.758 -0.051 -31.523 1.00 80.19 335 HIS A CA 1
ATOM 2563 C C . HIS A 1 335 ? 8.543 0.817 -30.529 1.00 80.19 335 HIS A C 1
ATOM 2565 O O . HIS A 1 335 ? 8.249 1.991 -30.336 1.00 80.19 335 HIS A O 1
ATOM 2571 N N . TYR A 1 336 ? 9.592 0.251 -29.931 1.00 81.81 336 TYR A N 1
ATOM 2572 C CA . TYR A 1 336 ? 10.623 0.995 -29.203 1.00 81.81 336 TYR A CA 1
ATOM 2573 C C . TYR A 1 336 ? 12.027 0.564 -29.636 1.00 81.81 336 TYR A C 1
ATOM 2575 O O . TYR A 1 336 ? 12.239 -0.573 -30.074 1.00 81.81 336 TYR A O 1
ATOM 2583 N N . LEU A 1 337 ? 12.981 1.487 -29.504 1.00 85.94 337 LEU A N 1
ATOM 2584 C CA . LEU A 1 337 ? 14.384 1.294 -29.870 1.00 85.94 337 LEU A CA 1
ATOM 2585 C C . LEU A 1 337 ? 15.263 1.421 -28.626 1.00 85.94 337 LEU A C 1
ATOM 2587 O O . LEU A 1 337 ? 15.094 2.338 -27.829 1.00 85.94 337 LEU A O 1
ATOM 2591 N N . VAL A 1 338 ? 16.226 0.522 -28.472 1.00 87.44 338 VAL A N 1
ATOM 2592 C CA . VAL A 1 338 ? 17.282 0.623 -27.465 1.00 87.44 338 VAL A CA 1
ATOM 2593 C C . VAL A 1 338 ? 18.627 0.521 -28.157 1.00 87.44 338 VAL A C 1
ATOM 2595 O O . VAL A 1 338 ? 18.845 -0.404 -28.934 1.00 87.44 338 VAL A O 1
ATOM 2598 N N . VAL A 1 339 ? 19.524 1.444 -27.838 1.00 88.62 339 VAL A N 1
ATOM 2599 C CA . VAL A 1 339 ? 20.925 1.427 -28.258 1.00 88.62 339 VAL A CA 1
ATOM 2600 C C . VAL A 1 339 ? 21.790 1.317 -27.007 1.00 88.62 339 VAL A C 1
ATOM 2602 O O . VAL A 1 339 ? 21.583 2.065 -26.058 1.00 88.62 339 VAL A O 1
ATOM 2605 N N . GLU A 1 340 ? 22.743 0.394 -26.975 1.00 87.50 340 GLU A N 1
ATOM 2606 C CA . GLU A 1 340 ? 23.604 0.137 -25.817 1.00 87.50 340 GLU A CA 1
ATOM 2607 C C . GLU A 1 340 ? 25.072 -0.013 -26.210 1.00 87.50 340 GLU A C 1
ATOM 2609 O O . GLU A 1 340 ? 25.397 -0.336 -27.352 1.00 87.50 340 GLU A O 1
ATOM 2614 N N . TRP A 1 341 ? 25.970 0.254 -25.265 1.00 87.38 341 TRP A N 1
ATOM 2615 C CA . TRP A 1 341 ? 27.409 0.156 -25.472 1.00 87.38 341 TRP A CA 1
ATOM 2616 C C . TRP A 1 341 ? 28.119 -0.373 -24.231 1.00 87.38 341 TRP A C 1
ATOM 2618 O O . TRP A 1 341 ? 27.735 -0.074 -23.099 1.00 87.38 341 TRP A O 1
ATOM 2628 N N . ALA A 1 342 ? 29.190 -1.132 -24.452 1.00 82.62 342 ALA A N 1
ATOM 2629 C CA . ALA A 1 342 ? 30.021 -1.702 -23.401 1.00 82.62 342 ALA A CA 1
ATOM 2630 C C . ALA A 1 342 ? 31.492 -1.811 -23.838 1.00 82.62 342 ALA A C 1
ATOM 2632 O O . ALA A 1 342 ? 31.800 -2.257 -24.941 1.00 82.62 342 ALA A O 1
ATOM 2633 N N . SER A 1 343 ? 32.417 -1.427 -22.962 1.00 79.81 343 SER A N 1
ATOM 2634 C CA . SER A 1 343 ? 33.863 -1.583 -23.139 1.00 79.81 343 SER A CA 1
ATOM 2635 C C . SER A 1 343 ? 34.349 -2.911 -22.561 1.00 79.81 343 SER A C 1
ATOM 2637 O O . SER A 1 343 ? 33.896 -3.307 -21.487 1.00 79.81 343 SER A O 1
ATOM 2639 N N . GLY A 1 344 ? 35.327 -3.545 -23.213 1.00 70.62 344 GLY A N 1
ATOM 2640 C CA . GLY A 1 344 ? 35.952 -4.779 -22.719 1.00 70.62 344 GLY A CA 1
ATOM 2641 C C . GLY A 1 344 ? 35.172 -6.065 -23.014 1.00 70.62 344 GLY A C 1
ATOM 2642 O O . GLY A 1 344 ? 35.522 -7.108 -22.470 1.00 70.62 344 GLY A O 1
ATOM 2643 N N . LEU A 1 345 ? 34.142 -5.990 -23.862 1.00 71.81 345 LEU A N 1
ATOM 2644 C CA . LEU A 1 345 ? 33.441 -7.140 -24.439 1.00 71.81 345 LEU A CA 1
ATOM 2645 C C . LEU A 1 345 ? 33.818 -7.291 -25.916 1.00 71.81 345 LEU A C 1
ATOM 2647 O O . LEU A 1 345 ? 34.144 -6.300 -26.572 1.00 71.81 345 LEU A O 1
ATOM 2651 N N . THR A 1 346 ? 33.773 -8.520 -26.430 1.00 71.62 346 THR A N 1
ATOM 2652 C CA . THR A 1 346 ? 34.188 -8.851 -27.802 1.00 71.62 346 THR A CA 1
ATOM 2653 C C . THR A 1 346 ? 33.017 -9.355 -28.646 1.00 71.62 346 THR A C 1
ATOM 2655 O O . THR A 1 346 ? 31.938 -9.653 -28.136 1.00 71.62 346 THR A O 1
ATOM 2658 N N . THR A 1 347 ? 33.217 -9.477 -29.961 1.00 68.38 347 THR A N 1
ATOM 2659 C CA . THR A 1 347 ? 32.231 -10.082 -30.874 1.00 68.38 347 THR A CA 1
ATOM 2660 C C . THR A 1 347 ? 31.966 -11.554 -30.590 1.00 68.38 347 THR A C 1
ATOM 2662 O O . THR A 1 347 ? 30.882 -12.031 -30.912 1.00 68.38 347 THR A O 1
ATOM 2665 N N . ASP A 1 348 ? 32.903 -12.263 -29.958 1.00 71.12 348 ASP A N 1
ATOM 2666 C CA . ASP A 1 348 ? 32.719 -13.671 -29.596 1.00 71.12 348 ASP A CA 1
ATOM 2667 C C . ASP A 1 348 ? 31.624 -13.835 -28.524 1.00 71.12 348 ASP A C 1
ATOM 2669 O O . ASP A 1 348 ? 30.908 -14.836 -28.512 1.00 71.12 348 ASP A O 1
ATOM 2673 N N . ASP A 1 349 ? 31.404 -12.803 -27.701 1.00 72.81 349 ASP A N 1
ATOM 2674 C CA . ASP A 1 349 ? 30.350 -12.771 -26.683 1.00 72.81 349 ASP A CA 1
ATOM 2675 C C . ASP A 1 349 ? 28.973 -12.402 -27.274 1.00 72.81 349 ASP A C 1
ATOM 2677 O O . ASP A 1 349 ? 27.930 -12.650 -26.662 1.00 72.81 349 ASP A O 1
ATOM 2681 N N . ALA A 1 350 ? 28.934 -11.820 -28.481 1.00 72.00 350 ALA A N 1
ATOM 2682 C CA . ALA A 1 350 ? 27.724 -11.254 -29.082 1.00 72.00 350 ALA A CA 1
ATOM 2683 C C . ALA A 1 350 ? 26.584 -12.276 -29.189 1.00 72.00 350 ALA A C 1
ATOM 2685 O O . ALA A 1 350 ? 25.442 -11.965 -28.858 1.00 72.00 350 ALA A O 1
ATOM 2686 N N . ALA A 1 351 ? 26.872 -13.512 -29.604 1.00 73.88 351 ALA A N 1
ATOM 2687 C CA . ALA A 1 351 ? 25.851 -14.553 -29.736 1.00 73.88 351 ALA A CA 1
ATOM 2688 C C . ALA A 1 351 ? 25.230 -14.949 -28.382 1.00 73.88 351 ALA A C 1
ATOM 2690 O O . ALA A 1 351 ? 24.018 -15.179 -28.301 1.00 73.88 351 ALA A O 1
ATOM 2691 N N . GLU A 1 352 ? 26.040 -14.995 -27.320 1.00 76.12 352 GLU A N 1
ATOM 2692 C CA . GLU A 1 352 ? 25.582 -15.281 -25.959 1.00 76.12 352 GLU A CA 1
ATOM 2693 C C . GLU A 1 352 ? 24.744 -14.119 -25.408 1.00 76.12 352 GLU A C 1
ATOM 2695 O O . GLU A 1 352 ? 23.658 -14.348 -24.871 1.00 76.12 352 GLU A O 1
ATOM 2700 N N . PHE A 1 353 ? 25.163 -12.871 -25.647 1.00 74.06 353 PHE A N 1
ATOM 2701 C CA . PHE A 1 353 ? 24.382 -11.679 -25.303 1.00 74.06 353 PHE A CA 1
ATOM 2702 C C . PHE A 1 353 ? 23.045 -11.618 -26.046 1.00 74.06 353 PHE A C 1
ATOM 2704 O O . PHE A 1 353 ? 22.015 -11.381 -25.414 1.00 74.06 353 PHE A O 1
ATOM 2711 N N . ILE A 1 354 ? 23.017 -11.897 -27.356 1.00 76.56 354 ILE A N 1
ATOM 2712 C CA . ILE A 1 354 ? 21.769 -11.977 -28.135 1.00 76.56 354 ILE A CA 1
ATOM 2713 C C . ILE A 1 354 ? 20.830 -12.998 -27.497 1.00 76.56 354 ILE A C 1
ATOM 2715 O O . ILE A 1 354 ? 19.654 -12.704 -27.282 1.00 76.56 354 ILE A O 1
ATOM 2719 N N . ALA A 1 355 ? 21.332 -14.191 -27.168 1.00 76.19 355 ALA A N 1
ATOM 2720 C CA . ALA A 1 355 ? 20.525 -15.227 -26.537 1.00 76.19 355 ALA A CA 1
ATOM 2721 C C . ALA A 1 355 ? 20.004 -14.792 -25.157 1.00 76.19 355 ALA A C 1
ATOM 2723 O O . ALA A 1 355 ? 18.810 -14.943 -24.891 1.00 76.19 355 ALA A O 1
ATOM 2724 N N . ALA A 1 356 ? 20.860 -14.211 -24.312 1.00 76.94 356 ALA A N 1
ATOM 2725 C CA . ALA A 1 356 ? 20.503 -13.740 -22.976 1.00 76.94 356 ALA A CA 1
ATOM 2726 C C . ALA A 1 356 ? 19.470 -12.603 -23.009 1.00 76.94 356 ALA A C 1
ATOM 2728 O O . ALA A 1 356 ? 18.503 -12.616 -22.247 1.00 76.94 356 ALA A O 1
ATOM 2729 N N . VAL A 1 357 ? 19.627 -11.641 -23.919 1.00 74.75 357 VAL A N 1
ATOM 2730 C CA . VAL A 1 357 ? 18.704 -10.509 -24.064 1.00 74.75 357 VAL A CA 1
ATOM 2731 C C . VAL A 1 357 ? 17.374 -10.945 -24.650 1.00 74.75 357 VAL A C 1
ATOM 2733 O O . VAL A 1 357 ? 16.329 -10.539 -24.145 1.00 74.75 357 VAL A O 1
ATOM 2736 N N . VAL A 1 358 ? 17.376 -11.801 -25.670 1.00 74.38 358 VAL A N 1
ATOM 2737 C CA . VAL A 1 358 ? 16.132 -12.367 -26.200 1.00 74.38 358 VAL A CA 1
ATOM 2738 C C . VAL A 1 358 ? 15.414 -13.174 -25.121 1.00 74.38 358 VAL A C 1
ATOM 2740 O O . VAL A 1 358 ? 14.197 -13.052 -24.988 1.00 74.38 358 VAL A O 1
ATOM 2743 N N . ASP A 1 359 ? 16.138 -13.957 -24.318 1.00 75.31 359 ASP A N 1
ATOM 2744 C CA . ASP A 1 359 ? 15.550 -14.684 -23.192 1.00 75.31 359 ASP A CA 1
ATOM 2745 C C . ASP A 1 359 ? 14.942 -13.730 -22.161 1.00 75.31 359 ASP A C 1
ATOM 2747 O O . ASP A 1 359 ? 13.801 -13.931 -21.764 1.00 75.31 359 ASP A O 1
ATOM 2751 N N . MET A 1 360 ? 15.649 -12.656 -21.802 1.00 72.81 360 MET A N 1
ATOM 2752 C CA . MET A 1 360 ? 15.159 -11.624 -20.887 1.00 72.81 360 MET A CA 1
ATOM 2753 C C . MET A 1 360 ? 13.885 -10.941 -21.406 1.00 72.81 360 MET A C 1
ATOM 2755 O O . MET A 1 360 ? 12.931 -10.777 -20.652 1.00 72.81 360 MET A O 1
ATOM 2759 N N . VAL A 1 361 ? 13.855 -10.552 -22.683 1.00 69.25 361 VAL A N 1
ATOM 2760 C CA . VAL A 1 361 ? 12.736 -9.817 -23.297 1.00 69.25 361 VAL A CA 1
ATOM 2761 C C . VAL A 1 361 ? 11.508 -10.706 -23.506 1.00 69.25 361 VAL A C 1
ATOM 2763 O O . VAL A 1 361 ? 10.384 -10.220 -23.456 1.00 69.25 361 VAL A O 1
ATOM 2766 N N . THR A 1 362 ? 11.707 -12.004 -23.736 1.00 69.06 362 THR A N 1
ATOM 2767 C CA . THR A 1 362 ? 10.623 -12.962 -24.023 1.00 69.06 362 THR A CA 1
ATOM 2768 C C . THR A 1 362 ? 10.243 -13.832 -22.825 1.00 69.06 362 THR A C 1
ATOM 2770 O O . THR A 1 362 ? 9.506 -14.807 -22.984 1.00 69.06 362 THR A O 1
ATOM 2773 N N . ARG A 1 363 ? 10.750 -13.515 -21.626 1.00 67.06 363 ARG A N 1
ATOM 2774 C CA . ARG A 1 363 ? 10.483 -14.296 -20.416 1.00 67.06 363 ARG A CA 1
ATOM 2775 C C . ARG A 1 363 ? 9.051 -14.066 -19.938 1.00 67.06 363 ARG A C 1
ATOM 2777 O O . ARG A 1 363 ? 8.681 -12.955 -19.574 1.00 67.06 363 ARG A O 1
ATOM 2784 N N . THR A 1 364 ? 8.270 -15.137 -19.897 1.00 59.22 364 THR A N 1
ATOM 2785 C CA . THR A 1 364 ? 6.915 -15.158 -19.337 1.00 59.22 364 THR A CA 1
ATOM 2786 C C . THR A 1 364 ? 6.957 -15.514 -17.846 1.00 59.22 364 THR A C 1
ATOM 2788 O O . THR A 1 364 ? 7.891 -16.180 -17.389 1.00 59.22 364 THR A O 1
ATOM 2791 N N . GLU A 1 365 ? 5.936 -15.127 -17.070 1.00 53.84 365 GLU A N 1
ATOM 2792 C CA . GLU A 1 365 ? 5.812 -15.544 -15.656 1.00 53.84 365 GLU A CA 1
ATOM 2793 C C . GLU A 1 365 ? 5.730 -17.077 -15.502 1.00 53.84 365 GLU A C 1
ATOM 2795 O O . GLU A 1 365 ? 6.103 -17.624 -14.465 1.00 53.84 365 GLU A O 1
ATOM 2800 N N . SER A 1 366 ? 5.286 -17.783 -16.549 1.00 52.91 366 SER A N 1
ATOM 2801 C CA . SER A 1 366 ? 5.168 -19.245 -16.602 1.00 52.91 366 SER A CA 1
ATOM 2802 C C . SER A 1 366 ? 6.486 -19.973 -16.912 1.00 52.91 366 SER A C 1
ATOM 2804 O O . SER A 1 366 ? 6.522 -21.206 -16.897 1.00 52.91 366 SER A O 1
ATOM 2806 N N . GLY A 1 367 ? 7.570 -19.243 -17.210 1.00 55.50 367 GLY A N 1
ATOM 2807 C CA . GLY A 1 367 ? 8.896 -19.806 -17.495 1.00 55.50 367 GLY A CA 1
ATOM 2808 C C . GLY A 1 367 ? 8.985 -20.636 -18.784 1.00 55.50 367 GLY A C 1
ATOM 2809 O O . GLY A 1 367 ? 10.003 -21.282 -19.023 1.00 55.50 367 GLY A O 1
ATOM 2810 N N . SER A 1 368 ? 7.937 -20.637 -19.613 1.00 50.69 368 SER A N 1
ATOM 2811 C CA . SER A 1 368 ? 7.868 -21.405 -20.861 1.00 50.69 368 SER A CA 1
ATOM 2812 C C . SER A 1 368 ? 8.091 -20.477 -22.059 1.00 50.69 368 SER A C 1
ATOM 2814 O O . SER A 1 368 ? 7.282 -19.573 -22.274 1.00 50.69 368 SER A O 1
ATOM 2816 N N . PRO A 1 369 ? 9.155 -20.660 -22.862 1.00 54.47 369 PRO A N 1
ATOM 2817 C CA . PRO A 1 369 ? 9.459 -19.734 -23.943 1.00 54.47 369 PRO A CA 1
ATOM 2818 C C . PRO A 1 369 ? 8.504 -19.956 -25.120 1.00 54.47 369 PRO A C 1
ATOM 2820 O O . PRO A 1 369 ? 8.702 -20.843 -25.947 1.00 54.47 369 PRO A O 1
ATOM 2823 N N . LEU A 1 370 ? 7.481 -19.112 -25.241 1.00 63.09 370 LEU A N 1
ATOM 2824 C CA . LEU A 1 370 ? 6.599 -19.065 -26.410 1.00 63.09 370 LEU A CA 1
ATOM 2825 C C . LEU A 1 370 ? 7.256 -18.281 -27.556 1.00 63.09 370 LEU A C 1
ATOM 2827 O O . LEU A 1 370 ? 6.627 -17.391 -28.117 1.00 63.09 370 LEU A O 1
ATOM 2831 N N . ARG A 1 371 ? 8.529 -18.566 -27.885 1.00 72.81 371 ARG A N 1
ATOM 2832 C CA . ARG A 1 371 ? 9.329 -17.781 -28.843 1.00 72.81 371 ARG A CA 1
ATOM 2833 C C . ARG A 1 371 ? 9.751 -18.561 -30.086 1.00 72.81 371 ARG A C 1
ATOM 2835 O O . ARG A 1 371 ? 10.166 -19.713 -30.003 1.00 72.81 371 ARG A O 1
ATOM 2842 N N . ARG A 1 372 ? 9.726 -17.891 -31.238 1.00 81.00 372 ARG A N 1
ATOM 2843 C CA . ARG A 1 372 ? 10.367 -18.323 -32.487 1.00 81.00 372 ARG A CA 1
ATOM 2844 C C . ARG A 1 372 ? 11.549 -17.403 -32.771 1.00 81.00 372 ARG A C 1
ATOM 2846 O O . ARG A 1 372 ? 11.398 -16.188 -32.682 1.00 81.00 372 ARG A O 1
ATOM 2853 N N . LEU A 1 373 ? 12.690 -17.993 -33.112 1.00 85.19 373 LEU A N 1
ATOM 2854 C CA . LEU A 1 373 ? 13.943 -17.306 -33.426 1.00 85.19 373 LEU A CA 1
ATOM 2855 C C . LEU A 1 373 ? 14.302 -17.531 -34.894 1.00 85.19 373 LEU A C 1
ATOM 2857 O O . LEU A 1 373 ? 14.041 -18.616 -35.414 1.00 85.19 373 LEU A O 1
ATOM 2861 N N . SER A 1 374 ? 14.888 -16.527 -35.542 1.00 86.00 374 SER A N 1
ATOM 2862 C CA . SER A 1 374 ? 15.579 -16.700 -36.825 1.00 86.00 374 SER A CA 1
ATOM 2863 C C . SER A 1 374 ? 17.032 -17.133 -36.624 1.00 86.00 374 SER A C 1
ATOM 2865 O O . SER A 1 374 ? 17.557 -17.132 -35.506 1.00 86.00 374 SER A O 1
ATOM 2867 N N . ASP A 1 375 ? 17.694 -17.514 -37.712 1.00 87.75 375 ASP A N 1
ATOM 2868 C CA . ASP A 1 375 ? 19.141 -17.710 -37.717 1.00 87.75 375 ASP A CA 1
ATOM 2869 C C . ASP A 1 375 ? 19.879 -16.387 -37.461 1.00 87.75 375 ASP A C 1
ATOM 2871 O O . ASP A 1 375 ? 19.299 -15.303 -37.556 1.00 87.75 375 ASP A O 1
ATOM 2875 N N . LEU A 1 376 ? 21.153 -16.475 -37.068 1.00 88.81 376 LEU A N 1
ATOM 2876 C CA . LEU A 1 376 ? 21.992 -15.280 -36.955 1.00 88.81 376 LEU A CA 1
ATOM 2877 C C . LEU A 1 376 ? 22.304 -14.757 -38.359 1.00 88.81 376 LEU A C 1
ATOM 2879 O O . LEU A 1 376 ? 22.627 -15.534 -39.257 1.00 88.81 376 LEU A O 1
ATOM 2883 N N . VAL A 1 377 ? 22.219 -13.443 -38.529 1.00 91.19 377 VAL A N 1
ATOM 2884 C CA . VAL A 1 377 ? 22.493 -12.739 -39.783 1.00 91.19 377 VAL A CA 1
ATOM 2885 C C . VAL A 1 377 ? 23.545 -11.669 -39.522 1.00 91.19 377 VAL A C 1
ATOM 2887 O O . VAL A 1 377 ? 23.517 -11.015 -38.484 1.00 91.19 377 VAL A O 1
ATOM 2890 N N . HIS A 1 378 ? 24.465 -11.493 -40.465 1.00 91.06 378 HIS A N 1
ATOM 2891 C CA . HIS A 1 378 ? 25.488 -10.453 -40.420 1.00 91.06 378 HIS A CA 1
ATOM 2892 C C . HIS A 1 378 ? 25.012 -9.256 -41.239 1.00 91.06 378 HIS A C 1
ATOM 2894 O O . HIS A 1 378 ? 24.753 -9.385 -42.437 1.00 91.06 378 HIS A O 1
ATOM 2900 N N . LEU A 1 379 ? 24.866 -8.109 -40.584 1.00 91.06 379 LEU A N 1
ATOM 2901 C CA . LEU A 1 379 ? 24.409 -6.862 -41.186 1.00 91.06 379 LEU A CA 1
ATOM 2902 C C . LEU A 1 379 ? 25.571 -5.865 -41.267 1.00 91.06 379 LEU A C 1
ATOM 2904 O O . LEU A 1 379 ? 26.360 -5.780 -40.325 1.00 91.06 379 LEU A O 1
ATOM 2908 N N . PRO A 1 380 ? 25.692 -5.088 -42.355 1.00 89.19 380 PRO A N 1
ATOM 2909 C CA . PRO A 1 380 ? 26.743 -4.085 -42.474 1.00 89.19 380 PRO A CA 1
ATOM 2910 C C . PRO A 1 380 ? 26.534 -2.938 -41.475 1.00 89.19 380 PRO A C 1
ATOM 2912 O O . PRO A 1 380 ? 25.418 -2.444 -41.311 1.00 89.19 380 PRO A O 1
ATOM 2915 N N . PHE A 1 381 ? 27.615 -2.472 -40.845 1.00 88.75 381 PHE A N 1
ATOM 2916 C CA . PHE A 1 381 ? 27.593 -1.310 -39.955 1.00 88.75 381 PHE A CA 1
ATOM 2917 C C . PHE A 1 381 ? 28.910 -0.527 -40.039 1.00 88.75 381 PHE A C 1
ATOM 2919 O O . PHE A 1 381 ? 29.944 -0.945 -39.515 1.00 88.75 381 PHE A O 1
ATOM 2926 N N . GLY A 1 382 ? 28.892 0.619 -40.727 1.00 84.94 382 GLY A N 1
ATOM 2927 C CA . GLY A 1 382 ? 30.109 1.380 -41.029 1.00 84.94 382 GLY A CA 1
ATOM 2928 C C . GLY A 1 382 ? 31.127 0.535 -41.805 1.00 84.94 382 GLY A C 1
ATOM 2929 O O . GLY A 1 382 ? 30.804 0.010 -42.868 1.00 84.94 382 GLY A O 1
ATOM 2930 N N . SER A 1 383 ? 32.352 0.401 -41.284 1.00 82.88 383 SER A N 1
ATOM 2931 C CA . SER A 1 383 ? 33.377 -0.506 -41.833 1.00 82.88 383 SER A CA 1
ATOM 2932 C C . SER A 1 383 ? 33.369 -1.910 -41.216 1.00 82.88 383 SER A C 1
ATOM 2934 O O . SER A 1 383 ? 34.217 -2.725 -41.574 1.00 82.88 383 SER A O 1
ATOM 2936 N N . GLY A 1 384 ? 32.464 -2.180 -40.273 1.00 85.25 384 GLY A N 1
ATOM 2937 C CA . GLY A 1 384 ? 32.323 -3.459 -39.585 1.00 85.25 384 GLY A CA 1
ATOM 2938 C C . GLY A 1 384 ? 30.984 -4.139 -39.868 1.00 85.25 384 GLY A C 1
ATOM 2939 O O . GLY A 1 384 ? 30.277 -3.820 -40.828 1.00 85.25 384 GLY A O 1
ATOM 2940 N N . GLU A 1 385 ? 30.638 -5.084 -39.000 1.00 88.56 385 GLU A N 1
ATOM 2941 C CA . GLU A 1 385 ? 29.394 -5.844 -39.065 1.00 88.56 385 GLU A CA 1
ATOM 2942 C C . GLU A 1 385 ? 28.723 -5.950 -37.693 1.00 88.56 385 GLU A C 1
ATOM 2944 O O . GLU A 1 385 ? 29.372 -5.905 -36.644 1.00 88.56 385 GLU A O 1
ATOM 2949 N N . VAL A 1 386 ? 27.402 -6.102 -37.720 1.00 90.12 386 VAL A N 1
ATOM 2950 C CA . VAL A 1 386 ? 26.555 -6.397 -36.567 1.00 90.12 386 VAL A CA 1
ATOM 2951 C C . VAL A 1 386 ? 25.939 -7.770 -36.784 1.00 90.12 386 VAL A C 1
ATOM 2953 O O . VAL A 1 386 ? 25.243 -8.005 -37.771 1.00 90.12 386 VAL A O 1
ATOM 2956 N N . VAL A 1 387 ? 26.166 -8.675 -35.839 1.00 91.25 387 VAL A N 1
ATOM 2957 C CA . VAL A 1 387 ? 25.486 -9.965 -35.786 1.00 91.25 387 VAL A CA 1
ATOM 2958 C C . VAL A 1 387 ? 24.115 -9.736 -35.167 1.00 91.25 387 VAL A C 1
ATOM 2960 O O . VAL A 1 387 ? 24.015 -9.233 -34.050 1.00 91.25 387 VAL A O 1
ATOM 2963 N N . ALA A 1 388 ? 23.052 -10.095 -35.877 1.00 91.19 388 ALA A N 1
ATOM 2964 C CA . ALA A 1 388 ? 21.680 -9.847 -35.465 1.00 91.19 388 ALA A CA 1
ATOM 2965 C C . ALA A 1 388 ? 20.792 -11.084 -35.594 1.00 91.19 388 ALA A C 1
ATOM 2967 O O . ALA A 1 388 ? 21.067 -12.016 -36.348 1.00 91.19 388 ALA A O 1
ATOM 2968 N N . ARG A 1 389 ? 19.686 -11.078 -34.850 1.00 90.88 389 ARG A N 1
ATOM 2969 C CA . ARG A 1 389 ? 18.631 -12.089 -34.921 1.00 90.88 389 ARG A CA 1
ATOM 2970 C C . ARG A 1 389 ? 17.277 -11.460 -34.642 1.00 90.88 389 ARG A C 1
ATOM 2972 O O . ARG A 1 389 ? 17.138 -10.612 -33.762 1.00 90.88 389 ARG A O 1
ATOM 2979 N N . THR A 1 390 ? 16.260 -11.947 -35.341 1.00 91.00 390 THR A N 1
ATOM 2980 C CA . THR A 1 390 ? 14.857 -11.615 -35.079 1.00 91.00 390 THR A CA 1
ATOM 2981 C C . THR A 1 390 ? 14.187 -12.661 -34.187 1.00 91.00 390 THR A C 1
ATOM 2983 O O . THR A 1 390 ? 14.536 -13.845 -34.183 1.00 91.00 390 THR A O 1
ATOM 2986 N N . PHE A 1 391 ? 13.194 -12.225 -33.423 1.00 88.38 391 PHE A N 1
ATOM 2987 C CA . PHE A 1 391 ? 12.378 -13.074 -32.574 1.00 88.38 391 PHE A CA 1
ATOM 2988 C C . PHE A 1 391 ? 10.899 -12.691 -32.666 1.00 88.38 391 PHE A C 1
ATOM 2990 O O . PHE A 1 391 ? 10.533 -11.564 -32.999 1.00 88.38 391 PHE A O 1
ATOM 2997 N N . SER A 1 392 ? 10.027 -13.635 -32.329 1.00 86.50 392 SER A N 1
ATOM 2998 C CA . SER A 1 392 ? 8.625 -13.359 -32.008 1.00 86.50 392 SER A CA 1
ATOM 2999 C C . SER A 1 392 ? 8.185 -14.204 -30.836 1.00 86.50 392 SER A C 1
ATOM 3001 O O . SER A 1 392 ? 8.554 -15.376 -30.794 1.00 86.50 392 SER A O 1
ATOM 3003 N N . ALA A 1 393 ? 7.336 -13.672 -29.968 1.00 82.00 393 ALA A N 1
ATOM 3004 C CA . ALA A 1 393 ? 6.679 -14.451 -28.936 1.00 82.00 393 ALA A CA 1
ATOM 3005 C C . ALA A 1 393 ? 5.178 -14.160 -28.854 1.00 82.00 393 ALA A C 1
ATOM 3007 O O . ALA A 1 393 ? 4.719 -13.106 -29.293 1.00 82.00 393 ALA A O 1
ATOM 3008 N N . SER A 1 394 ? 4.401 -15.110 -28.331 1.00 78.62 394 SER A N 1
ATOM 3009 C CA . SER A 1 394 ? 2.964 -14.923 -28.114 1.00 78.62 394 SER A CA 1
ATOM 3010 C C . SER A 1 394 ? 2.483 -15.645 -26.869 1.00 78.62 394 SER A C 1
ATOM 3012 O O . SER A 1 394 ? 2.754 -16.827 -26.721 1.00 78.62 394 SER A O 1
ATOM 3014 N N . GLU A 1 395 ? 1.724 -14.962 -26.014 1.00 72.88 395 GLU A N 1
ATOM 3015 C CA . GLU A 1 395 ? 1.094 -15.539 -24.824 1.00 72.88 395 GLU A CA 1
ATOM 3016 C C . GLU A 1 395 ? -0.330 -14.987 -24.687 1.00 72.88 395 GLU A C 1
ATOM 3018 O O . GLU A 1 395 ? -0.566 -13.797 -24.892 1.00 72.88 395 GLU A O 1
ATOM 3023 N N . GLY A 1 396 ? -1.312 -15.850 -24.405 1.00 69.25 396 GLY A N 1
ATOM 3024 C CA . GLY A 1 396 ? -2.698 -15.419 -24.162 1.00 69.25 396 GLY A CA 1
ATOM 3025 C C . GLY A 1 396 ? -3.371 -14.654 -25.316 1.00 69.25 396 GLY A C 1
ATOM 3026 O O . GLY A 1 396 ? -4.329 -13.925 -25.078 1.00 69.25 396 GLY A O 1
ATOM 3027 N N . GLY A 1 397 ? -2.881 -14.791 -26.554 1.00 68.06 397 GLY A N 1
ATOM 3028 C CA . GLY A 1 397 ? -3.373 -14.051 -27.724 1.00 68.06 397 GLY A CA 1
ATOM 3029 C C . GLY A 1 397 ? -2.688 -12.700 -27.974 1.00 68.06 397 GLY A C 1
ATOM 3030 O O . GLY A 1 397 ? -2.920 -12.100 -29.023 1.00 68.06 397 GLY A O 1
ATOM 3031 N N . ALA A 1 398 ? -1.813 -12.241 -27.072 1.00 70.44 398 ALA A N 1
ATOM 3032 C CA . ALA A 1 398 ? -0.921 -11.111 -27.317 1.00 70.44 398 ALA A CA 1
ATOM 3033 C C . ALA A 1 398 ? 0.304 -11.563 -28.128 1.00 70.44 398 ALA A C 1
ATOM 3035 O O . ALA A 1 398 ? 0.752 -12.704 -28.000 1.00 70.44 398 ALA A O 1
ATOM 3036 N N . TRP A 1 399 ? 0.843 -10.678 -28.968 1.00 77.75 399 TRP A N 1
ATOM 3037 C CA . TRP A 1 399 ? 2.014 -10.936 -29.811 1.00 77.75 399 TRP A CA 1
ATOM 3038 C C . TRP A 1 399 ? 3.083 -9.884 -29.577 1.00 77.75 399 TRP A C 1
ATOM 3040 O O . TRP A 1 399 ? 2.773 -8.700 -29.561 1.00 77.75 399 TRP A O 1
ATOM 3050 N N . MET A 1 400 ? 4.337 -10.317 -29.524 1.00 81.69 400 MET A N 1
ATOM 3051 C CA . MET A 1 400 ? 5.500 -9.447 -29.610 1.00 81.69 400 MET A CA 1
ATOM 3052 C C . MET A 1 400 ? 6.453 -9.949 -30.692 1.00 81.69 400 MET A C 1
ATOM 3054 O O . MET A 1 400 ? 6.575 -11.152 -30.928 1.00 81.69 400 MET A O 1
ATOM 3058 N N . SER A 1 401 ? 7.160 -9.040 -31.344 1.00 88.19 401 SER A N 1
ATOM 3059 C CA . SER A 1 401 ? 8.258 -9.380 -32.250 1.00 88.19 401 SER A CA 1
ATOM 3060 C C . SER A 1 401 ? 9.345 -8.326 -32.187 1.00 88.19 401 SER A C 1
ATOM 3062 O O . SER A 1 401 ? 9.100 -7.213 -31.743 1.00 88.19 401 SER A O 1
ATOM 3064 N N . GLY A 1 402 ? 10.564 -8.670 -32.569 1.00 89.12 402 GLY A N 1
ATOM 3065 C CA . GLY A 1 402 ? 11.671 -7.731 -32.489 1.00 89.12 402 GLY A CA 1
ATOM 3066 C C . GLY A 1 402 ? 12.967 -8.310 -33.016 1.00 89.12 402 GLY A C 1
ATOM 3067 O O . GLY A 1 402 ? 13.016 -9.462 -33.445 1.00 89.12 402 GLY A O 1
ATOM 3068 N N . ALA A 1 403 ? 14.005 -7.490 -33.032 1.00 90.88 403 ALA A N 1
ATOM 3069 C CA . ALA A 1 403 ? 15.349 -7.876 -33.410 1.00 90.88 403 ALA A CA 1
ATOM 3070 C C . ALA A 1 403 ? 16.353 -7.366 -32.385 1.00 90.88 403 ALA A C 1
ATOM 3072 O O . ALA A 1 403 ? 16.159 -6.317 -31.767 1.00 90.88 403 ALA A O 1
ATOM 3073 N N . VAL A 1 404 ? 17.413 -8.141 -32.199 1.00 89.56 404 VAL A N 1
ATOM 3074 C CA . VAL A 1 404 ? 18.542 -7.813 -31.334 1.00 89.56 404 VAL A CA 1
ATOM 3075 C C . VAL A 1 404 ? 19.806 -8.027 -32.146 1.00 89.56 404 VAL A C 1
ATOM 3077 O O . VAL A 1 404 ? 19.935 -9.066 -32.795 1.00 89.56 404 VAL A O 1
ATOM 3080 N N . GLY A 1 405 ? 20.721 -7.064 -32.116 1.00 90.56 405 GLY A N 1
ATOM 3081 C CA . GLY A 1 405 ? 22.010 -7.184 -32.782 1.00 90.56 405 GLY A CA 1
ATOM 3082 C C . GLY A 1 405 ? 23.146 -6.574 -31.981 1.00 90.56 405 GLY A C 1
ATOM 3083 O O . GLY A 1 405 ? 22.938 -5.594 -31.271 1.00 90.56 405 GLY A O 1
ATOM 3084 N N . TYR A 1 406 ? 24.335 -7.162 -32.107 1.00 89.88 406 TYR A N 1
ATOM 3085 C CA . TYR A 1 406 ? 25.572 -6.664 -31.512 1.00 89.88 406 TYR A CA 1
ATOM 3086 C C . TYR A 1 406 ? 26.727 -6.704 -32.510 1.00 89.88 406 TYR A C 1
ATOM 3088 O O . TYR A 1 406 ? 26.822 -7.616 -33.328 1.00 89.88 406 TYR A O 1
ATOM 3096 N N . GLY A 1 407 ? 27.625 -5.731 -32.422 1.00 88.69 407 GLY A N 1
ATOM 3097 C CA . GLY A 1 407 ? 28.833 -5.648 -33.242 1.00 88.69 407 GLY A CA 1
ATOM 3098 C C . GLY A 1 407 ? 29.868 -4.721 -32.616 1.00 88.69 407 GLY A C 1
ATOM 3099 O O . GLY A 1 407 ? 29.584 -4.060 -31.618 1.00 88.69 407 GLY A O 1
ATOM 3100 N N . MET A 1 408 ? 31.071 -4.661 -33.184 1.00 86.25 408 MET A N 1
ATOM 3101 C CA . MET A 1 408 ? 32.057 -3.665 -32.752 1.00 86.25 408 MET A CA 1
ATOM 3102 C C . MET A 1 408 ? 31.743 -2.309 -33.368 1.00 86.25 408 MET A C 1
ATOM 3104 O O . MET A 1 408 ? 31.428 -2.205 -34.552 1.00 86.25 408 MET A O 1
ATOM 3108 N N . CYS A 1 409 ? 31.892 -1.262 -32.566 1.00 84.75 409 CYS A N 1
ATOM 3109 C CA . CYS A 1 409 ? 31.906 0.102 -33.062 1.00 84.75 409 CYS A CA 1
ATOM 3110 C C . CYS A 1 409 ? 33.089 0.311 -34.031 1.00 84.75 409 CYS A C 1
ATOM 3112 O O . CYS A 1 409 ? 34.230 0.094 -33.632 1.00 84.75 409 CYS A O 1
ATOM 3114 N N . PRO A 1 410 ? 32.875 0.772 -35.273 1.00 83.44 410 PRO A N 1
ATOM 3115 C CA . PRO A 1 410 ? 33.962 1.000 -36.228 1.00 83.44 410 PRO A CA 1
ATOM 3116 C C . PRO A 1 410 ? 35.049 1.971 -35.746 1.00 83.44 410 PRO A C 1
ATOM 3118 O O . PRO A 1 410 ? 36.222 1.796 -36.079 1.00 83.44 410 PRO A O 1
ATOM 3121 N N . SER A 1 411 ? 34.678 2.989 -34.967 1.00 82.69 411 SER A N 1
ATOM 3122 C CA . SER A 1 411 ? 35.610 4.009 -34.470 1.00 82.69 411 SER A CA 1
ATOM 3123 C C . SER A 1 411 ? 36.179 3.748 -33.070 1.00 82.69 411 SER A C 1
ATOM 3125 O O . SER A 1 411 ? 36.990 4.546 -32.593 1.00 82.69 411 SER A O 1
ATOM 3127 N N . SER A 1 412 ? 35.778 2.668 -32.384 1.00 78.94 412 SER A N 1
ATOM 3128 C CA . SER A 1 412 ? 36.221 2.395 -31.009 1.00 78.94 412 SER A CA 1
ATOM 3129 C C . SER A 1 412 ? 36.351 0.905 -30.685 1.00 78.94 412 SER A C 1
ATOM 3131 O O . SER A 1 412 ? 35.887 0.035 -31.406 1.00 78.94 412 SER A O 1
ATOM 3133 N N . ASP A 1 413 ? 36.975 0.588 -29.555 1.00 78.88 413 ASP A N 1
ATOM 3134 C CA . ASP A 1 413 ? 37.150 -0.772 -29.034 1.00 78.88 413 ASP A CA 1
ATOM 3135 C C . ASP A 1 413 ? 35.942 -1.265 -28.216 1.00 78.88 413 ASP A C 1
ATOM 3137 O O . ASP A 1 413 ? 36.078 -2.062 -27.285 1.00 78.88 413 ASP A O 1
ATOM 3141 N N . ARG A 1 414 ? 34.742 -0.768 -28.532 1.00 81.88 414 ARG A N 1
ATOM 3142 C CA . ARG A 1 414 ? 33.527 -1.029 -27.756 1.00 81.88 414 ARG A CA 1
ATOM 3143 C C . ARG A 1 414 ? 32.560 -1.928 -28.499 1.00 81.88 414 ARG A C 1
ATOM 3145 O O . ARG A 1 414 ? 32.342 -1.767 -29.702 1.00 81.88 414 ARG A O 1
ATOM 3152 N N . LEU A 1 415 ? 31.914 -2.801 -27.735 1.00 82.75 415 LEU A N 1
ATOM 3153 C CA . LEU A 1 415 ? 30.748 -3.535 -28.184 1.00 82.75 415 LEU A CA 1
ATOM 3154 C C . LEU A 1 415 ? 29.558 -2.575 -28.237 1.00 82.75 415 LEU A C 1
ATOM 3156 O O . LEU A 1 415 ? 29.264 -1.865 -27.273 1.00 82.75 415 LEU A O 1
ATOM 3160 N N . PHE A 1 416 ? 28.883 -2.575 -29.372 1.00 87.44 416 PHE A N 1
ATOM 3161 C CA . PHE A 1 416 ? 27.665 -1.841 -29.655 1.00 87.44 416 PHE A CA 1
ATOM 3162 C C . PHE A 1 416 ? 26.504 -2.830 -29.752 1.00 87.44 416 PHE A C 1
ATOM 3164 O O . PHE A 1 416 ? 26.643 -3.881 -30.376 1.00 87.44 416 PHE A O 1
ATOM 3171 N N . GLY A 1 417 ? 25.368 -2.496 -29.146 1.00 88.31 417 GLY A N 1
ATOM 3172 C CA . GLY A 1 417 ? 24.153 -3.299 -29.163 1.00 88.31 417 GLY A CA 1
ATOM 3173 C C . GLY A 1 417 ? 22.935 -2.484 -29.570 1.00 88.31 417 GLY A C 1
ATOM 3174 O O . GLY A 1 417 ? 22.812 -1.302 -29.246 1.00 88.31 417 GLY A O 1
ATOM 3175 N N . ILE A 1 418 ? 22.005 -3.131 -30.262 1.00 89.44 418 ILE A N 1
ATOM 3176 C CA . ILE A 1 418 ? 20.742 -2.536 -30.681 1.00 89.44 418 ILE A CA 1
ATOM 3177 C C . ILE A 1 418 ? 19.587 -3.509 -30.469 1.00 89.44 418 ILE A C 1
ATOM 3179 O O . ILE A 1 418 ? 19.693 -4.707 -30.739 1.00 89.44 418 ILE A O 1
ATOM 3183 N N . ARG A 1 419 ? 18.461 -2.988 -29.980 1.00 89.31 419 ARG A N 1
ATOM 3184 C CA . ARG A 1 419 ? 17.225 -3.746 -29.773 1.00 89.31 419 ARG A CA 1
ATOM 3185 C C . ARG A 1 419 ? 16.062 -2.975 -30.358 1.00 89.31 419 ARG A C 1
ATOM 3187 O O . ARG A 1 419 ? 15.833 -1.825 -29.996 1.00 89.31 419 ARG A O 1
ATOM 3194 N N . TYR A 1 420 ? 15.306 -3.633 -31.215 1.00 87.94 420 TYR A N 1
ATOM 3195 C CA . TYR A 1 420 ? 14.180 -3.039 -31.911 1.00 87.94 420 TYR A CA 1
ATOM 3196 C C . TYR A 1 420 ? 12.949 -3.916 -31.712 1.00 87.94 420 TYR A C 1
ATOM 3198 O O . TYR A 1 420 ? 12.945 -5.067 -32.144 1.00 87.94 420 TYR A O 1
ATOM 3206 N N . ILE A 1 421 ? 11.954 -3.439 -30.958 1.00 84.12 421 ILE A N 1
ATOM 3207 C CA . ILE A 1 421 ? 10.908 -4.309 -30.398 1.00 84.12 421 ILE A CA 1
ATOM 3208 C C . ILE A 1 421 ? 9.510 -3.735 -30.640 1.00 84.12 421 ILE A C 1
ATOM 3210 O O . ILE A 1 421 ? 9.226 -2.589 -30.308 1.00 84.12 421 ILE A O 1
ATOM 3214 N N . TYR A 1 422 ? 8.624 -4.593 -31.142 1.00 84.00 422 TYR A N 1
ATOM 3215 C CA . TYR A 1 422 ? 7.198 -4.390 -31.374 1.00 84.00 422 TYR A CA 1
ATOM 3216 C C . TYR A 1 422 ? 6.379 -5.155 -30.316 1.00 84.00 422 TYR A C 1
ATOM 3218 O O . TYR A 1 422 ? 6.191 -6.368 -30.452 1.00 84.00 422 TYR A O 1
ATOM 3226 N N . PRO A 1 423 ? 5.879 -4.495 -29.255 1.00 70.06 423 PRO A N 1
ATOM 3227 C CA . PRO A 1 423 ? 5.292 -5.170 -28.091 1.00 70.06 423 PRO A CA 1
ATOM 3228 C C . PRO A 1 423 ? 3.890 -5.766 -28.307 1.00 70.06 423 PRO A C 1
ATOM 3230 O O . PRO A 1 423 ? 3.465 -6.582 -27.494 1.00 70.06 423 PRO A O 1
ATOM 3233 N N . TYR A 1 424 ? 3.174 -5.377 -29.371 1.00 69.94 424 TYR A N 1
ATOM 3234 C CA . TYR A 1 424 ? 1.780 -5.797 -29.622 1.00 69.94 424 TYR A CA 1
ATOM 3235 C C . TYR A 1 424 ? 1.514 -6.240 -31.066 1.00 69.94 424 TYR A C 1
ATOM 3237 O O . TYR A 1 424 ? 0.367 -6.270 -31.515 1.00 69.94 424 TYR A O 1
ATOM 3245 N N . ALA A 1 425 ? 2.566 -6.541 -31.825 1.00 73.50 425 ALA A N 1
ATOM 3246 C CA . ALA A 1 425 ? 2.444 -6.882 -33.232 1.00 73.50 425 ALA A CA 1
ATOM 3247 C C . ALA A 1 425 ? 3.348 -8.054 -33.607 1.00 73.50 425 ALA A C 1
ATOM 3249 O O . ALA A 1 425 ? 4.491 -8.160 -33.160 1.00 73.50 425 ALA A O 1
ATOM 3250 N N . ASN A 1 426 ? 2.836 -8.912 -34.488 1.00 79.25 426 ASN A N 1
ATOM 3251 C CA . ASN A 1 426 ? 3.635 -9.909 -35.184 1.00 79.25 426 ASN A CA 1
ATOM 3252 C C . ASN A 1 426 ? 4.124 -9.321 -36.517 1.00 79.25 426 ASN A C 1
ATOM 3254 O O . ASN A 1 426 ? 3.392 -9.306 -37.505 1.00 79.25 426 ASN A O 1
ATOM 3258 N N . ARG A 1 427 ? 5.356 -8.807 -36.524 1.00 78.38 427 ARG A N 1
ATOM 3259 C CA . ARG A 1 427 ? 6.002 -8.142 -37.665 1.00 78.38 427 ARG A CA 1
ATOM 3260 C C . ARG A 1 427 ? 7.149 -8.962 -38.253 1.00 78.38 427 ARG A C 1
ATOM 3262 O O . ARG A 1 427 ? 7.980 -8.396 -38.947 1.00 78.38 427 ARG A O 1
ATOM 3269 N N . GLN A 1 428 ? 7.205 -10.280 -38.014 1.00 70.75 428 GLN A N 1
ATOM 3270 C CA . GLN A 1 428 ? 8.363 -11.133 -38.352 1.00 70.75 428 GLN A CA 1
ATOM 3271 C C . GLN A 1 428 ? 8.985 -10.885 -39.739 1.00 70.75 428 GLN A C 1
ATOM 3273 O O . GLN A 1 428 ? 10.202 -10.963 -39.865 1.00 70.75 428 GLN A O 1
ATOM 3278 N N . GLY A 1 429 ? 8.172 -10.586 -40.759 1.00 75.25 429 GLY A N 1
ATOM 3279 C CA . GLY A 1 429 ? 8.644 -10.341 -42.124 1.00 75.25 429 GLY A CA 1
ATOM 3280 C C . GLY A 1 429 ? 9.276 -8.968 -42.388 1.00 75.25 429 GLY A C 1
ATOM 3281 O O . GLY A 1 429 ? 9.943 -8.830 -43.405 1.00 75.25 429 GLY A O 1
ATOM 3282 N N . THR A 1 430 ? 9.084 -7.966 -41.522 1.00 83.69 430 THR A N 1
ATOM 3283 C CA . THR A 1 430 ? 9.634 -6.606 -41.715 1.00 83.69 430 THR A CA 1
ATOM 3284 C C . THR A 1 430 ? 10.761 -6.274 -40.743 1.00 83.69 430 THR A C 1
ATOM 3286 O O . THR A 1 430 ? 11.649 -5.513 -41.108 1.00 83.69 430 THR A O 1
ATOM 3289 N N . VAL A 1 431 ? 10.795 -6.913 -39.563 1.00 86.62 431 VAL A N 1
ATOM 3290 C CA . VAL A 1 431 ? 11.701 -6.525 -38.464 1.00 86.62 431 VAL A CA 1
ATOM 3291 C C . VAL A 1 431 ? 13.177 -6.449 -38.874 1.00 86.62 431 VAL A C 1
ATOM 3293 O O . VAL A 1 431 ? 13.889 -5.567 -38.408 1.00 86.62 431 VAL A O 1
ATOM 3296 N N . LEU A 1 432 ? 13.656 -7.369 -39.719 1.00 88.38 432 LEU A N 1
ATOM 3297 C CA . LEU A 1 432 ? 15.060 -7.365 -40.144 1.00 88.38 432 LEU A CA 1
ATOM 3298 C C . LEU A 1 432 ? 15.387 -6.142 -41.014 1.00 88.38 432 LEU A C 1
ATOM 3300 O O . LEU A 1 432 ? 16.389 -5.481 -40.770 1.00 88.38 432 LEU A O 1
ATOM 3304 N N . GLY A 1 433 ? 14.519 -5.812 -41.974 1.00 87.56 433 GLY A N 1
ATOM 3305 C CA . GLY A 1 433 ? 14.690 -4.627 -42.818 1.00 87.56 433 GLY A CA 1
ATOM 3306 C C . GLY A 1 433 ? 14.541 -3.328 -42.025 1.00 87.56 433 GLY A C 1
ATOM 3307 O O . GLY A 1 433 ? 15.282 -2.375 -42.255 1.00 87.56 433 GLY A O 1
ATOM 3308 N N . ASP A 1 434 ? 13.641 -3.310 -41.040 1.00 87.19 434 ASP A N 1
ATOM 3309 C CA . ASP A 1 434 ? 13.492 -2.174 -40.129 1.00 87.19 434 ASP A CA 1
ATOM 3310 C C . ASP A 1 434 ? 14.777 -1.973 -39.295 1.00 87.19 434 ASP A C 1
ATOM 3312 O O . ASP A 1 434 ? 15.261 -0.851 -39.153 1.00 87.19 434 ASP A O 1
ATOM 3316 N N . LEU A 1 435 ? 15.392 -3.062 -38.811 1.00 88.81 435 LEU A N 1
ATOM 3317 C CA . LEU A 1 435 ? 16.680 -3.016 -38.112 1.00 88.81 435 LEU A CA 1
ATOM 3318 C C . LEU A 1 435 ? 17.818 -2.511 -39.015 1.00 88.81 435 LEU A C 1
ATOM 3320 O O . LEU A 1 435 ? 18.599 -1.662 -38.587 1.00 88.81 435 LEU A O 1
ATOM 3324 N N . GLU A 1 436 ? 17.912 -3.007 -40.250 1.00 90.62 436 GLU A N 1
ATOM 3325 C CA . GLU A 1 436 ? 18.901 -2.546 -41.237 1.00 90.62 436 GLU A CA 1
ATOM 3326 C C . GLU A 1 436 ? 18.787 -1.038 -41.497 1.00 90.62 436 GLU A C 1
ATOM 3328 O O . GLU A 1 436 ? 19.794 -0.328 -41.515 1.00 90.62 436 GLU A O 1
ATOM 3333 N N . ALA A 1 437 ? 17.561 -0.526 -41.637 1.00 87.56 437 ALA A N 1
ATOM 3334 C CA . ALA A 1 437 ? 17.314 0.897 -41.842 1.00 87.56 437 ALA A CA 1
ATOM 3335 C C . ALA A 1 437 ? 17.776 1.750 -40.648 1.00 87.56 437 ALA A C 1
ATOM 3337 O O . ALA A 1 437 ? 18.336 2.830 -40.842 1.00 87.56 437 ALA A O 1
ATOM 3338 N N . VAL A 1 438 ? 17.581 1.262 -39.418 1.00 87.56 438 VAL A N 1
ATOM 3339 C CA . VAL A 1 438 ? 18.060 1.945 -38.207 1.00 87.56 438 VAL A CA 1
ATOM 3340 C C . VAL A 1 438 ? 19.587 1.899 -38.116 1.00 87.56 438 VAL A C 1
ATOM 3342 O O . VAL A 1 438 ? 20.210 2.914 -37.815 1.00 87.56 438 VAL A O 1
ATOM 3345 N N . LEU A 1 439 ? 20.221 0.763 -38.421 1.00 89.19 439 LEU A N 1
ATOM 3346 C CA . LEU A 1 439 ? 21.687 0.659 -38.454 1.00 89.19 439 LEU A CA 1
ATOM 3347 C C . LEU A 1 439 ? 22.316 1.659 -39.433 1.00 89.19 439 LEU A C 1
ATOM 3349 O O . LEU A 1 439 ? 23.364 2.225 -39.132 1.00 89.19 439 LEU A O 1
ATOM 3353 N N . ALA A 1 440 ? 21.652 1.945 -40.554 1.00 87.62 440 ALA A N 1
ATOM 3354 C CA . ALA A 1 440 ? 22.112 2.936 -41.524 1.00 87.62 440 ALA A CA 1
ATOM 3355 C C . ALA A 1 440 ? 22.040 4.398 -41.027 1.00 87.62 440 ALA A C 1
ATOM 3357 O O . ALA A 1 440 ? 22.693 5.268 -41.608 1.00 87.62 440 ALA A O 1
ATOM 3358 N N . SER A 1 441 ? 21.261 4.699 -39.979 1.00 85.44 441 SER A N 1
ATOM 3359 C CA . SER A 1 441 ? 21.166 6.046 -39.386 1.00 85.44 441 SER A CA 1
ATOM 3360 C C . SER A 1 441 ? 22.078 6.253 -38.169 1.00 85.44 441 SER A C 1
ATOM 3362 O O . SER A 1 441 ? 22.222 7.385 -37.686 1.00 85.44 441 SER A O 1
ATOM 3364 N N . LEU A 1 442 ? 22.688 5.171 -37.682 1.00 85.69 442 LEU A N 1
ATOM 3365 C CA . LEU A 1 442 ? 23.593 5.137 -36.543 1.00 85.69 442 LEU A CA 1
ATOM 3366 C C . LEU A 1 442 ? 25.038 5.387 -36.983 1.00 85.69 442 LEU A C 1
ATOM 3368 O O . LEU A 1 442 ? 25.478 4.977 -38.054 1.00 85.69 442 LEU A O 1
ATOM 3372 N N . SER A 1 443 ? 25.796 6.039 -36.111 1.00 84.75 443 SER A N 1
ATOM 3373 C CA . SER A 1 443 ? 27.236 6.195 -36.243 1.00 84.75 443 SER A CA 1
ATOM 3374 C C . SER A 1 443 ? 27.918 5.923 -34.912 1.00 84.75 443 SER A C 1
ATOM 3376 O O . SER A 1 443 ? 27.466 6.327 -33.835 1.00 84.75 443 SER A O 1
ATOM 3378 N N . CYS A 1 444 ? 29.017 5.205 -35.026 1.00 75.38 444 CYS A N 1
ATOM 3379 C CA . CYS A 1 444 ? 30.005 5.010 -34.001 1.00 75.38 444 CYS A CA 1
ATOM 3380 C C . CYS A 1 444 ? 31.324 5.110 -34.776 1.00 75.38 444 CYS A C 1
ATOM 3382 O O . CYS A 1 444 ? 31.952 6.174 -34.643 1.00 75.38 444 CYS A O 1
#

Foldseek 3Di:
DDDDDDDDDPDADDPVLLVQADALLVLLLVLLLLLLVLLLLLLVLLLLLVLVLVCLVVCVVPVQQADPVRVVVSVVVNVVSVVVNVVSVVVSVVSLLVSLLNLLSNLVSLVQDDDPDDSCCSPVQCVDPPSVLPSNLVSLLSSLQSLADDVVLDVVRHDDSDDDVLSVLLSVLVVQLVVLVVVLVPDDPPDSPCPSVNSVSNSVSSVSVSSNSVSVSVSSVNSSVSNLVSCVSSVSDVDSDDRDDCVVVCCSNVVSVVVSVVVSCVSVVPPQPGQWDKDDADDQCDKDWDDPLNKIFIDGGQWIKTKHQVVTRDGPHNAWIKIKTAGDDPVPRQKIKMKIKHAPDAPVCFVVVQVVVVCVVQQDPVRDRQKDKDDWDWADADPWTKTKIKMKGDDPRFIKIWMKIWDAAPVDNMIMIMIMIGRGDDPRPCRVVVVNVRSVRIHD

Secondary structure (DSSP, 8-state):
-PPPPPPPP-PPPPHHHHTT----HHHHHHHHHHHHHHHHHHHHHHHHHHHHHHHHHHHHH-TTSS-HHHHHHHHHHHHHHHHHHHHHHHHHHHHHHHHHHHHHHHGGGTT-S--SS-TTHHHHTTTSTTGGGTHHHHHHHHHHHTTSPPGGG-TTT----SPPHHHHHHHHHHHHHHHHHHHTTSS-TT-HHHHHHHHHHHHHHHHHHHHHHHHHHHHHHHHHHHHHHHHHHTTS-SS------HHHHHHHHHHHHHHHHHHHHHHHS--PPPSSEE-----TTS-EEEEETTEEEEE-TTEEEEEE-SSSSS---SSEEEEEEEE-STTTTT-EEEEEEEES--GGGHHHHHHHHHHHHT--TT----EEEPPPEEEEETTEEEEEEEEEEEETTEEEEEEEEEEE-TTSSEEEEEEEEETT---TTTHHHHHHHHHTTEE-